Protein 7EHR (pdb70)

Radius of gyration: 20.69 Å; Cα contacts (8 Å, |Δi|>4): 1221; chains: 1; bounding box: 43×63×63 Å

Solvent-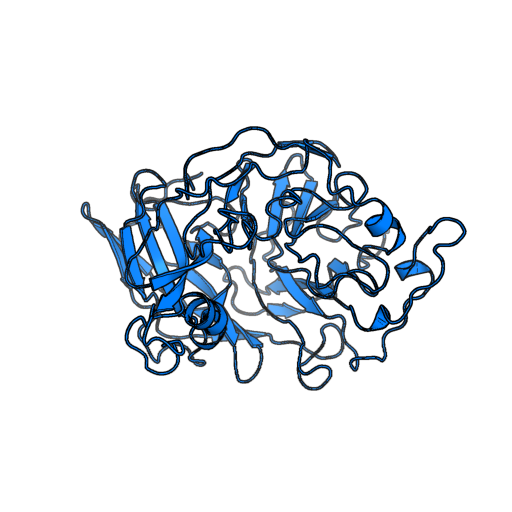accessible surface area: 18044 Å² total; per-residue (Å²): 209,121,99,180,191,117,97,174,35,19,59,0,11,8,15,29,2,60,134,23,74,26,168,38,110,51,5,30,6,40,107,5,54,30,119,4,74,62,51,15,133,127,6,0,1,8,19,5,3,3,0,7,25,29,57,14,40,5,2,3,0,53,33,9,6,3,1,0,0,6,0,0,57,41,40,72,124,21,109,132,14,62,61,176,140,54,85,69,44,54,30,77,0,5,92,64,19,72,37,91,0,30,0,28,6,2,24,5,109,88,0,63,115,21,80,75,30,19,67,8,1,51,149,73,33,11,92,12,95,81,3,60,4,9,11,0,0,9,68,34,122,134,0,38,0,4,0,4,0,0,4,13,70,120,20,10,24,0,4,12,0,113,5,56,0,52,28,89,148,132,7,8,110,20,46,47,3,121,153,34,117,89,26,19,106,12,60,13,190,53,0,1,28,90,102,31,6,85,150,38,2,1,42,13,2,11,0,6,96,3,82,171,48,42,99,15,18,0,0,0,0,0,1,31,18,19,100,116,27,70,24,113,27,15,119,96,40,32,23,144,28,60,123,66,121,102,118,20,44,91,0,40,81,34,3,0,0,0,0,0,0,24,8,192,47,162,94,0,75,91,24,92,36,41,83,21,6,0,18,0,13,0,0,0,24,45,0,21,24,1,4,20,3,56,58,108,70,55,13,0,0,0,0,1,0,50,59,184,16,15,1,67,72,19,80,0,2,7,0,0,0,0,1,11,4,115,77,13,53,11,101,7,74,25,0,52,35,4,0,4,1,0,2,2,10,49,80,23,37,107,0,1,16,10,0,20,2,1,49,55,11,13,1,1,2,5,0,29,24,0,48,68,42,178,131,59,117,80,13,1,1,1,1,0,13,0,1,40,6,115,11,122,28,45,84,2,63,32,100,94,84,60,66,56,0,58,2,21,59,73,59,58,21,143,20,149,147

CATH classification: 2.115.10.20

InterPro domains:
  IPR003469 Glycoside hydrolase, family 68 [PF02435] (29-429)
  IPR003469 Glycoside hydrolase, family 68 [cd08997] (66-420)
  IPR023296 Glycosyl hydrolase, five-bladed beta-propeller domain superfamily [G3DSA:2.115.10.20] (26-437)
  IPR023296 Glycosyl hydrolase, five-bladed beta-propeller domain superfamily [SSF75005] (28-433)

Nearest PDB structures (foldseek):
  7ehr-assembly1_A  TM=1.002E+00  e=7.886E-90  Brenneria sp. EniD312
  7ehs-assembly1_A  TM=1.002E+00  e=1.788E-87  Brenneria sp. EniD312
  7eht-assembly1_A  TM=1.002E+00  e=4.455E-87  Brenneria sp. EniD312
  7fdz-assembly1_A  TM=1.002E+00  e=5.827E-87  Brenneria sp. EniD312
  8qj5-assembly1_B  TM=9.966E-01  e=2.413E-74  Pseudomonas syringae pv. actinidiae

Organism: NCBI:txid598467

B-factor: mean 21.2, std 11.24, range [5.47, 85.83]

Secondary structure (DSSP, 8-state):
----PPP-PEE--HHHHTT--TT-GGGBPPPPPTT---S-SSEEEEEEEE-B-TTS-BEEETTEEEEEEEEEE--TT-GGGB-TTS-B-HHHHHHTTGGG-EEEEEEESSSSSPEEEEESS-TTTSSSSEEEEEEEEE-STT-EEEEEEEEESSSEEEEEEEEEEEE-SS-EEEE----EEEEEE--SSSB--TTT-TT---EEEEEEE-TTT--EEEEEEEEBSS-TT-----HHHH-SPPTT----TTGGG-EEEEEEEEESSSSS-SEEEEEEEEEEETTBS--EEEEEEEETTEEEEEEEE-STTBPTT----SEEEEEEESSTT---EEGGGTSEEEEPPTTSTTSEEEEEE-TTSEEEEEEEEEE-SSS-EEEEEEEPEEEEEEEETTEEEEEEEEEET----SEEE----

Sequence (417 aa):
IQPYKPTKATIWSRADALKVNEYDPTTTQPLVSGDFPVMMSDEVFIWDTMPLRDIDGNIASVVNGWSVIFTLTADRNPTAPEYQDEQGNYDITLDWNDRHGRAKMYFWYSRRTGKDWIIGGRVMAEGVSPTAREWAGTPVLLNERGEIDLYYTAVTPGATVVKVRRGRVVTTENGVEMVGFKKVKSLFEADGKMYQTESSQNPYWAFRDPCPFRDPKSGKLLYMMLFEGNVAGERGSHVVGPDELGDVPPGYEDAGNSHFQTGCIGIAVCRDEDGDDDWELLPPLITAVGVNDQTEERPHFVFQDGKYYLFTISHKFFTYGDGLTGPDGVVYGFVSENLFGPYVPLNGSGLVLGNPPSQPYQTYSSHYVMPNGLVTSFIDSSVPTGEDSYRIGGTEAPTVVLIKLKGAQTFVVLEEFDYGYIPPMIDVKVEH

Foldseek 3Di:
DPDDDDFDAAEQAQQLQQPFDLPDQFFADDAFDQPDDALDPFKFWFFKAWEEAQAFFREDAPQKTKIKTWMATDDQPDPVQQDPVRGGDRVVSQVCSQVQTAIWMWIDNFLDSTDTAGGLDPQPLQPASGWAAEYWHQYDQQQKTWGWWWRPPPWTFTKIFIWGWDDDPVGIHTDDRHHIGTADHADQQQFATCVQPVPWDWTYWDWHQDPPPRFIKIKFKTFGHDRQQPADCDDSNNDPHDPPSNDLDSQQNAGIFIWMWTAPDPPSHHIDTDHTRYINRSFFNAFGNWDWAQDPLKTKIKTFGAQVRTGDPGGHAGGIFIWMANDPSDDTATAPSNRRRYGYNPVFRQQWHNWDQGNQQKIWTWGAWGDDDPPDIDGHSFITWIWGWDDDPSYIGTDDTHDGSRDDGPYYHHHDD

Structure (mmCIF, N/CA/C/O backbone):
data_7EHR
#
_entry.id   7EHR
#
_cell.length_a   98.000
_cell.length_b   98.000
_cell.length_c   213.539
_cell.angle_alpha   90.00
_cell.angle_beta   90.00
_cell.angle_gamma   120.00
#
_symmetry.space_group_name_H-M   'P 61 2 2'
#
loop_
_entity.id
_entity.type
_entity.pdbx_description
1 polymer Levansucrase
2 non-polymer 'TRIETHYLENE GLYCOL'
3 non-polymer DI(HYDROXYETHYL)ETHER
4 non-polymer 'PENTAETHYLENE GLYCOL'
5 non-polymer 2-{2-[2-(2-{2-[2-(2-ETHOXY-ETHOXY)-ETHOXY]-ETHOXY}-ETHOXY)-ETHOXY]-ETHOXY}-ETHANOL
6 non-polymer GLYCEROL
7 non-polymer 'PHOSPHATE ION'
8 water water
#
loop_
_atom_site.group_PDB
_atom_site.id
_atom_site.type_symbol
_atom_site.label_atom_id
_atom_site.label_alt_id
_atom_site.label_comp_id
_atom_site.label_asym_id
_atom_site.label_entity_id
_atom_site.label_seq_id
_atom_site.pdbx_PDB_ins_code
_atom_site.Cartn_x
_atom_site.Cartn_y
_atom_site.Cartn_z
_atom_site.occupancy
_atom_site.B_iso_or_equiv
_atom_site.auth_seq_id
_atom_site.auth_comp_id
_atom_site.auth_asym_id
_atom_site.auth_atom_id
_atom_site.pdbx_PDB_model_num
ATOM 1 N N . ILE A 1 22 ? 13.161 4.426 -39.241 1.00 38.72 22 ILE A N 1
ATOM 2 C CA . ILE A 1 22 ? 12.554 5.791 -39.014 1.00 38.07 22 ILE A CA 1
ATOM 3 C C . ILE A 1 22 ? 11.070 5.983 -39.322 1.00 39.78 22 ILE A C 1
ATOM 4 O O . ILE A 1 22 ? 10.634 5.805 -40.463 1.00 49.45 22 ILE A O 1
ATOM 9 N N . GLN A 1 23 ? 10.316 6.391 -38.296 1.00 41.80 23 GLN A N 1
ATOM 10 C CA . GLN A 1 23 ? 8.966 6.923 -38.442 1.00 44.49 23 GLN A CA 1
ATOM 11 C C . GLN A 1 23 ? 9.132 8.437 -38.512 1.00 44.45 23 GLN A C 1
ATOM 12 O O . GLN A 1 23 ? 9.341 9.093 -37.482 1.00 46.48 23 GLN A O 1
ATOM 18 N N . PRO A 1 24 ? 9.079 9.042 -39.727 1.00 35.74 24 PRO A N 1
ATOM 19 C CA . PRO A 1 24 ? 9.215 10.489 -39.821 1.00 34.90 24 PRO A CA 1
ATOM 20 C C . PRO A 1 24 ? 7.971 11.111 -39.175 1.00 36.40 24 PRO A C 1
ATOM 21 O O . PRO A 1 24 ? 6.836 10.596 -39.318 1.00 40.27 24 PRO A O 1
ATOM 25 N N . TYR A 1 25 ? 8.192 12.170 -38.407 1.00 30.41 25 TYR A N 1
ATOM 26 C CA . TYR A 1 25 ? 7.152 12.972 -37.814 1.00 31.01 25 TYR A CA 1
ATOM 27 C C . TYR A 1 25 ? 7.190 14.344 -38.480 1.00 29.35 25 TYR A C 1
ATOM 28 O O . TYR A 1 25 ? 8.250 14.816 -38.904 1.00 28.24 25 TYR A O 1
ATOM 37 N N . LYS A 1 26 ? 6.019 14.991 -38.564 1.00 32.31 26 LYS A N 1
ATOM 38 C CA . LYS A 1 26 ? 6.003 16.381 -39.014 1.00 30.40 26 LYS A CA 1
ATOM 39 C C . LYS A 1 26 ? 6.788 17.184 -37.981 1.00 29.07 26 LYS A C 1
ATOM 40 O O . LYS A 1 26 ? 6.592 16.998 -36.786 1.00 32.74 26 LYS A O 1
ATOM 46 N N . PRO A 1 27 ? 7.689 18.101 -38.399 1.00 24.25 27 PRO A N 1
ATOM 47 C CA . PRO A 1 27 ? 8.438 18.933 -37.456 1.00 24.89 27 PRO A CA 1
ATOM 48 C C . PRO A 1 27 ? 7.543 19.912 -36.694 1.00 25.94 27 PRO A C 1
ATOM 49 O O . PRO A 1 27 ? 6.502 20.368 -37.242 1.00 25.31 27 PRO A O 1
ATOM 53 N N . THR A 1 28 ? 7.927 20.206 -35.441 1.00 27.71 28 THR A N 1
ATOM 54 C CA . THR A 1 28 ? 7.185 21.210 -34.687 1.00 29.87 28 THR A CA 1
ATOM 55 C C . THR A 1 28 ? 7.418 22.597 -35.333 1.00 29.05 28 THR A C 1
ATOM 56 O O . THR A 1 28 ? 8.538 22.933 -35.796 1.00 30.45 28 THR A O 1
ATOM 60 N N . LYS A 1 29 ? 6.339 23.389 -35.362 1.00 26.50 29 LYS A N 1
ATOM 61 C CA . LYS A 1 29 ? 6.332 24.692 -36.006 1.00 28.36 29 LYS A CA 1
ATOM 62 C C . LYS A 1 29 ? 5.341 25.450 -35.160 1.00 23.32 29 LYS A C 1
ATOM 63 O O . LYS A 1 29 ? 4.444 24.828 -34.565 1.00 26.44 29 LYS A O 1
ATOM 69 N N . ALA A 1 30 ? 5.507 26.767 -35.023 1.00 22.13 30 ALA A N 1
ATOM 70 C CA . ALA A 1 30 ? 4.462 27.557 -34.394 1.00 17.37 30 ALA A CA 1
ATOM 71 C C . ALA A 1 30 ? 3.206 27.469 -35.215 1.00 16.67 30 ALA A C 1
ATOM 72 O O . ALA A 1 30 ? 3.223 27.541 -36.447 1.00 19.96 30 ALA A O 1
ATOM 74 N N . THR A 1 31 ? 2.083 27.360 -34.548 1.00 14.70 31 THR A N 1
ATOM 75 C CA . THR A 1 31 ? 0.802 27.593 -35.169 1.00 13.53 31 THR A CA 1
ATOM 76 C C . THR A 1 31 ? 0.557 29.093 -35.272 1.00 12.83 31 THR A C 1
ATOM 77 O O . THR A 1 31 ? 0.725 29.834 -34.325 1.00 15.01 31 THR A O 1
ATOM 81 N N . ILE A 1 32 ? 0.155 29.533 -36.448 1.00 12.68 32 ILE A N 1
ATOM 82 C CA . ILE A 1 32 ? -0.197 30.907 -36.685 1.00 12.16 32 ILE A CA 1
ATOM 83 C C . ILE A 1 32 ? -1.711 31.130 -36.469 1.00 12.75 32 ILE A C 1
ATOM 84 O O . ILE A 1 32 ? -2.540 30.410 -37.028 1.00 14.89 32 ILE A O 1
ATOM 89 N N . TRP A 1 33 ? -2.032 32.108 -35.621 1.00 11.81 33 TRP A N 1
ATOM 90 C CA . TRP A 1 33 ? -3.384 32.653 -35.500 1.00 11.00 33 TRP A CA 1
ATOM 91 C C . TRP A 1 33 ? -3.391 33.787 -36.504 1.00 12.40 33 TRP A C 1
ATOM 92 O O . TRP A 1 33 ? -2.665 34.775 -36.331 1.00 12.13 33 TRP A O 1
ATOM 103 N N . SER A 1 34 ? -4.123 33.603 -37.610 1.00 12.62 34 SER A N 1
ATOM 104 C CA . SER A 1 34 ? -4.031 34.484 -38.747 1.00 12.05 34 SER A CA 1
ATOM 105 C C . SER A 1 34 ? -5.092 35.596 -38.726 1.00 11.81 34 SER A C 1
ATOM 106 O O . SER A 1 34 ? -6.106 35.506 -38.029 1.00 11.76 34 SER A O 1
ATOM 109 N N . ARG A 1 35 ? -4.916 36.609 -39.595 1.00 11.61 35 ARG A N 1
ATOM 110 C CA . ARG A 1 35 ? -5.922 37.659 -39.723 1.00 11.41 35 ARG A CA 1
ATOM 111 C C . ARG A 1 35 ? -7.260 37.051 -40.216 1.00 12.55 35 ARG A C 1
ATOM 112 O O . ARG A 1 35 ? -8.324 37.462 -39.777 1.00 12.39 35 ARG A O 1
ATOM 120 N N . ALA A 1 36 ? -7.197 36.071 -41.127 1.00 12.40 36 ALA A N 1
ATOM 121 C CA . ALA A 1 36 ? -8.374 35.415 -41.591 1.00 12.74 36 ALA A CA 1
ATOM 122 C C . ALA A 1 36 ? -9.132 34.705 -40.478 1.00 12.60 36 ALA A C 1
ATOM 123 O O . ALA A 1 36 ? -10.378 34.729 -40.445 1.00 13.15 36 ALA A O 1
ATOM 125 N N . ASP A 1 37 ? -8.410 34.043 -39.568 1.00 12.54 37 ASP A N 1
ATOM 126 C CA . ASP A 1 37 ? -9.039 33.442 -38.394 1.00 12.70 37 ASP A CA 1
ATOM 127 C C . ASP A 1 37 ? -9.762 34.527 -37.570 1.00 13.29 37 ASP A C 1
ATOM 128 O O . ASP A 1 37 ? -10.910 34.358 -37.129 1.00 13.23 37 ASP A O 1
ATOM 133 N N . ALA A 1 38 ? -9.071 35.638 -37.346 1.00 12.27 38 ALA A N 1
ATOM 134 C CA . ALA A 1 38 ? -9.598 36.706 -36.529 1.00 13.21 38 ALA A CA 1
ATOM 135 C C . ALA A 1 38 ? -10.843 37.355 -37.129 1.00 12.15 38 ALA A C 1
ATOM 136 O O . ALA A 1 38 ? -11.698 37.857 -36.425 1.00 13.55 38 ALA A O 1
ATOM 138 N N . LEU A 1 39 ? -10.942 37.362 -38.459 1.00 12.76 39 LEU A N 1
ATOM 139 C CA . LEU A 1 39 ? -12.118 37.882 -39.110 1.00 12.53 39 LEU A CA 1
ATOM 140 C C . LEU A 1 39 ? -13.376 37.090 -38.778 1.00 12.31 39 LEU A C 1
ATOM 141 O O . LEU A 1 39 ? -14.479 37.610 -38.967 1.00 13.77 39 LEU A O 1
ATOM 146 N N . LYS A 1 40 ? -13.211 35.845 -38.299 1.00 12.04 40 LYS A N 1
ATOM 147 C CA . LYS A 1 40 ? -14.329 35.043 -37.851 1.00 11.35 40 LYS A CA 1
ATOM 148 C C . LYS A 1 40 ? -14.832 35.359 -36.424 1.00 11.89 40 LYS A C 1
ATOM 149 O O . LYS A 1 40 ? -15.852 34.835 -36.022 1.00 12.89 40 LYS A O 1
ATOM 155 N N . VAL A 1 41 ? -14.143 36.246 -35.708 1.00 12.12 41 VAL A N 1
ATOM 156 C CA . VAL A 1 41 ? -14.545 36.497 -34.305 1.00 12.51 41 VAL A CA 1
ATOM 157 C C . VAL A 1 41 ? -15.910 37.144 -34.292 1.00 13.57 41 VAL A C 1
ATOM 158 O O . VAL A 1 41 ? -16.147 38.167 -34.966 1.00 14.68 41 VAL A O 1
ATOM 162 N N . ASN A 1 42 ? -16.821 36.507 -33.553 1.00 13.23 42 ASN A N 1
ATOM 163 C CA . ASN A 1 42 ? -18.196 36.968 -33.399 1.00 13.07 42 ASN A CA 1
ATOM 164 C C . ASN A 1 42 ? -18.411 37.441 -31.965 1.00 13.95 42 ASN A C 1
ATOM 165 O O . ASN A 1 42 ? -18.410 36.644 -31.052 1.00 14.75 42 ASN A O 1
ATOM 170 N N . GLU A 1 43 ? -18.630 38.749 -31.815 1.00 14.75 43 GLU A N 1
ATOM 171 C CA . GLU A 1 43 ? -18.862 39.312 -30.500 1.00 15.68 43 GLU A CA 1
ATOM 172 C C . GLU A 1 43 ? -20.274 39.150 -29.997 1.00 16.11 43 GLU A C 1
ATOM 173 O O . GLU A 1 43 ? -20.552 39.545 -28.878 1.00 17.10 43 GLU A O 1
ATOM 179 N N . TYR A 1 44 ? -21.156 38.551 -30.811 1.00 14.95 44 TYR A N 1
ATOM 180 C CA . TYR A 1 44 ? -22.585 38.443 -30.528 1.00 14.98 44 TYR A CA 1
ATOM 181 C C . TYR A 1 44 ? -23.074 36.999 -30.467 1.00 14.61 44 TYR A C 1
ATOM 182 O O . TYR A 1 44 ? -24.257 36.720 -30.748 1.00 19.62 44 TYR A O 1
ATOM 191 N N . ASP A 1 45 ? -22.201 36.070 -30.064 1.00 13.95 45 ASP A N 1
ATOM 192 C CA . ASP A 1 45 ? -22.532 34.633 -30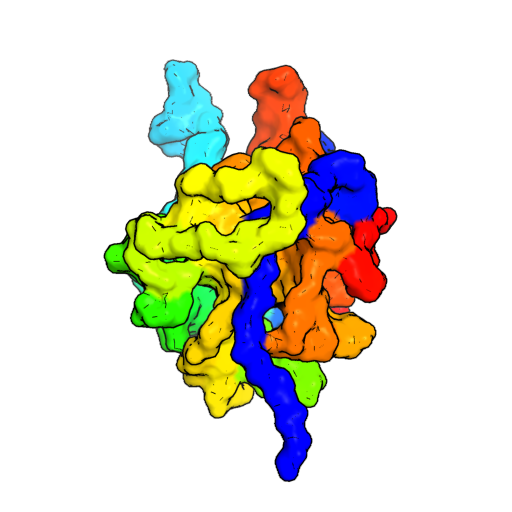.044 1.00 13.48 45 ASP A CA 1
ATOM 193 C C . ASP A 1 45 ? -22.877 34.254 -28.610 1.00 12.96 45 ASP A C 1
ATOM 194 O O . ASP A 1 45 ? -22.008 34.300 -27.730 1.00 14.17 45 ASP A O 1
ATOM 199 N N . PRO A 1 46 ? -24.125 33.828 -28.318 1.00 13.59 46 PRO A N 1
ATOM 200 C CA . PRO A 1 46 ? -24.490 33.584 -26.919 1.00 13.62 46 PRO A CA 1
ATOM 201 C C . PRO A 1 46 ? -23.773 32.394 -26.309 1.00 12.74 46 PRO A C 1
ATOM 202 O O . PRO A 1 46 ? -23.643 32.266 -25.066 1.00 14.98 46 PRO A O 1
ATOM 206 N N . THR A 1 47 ? -23.237 31.509 -27.146 1.00 12.86 47 THR A N 1
ATOM 207 C CA . THR A 1 47 ? -22.494 30.348 -26.682 1.00 12.52 47 THR A CA 1
ATOM 208 C C . THR A 1 47 ? -21.070 30.694 -26.226 1.00 12.13 47 THR A C 1
ATOM 209 O O . THR A 1 47 ? -20.415 29.836 -25.599 1.00 12.61 47 THR A O 1
ATOM 213 N N . THR A 1 48 ? -20.608 31.904 -26.570 1.00 11.57 48 THR A N 1
ATOM 214 C CA . THR A 1 48 ? -19.239 32.342 -26.270 1.00 12.36 48 THR A CA 1
ATOM 215 C C . THR A 1 48 ? -19.224 33.741 -25.669 1.00 12.76 48 THR A C 1
ATOM 216 O O . THR A 1 48 ? -18.237 34.450 -25.798 1.00 13.85 48 THR A O 1
ATOM 220 N N . THR A 1 49 ? -20.297 34.102 -24.936 1.00 13.60 49 THR A N 1
ATOM 221 C CA . THR A 1 49 ? -20.372 35.362 -24.218 1.00 12.88 49 THR A CA 1
ATOM 222 C C . THR A 1 49 ? -20.480 35.145 -22.710 1.00 13.04 49 THR A C 1
ATOM 223 O O . THR A 1 49 ? -21.283 34.328 -22.273 1.00 14.42 49 THR A O 1
ATOM 227 N N . GLN A 1 50 ? -19.664 35.864 -21.957 1.00 13.02 50 GLN A N 1
ATOM 228 C CA . GLN A 1 50 ? -19.736 35.815 -20.504 1.00 13.03 50 GLN A CA 1
ATOM 229 C C . GLN A 1 50 ? -21.080 36.385 -20.071 1.00 14.22 50 GLN A C 1
ATOM 230 O O . GLN A 1 50 ? -21.503 37.448 -20.522 1.00 15.23 50 GLN A O 1
ATOM 236 N N . PRO A 1 51 ? -21.750 35.778 -19.071 1.00 15.36 51 PRO A N 1
ATOM 237 C CA . PRO A 1 51 ? -22.940 36.390 -18.482 1.00 16.59 51 PRO A CA 1
ATOM 238 C C . PRO A 1 51 ? -22.677 37.780 -17.905 1.00 15.11 51 PRO A C 1
ATOM 239 O O . PRO A 1 51 ? -21.584 38.083 -17.450 1.00 16.08 51 PRO A O 1
ATOM 243 N N . LEU A 1 52 ? -23.693 38.628 -17.992 1.00 15.41 52 LEU A N 1
ATOM 244 C CA . LEU A 1 52 ? -23.599 39.992 -17.551 1.00 15.43 52 LEU A CA 1
ATOM 245 C C . LEU A 1 52 ? -23.356 40.053 -16.041 1.00 15.40 52 LEU A C 1
ATOM 246 O O . LEU A 1 52 ? -24.072 39.436 -15.257 1.00 18.17 52 LEU A O 1
ATOM 251 N N . VAL A 1 53 ? -22.357 40.843 -15.667 1.00 15.32 53 VAL A N 1
ATOM 252 C CA . VAL A 1 53 ? -22.089 41.118 -14.261 1.00 14.33 53 VAL A CA 1
ATOM 253 C C . VAL A 1 53 ? -23.102 42.182 -13.801 1.00 15.83 53 VAL A C 1
ATOM 254 O O . VAL A 1 53 ? -23.279 43.192 -14.456 1.00 17.65 53 VAL A O 1
ATOM 258 N N . SER A 1 54 ? -23.652 41.983 -12.592 1.00 16.87 54 SER A N 1
ATOM 259 C CA . SER A 1 54 ? -24.589 42.912 -11.977 1.00 17.93 54 SER A CA 1
ATOM 260 C C . SER A 1 54 ? -23.857 44.151 -11.434 1.00 17.61 54 SER A C 1
ATOM 261 O O . SER A 1 54 ? -22.761 44.037 -10.882 1.00 20.97 54 SER A O 1
ATOM 264 N N . GLY A 1 55 ? -24.494 45.319 -11.554 1.00 20.06 55 GLY A N 1
ATOM 265 C CA . GLY A 1 55 ? -23.940 46.555 -11.038 1.00 21.68 55 GLY A CA 1
ATOM 266 C C . GLY A 1 55 ? -23.836 46.588 -9.506 1.00 21.50 55 GLY A C 1
ATOM 267 O O . GLY A 1 55 ? -23.134 47.444 -8.953 1.00 24.35 55 GLY A O 1
ATOM 268 N N . ASP A 1 56 ? -24.521 45.664 -8.826 1.00 20.34 56 ASP A N 1
ATOM 269 C CA . ASP A 1 56 ? -24.514 45.594 -7.362 1.00 21.07 56 ASP A CA 1
ATOM 270 C C . ASP A 1 56 ? -23.566 44.541 -6.794 1.00 20.44 56 ASP A C 1
ATOM 271 O O . ASP A 1 56 ? -23.710 44.084 -5.672 1.00 22.12 56 ASP A O 1
ATOM 276 N N . PHE A 1 57 ? -22.553 44.160 -7.572 1.00 18.94 57 PHE A N 1
ATOM 277 C CA . PHE A 1 57 ? -21.606 43.161 -7.145 1.00 17.63 57 PHE A CA 1
ATOM 278 C C . PHE A 1 57 ? -20.966 43.505 -5.801 1.00 17.83 57 PHE A C 1
ATOM 279 O O . PHE A 1 57 ? -20.714 44.682 -5.497 1.00 18.54 57 PHE A O 1
ATOM 287 N N . PRO A 1 58 ? -20.653 42.480 -4.975 1.00 17.94 58 PRO A N 1
ATOM 288 C CA . PRO A 1 58 ? -19.974 42.705 -3.708 1.00 18.52 58 PRO A CA 1
ATOM 289 C C . PRO A 1 58 ? -18.471 42.860 -3.947 1.00 18.31 58 PRO A C 1
ATOM 290 O O . PRO A 1 58 ? -17.942 42.464 -4.988 1.00 16.85 58 PRO A O 1
ATOM 294 N N . VAL A 1 59 ? -17.792 43.471 -2.988 1.00 18.78 59 VAL A N 1
ATOM 295 C CA . VAL A 1 59 ? -16.360 43.748 -3.053 1.00 17.95 59 VAL A CA 1
ATOM 296 C C . VAL A 1 59 ? -15.659 43.066 -1.899 1.00 17.33 59 VAL A C 1
ATOM 297 O O . VAL A 1 59 ? -16.026 43.240 -0.728 1.00 21.00 59 VAL A O 1
ATOM 301 N N A MET A 1 60 ? -14.591 42.328 -2.218 0.32 17.15 60 MET A N 1
ATOM 302 N N B MET A 1 60 ? -14.622 42.286 -2.222 0.68 18.39 60 MET A N 1
ATOM 303 C CA A MET A 1 60 ? -14.002 41.383 -1.275 0.32 17.32 60 MET A CA 1
ATOM 304 C CA B MET A 1 60 ? -13.996 41.405 -1.231 0.68 18.93 60 MET A CA 1
ATOM 305 C C A MET A 1 60 ? -13.010 41.997 -0.245 0.32 17.10 60 MET A C 1
ATOM 306 C C B MET A 1 60 ? -13.184 42.109 -0.134 0.68 18.20 60 MET A C 1
ATOM 307 O O A MET A 1 60 ? -12.643 41.337 0.737 0.32 18.38 60 MET A O 1
ATOM 308 O O B MET A 1 60 ? -13.086 41.620 1.002 0.68 20.16 60 MET A O 1
ATOM 317 N N . SER A 1 61 ? -12.582 43.248 -0.482 1.00 17.72 61 SER A N 1
ATOM 318 C CA . SER A 1 61 ? -11.791 43.999 0.473 1.00 17.44 61 SER A CA 1
ATOM 319 C C . SER A 1 61 ? -11.947 45.501 0.386 1.00 18.26 61 SER A C 1
ATOM 320 O O . SER A 1 61 ? -11.954 46.050 -0.683 1.00 19.62 61 SER A O 1
ATOM 323 N N . ASP A 1 62 ? -12.016 46.150 1.551 1.00 19.80 62 ASP A N 1
ATOM 324 C CA . ASP A 1 62 ? -12.024 47.601 1.643 1.00 22.05 62 ASP A CA 1
ATOM 325 C C . ASP A 1 62 ? -10.627 48.203 1.801 1.00 20.84 62 ASP A C 1
ATOM 326 O O . ASP A 1 62 ? -10.485 49.423 1.962 1.00 26.41 62 ASP A O 1
ATOM 331 N N . GLU A 1 63 ? -9.598 47.355 1.758 1.00 20.01 63 GLU A N 1
ATOM 332 C CA . GLU A 1 63 ? -8.225 47.788 1.932 1.00 22.16 63 GLU A CA 1
ATOM 333 C C . GLU A 1 63 ? -7.381 47.623 0.700 1.00 18.17 63 GLU A C 1
ATOM 334 O O . GLU A 1 63 ? -6.460 48.411 0.505 1.00 19.46 63 GLU A O 1
ATOM 340 N N . VAL A 1 64 ? -7.657 46.584 -0.102 1.00 16.80 64 VAL A N 1
ATOM 341 C CA . VAL A 1 64 ? -6.889 46.281 -1.311 1.00 15.74 64 VAL A CA 1
ATOM 342 C C . VAL A 1 64 ? -7.793 46.002 -2.462 1.00 15.84 64 VAL A C 1
ATOM 343 O O . VAL A 1 64 ? -8.928 45.551 -2.298 1.00 16.19 64 VAL A O 1
ATOM 347 N N . PHE A 1 65 ? -7.253 46.278 -3.658 1.00 14.33 65 PHE A N 1
ATOM 348 C CA . PHE A 1 65 ? -7.777 45.791 -4.911 1.00 14.67 65 PHE A CA 1
ATOM 349 C C . PHE A 1 65 ? -7.121 44.452 -5.200 1.00 14.54 65 PHE A C 1
ATOM 350 O O . PHE A 1 65 ? -5.925 44.293 -4.938 1.00 14.73 65 PHE A O 1
ATOM 358 N N . ILE A 1 66 ? -7.879 43.514 -5.793 1.00 14.76 66 ILE A N 1
ATOM 359 C CA . ILE A 1 66 ? -7.279 42.304 -6.385 1.00 14.34 66 ILE A CA 1
ATOM 360 C C . ILE A 1 66 ? -7.627 42.244 -7.852 1.00 13.89 66 ILE A C 1
ATOM 361 O O . ILE A 1 66 ? -8.631 42.829 -8.272 1.00 16.13 66 ILE A O 1
ATOM 366 N N . TRP A 1 67 ? -6.831 41.485 -8.597 1.00 14.27 67 TRP A N 1
ATOM 367 C CA . TRP A 1 67 ? -7.160 41.228 -9.967 1.00 14.71 67 TRP A CA 1
ATOM 368 C C . TRP A 1 67 ? -6.793 39.793 -10.330 1.00 14.23 67 TRP A C 1
ATOM 369 O O . TRP A 1 67 ? -7.513 38.881 -9.977 1.00 14.81 67 TRP A O 1
ATOM 380 N N . ASP A 1 68 ? -5.727 39.587 -11.083 1.00 14.33 68 ASP A N 1
ATOM 381 C CA . ASP A 1 68 ? -5.312 38.256 -11.539 1.00 14.26 68 ASP A CA 1
ATOM 382 C C . ASP A 1 68 ? -5.310 37.312 -10.354 1.00 13.86 68 ASP A C 1
ATOM 383 O O . ASP A 1 68 ? -4.671 37.568 -9.339 1.00 15.07 68 ASP A O 1
ATOM 388 N N . THR A 1 69 ? -6.034 36.210 -10.491 1.00 12.80 69 THR A N 1
ATOM 389 C CA . THR A 1 69 ? -6.232 35.222 -9.432 1.00 12.95 69 THR A CA 1
ATOM 390 C C . THR A 1 69 ? -5.709 33.870 -9.896 1.00 12.80 69 THR A C 1
ATOM 391 O O . THR A 1 69 ? -6.003 33.424 -10.998 1.00 13.67 69 THR A O 1
ATOM 395 N N . MET A 1 70 ? -4.911 33.236 -9.050 1.00 12.41 70 MET A N 1
ATOM 396 C CA . MET A 1 70 ? -4.100 32.082 -9.346 1.00 12.47 70 MET A CA 1
ATOM 397 C C . MET A 1 70 ? -4.387 31.029 -8.292 1.00 13.29 70 MET A C 1
ATOM 398 O O . MET A 1 70 ? -3.816 31.043 -7.177 1.00 13.19 70 MET A O 1
ATOM 403 N N . PRO A 1 71 ? -5.295 30.078 -8.579 1.00 12.49 71 PRO A N 1
ATOM 404 C CA . PRO A 1 71 ? -5.588 29.037 -7.597 1.00 13.05 71 PRO A CA 1
ATOM 405 C C . PRO A 1 71 ? -4.383 28.139 -7.334 1.00 12.44 71 PRO A C 1
ATOM 406 O O . PRO A 1 71 ? -3.649 27.782 -8.229 1.00 13.81 71 PRO A O 1
ATOM 410 N N . LEU A 1 72 ? -4.221 27.691 -6.078 1.00 12.53 72 LEU A N 1
ATOM 411 C CA . LEU A 1 72 ? -3.248 26.690 -5.769 1.00 12.51 72 LEU A CA 1
ATOM 412 C C . LEU A 1 72 ? -3.576 25.422 -6.556 1.00 13.10 72 LEU A C 1
ATOM 413 O O . LEU A 1 72 ? -4.738 24.970 -6.584 1.00 14.22 72 LEU A O 1
ATOM 418 N N . ARG A 1 73 ? -2.536 24.798 -7.115 1.00 13.55 73 ARG A N 1
ATOM 419 C CA . ARG A 1 73 ? -2.698 23.602 -7.953 1.00 13.01 73 ARG A CA 1
ATOM 420 C C . ARG A 1 73 ? -1.464 22.747 -7.862 1.00 13.58 73 ARG A C 1
ATOM 421 O O . ARG A 1 73 ? -0.363 23.232 -7.539 1.00 14.97 73 ARG A O 1
ATOM 429 N N . ASP A 1 74 ? -1.623 21.458 -8.182 1.00 14.47 74 ASP A N 1
ATOM 430 C CA . ASP A 1 74 ? -0.451 20.604 -8.361 1.00 13.74 74 ASP A CA 1
ATOM 431 C C . ASP A 1 74 ? 0.156 20.753 -9.773 1.00 15.00 74 ASP A C 1
ATOM 432 O O . ASP A 1 74 ? -0.339 21.509 -10.608 1.00 16.12 74 ASP A O 1
ATOM 437 N N . ILE A 1 75 ? 1.278 20.065 -10.005 1.00 14.91 75 ILE A N 1
ATOM 438 C CA . ILE A 1 75 ? 1.986 20.184 -11.266 1.00 15.01 75 ILE A CA 1
ATOM 439 C C . ILE A 1 75 ? 1.212 19.637 -12.419 1.00 16.09 75 ILE A C 1
ATOM 440 O O . ILE A 1 75 ? 1.472 20.008 -13.542 1.00 17.57 75 ILE A O 1
ATOM 445 N N . ASP A 1 76 ? 0.248 18.757 -12.140 1.00 16.24 76 ASP A N 1
ATOM 446 C CA . ASP A 1 76 ? -0.594 18.176 -13.166 1.00 17.64 76 ASP A CA 1
ATOM 447 C C . ASP A 1 76 ? -1.837 18.997 -13.505 1.00 19.21 76 ASP A C 1
ATOM 448 O O . ASP A 1 76 ? -2.606 18.590 -14.372 1.00 23.02 76 ASP A O 1
ATOM 453 N N . GLY A 1 77 ? -2.017 20.151 -12.846 1.00 16.65 77 GLY A N 1
ATOM 454 C CA . GLY A 1 77 ? -3.120 21.041 -13.100 1.00 16.32 77 GLY A CA 1
ATOM 455 C C . GLY A 1 77 ? -4.325 20.943 -12.210 1.00 17.04 77 GLY A C 1
ATOM 456 O O . GLY A 1 77 ? -5.261 21.726 -12.330 1.00 18.65 77 GLY A O 1
ATOM 457 N N . ASN A 1 78 ? -4.290 20.020 -11.245 1.00 16.39 78 ASN A N 1
ATOM 458 C CA . ASN A 1 78 ? -5.420 19.826 -10.350 1.00 16.60 78 ASN A CA 1
ATOM 459 C C . ASN A 1 78 ? -5.474 20.968 -9.332 1.00 15.57 78 ASN A C 1
ATOM 460 O O . ASN A 1 78 ? -4.518 21.170 -8.583 1.00 16.70 78 ASN A O 1
ATOM 465 N N . ILE A 1 79 ? -6.606 21.656 -9.274 1.00 15.00 79 ILE A N 1
ATOM 466 C CA . ILE A 1 79 ? -6.839 22.699 -8.296 1.00 14.63 79 ILE A CA 1
ATOM 467 C C . ILE A 1 79 ? -6.918 22.020 -6.907 1.00 14.88 79 ILE A C 1
ATOM 468 O O . ILE A 1 79 ? -7.632 21.008 -6.737 1.00 15.23 79 ILE A O 1
ATOM 473 N N . ALA A 1 80 ? -6.128 22.521 -5.946 1.00 14.64 80 ALA A N 1
ATOM 474 C CA . ALA A 1 80 ? -5.914 21.810 -4.681 1.00 15.29 80 ALA A CA 1
ATOM 475 C C . ALA A 1 80 ? -6.312 22.607 -3.485 1.00 15.97 80 ALA A C 1
ATOM 476 O O . ALA A 1 80 ? -5.946 23.765 -3.346 1.00 16.75 80 ALA A O 1
ATOM 478 N N . SER A 1 81 ? -6.975 21.932 -2.546 1.00 15.24 81 SER A N 1
ATOM 479 C CA . SER A 1 81 ? -7.085 22.394 -1.191 1.00 16.26 81 SER A CA 1
ATOM 480 C C . SER A 1 81 ? -6.081 21.662 -0.339 1.00 16.22 81 SER A C 1
ATOM 481 O O . SER A 1 81 ? -5.567 20.623 -0.703 1.00 17.24 81 SER A O 1
ATOM 484 N N A VAL A 1 82 ? -5.780 22.261 0.816 0.58 16.24 82 VAL A N 1
ATOM 485 N N B VAL A 1 82 ? -5.821 22.248 0.829 0.42 17.15 82 VAL A N 1
ATOM 486 C CA A VAL A 1 82 ? -4.845 21.713 1.786 0.58 15.90 82 VAL A CA 1
ATOM 487 C CA B VAL A 1 82 ? -4.869 21.733 1.776 0.42 17.28 82 VAL A CA 1
ATOM 488 C C A VAL A 1 82 ? -5.531 21.605 3.139 0.58 15.94 82 VAL A C 1
ATOM 489 C C B VAL A 1 82 ? -5.536 21.608 3.136 0.42 16.95 82 VAL A C 1
ATOM 490 O O A VAL A 1 82 ? -6.039 22.587 3.654 0.58 16.69 82 VAL A O 1
ATOM 491 O O B VAL A 1 82 ? -5.998 22.599 3.686 0.42 17.55 82 VAL A O 1
ATOM 498 N N . ASN A 1 83 ? -5.657 20.368 3.620 1.00 18.36 83 ASN A N 1
ATOM 499 C CA . ASN A 1 83 ? -6.399 20.091 4.846 1.00 18.94 83 ASN A CA 1
ATOM 500 C C . ASN A 1 83 ? -7.791 20.725 4.832 1.00 19.63 83 ASN A C 1
ATOM 501 O O . ASN A 1 83 ? -8.256 21.234 5.840 1.00 20.77 83 ASN A O 1
ATOM 506 N N . GLY A 1 84 ? -8.424 20.700 3.637 1.00 20.08 84 GLY A N 1
ATOM 507 C CA . GLY A 1 84 ? -9.745 21.205 3.440 1.00 21.20 84 GLY A CA 1
ATOM 508 C C . GLY A 1 84 ? -9.842 22.675 3.073 1.00 20.94 84 GLY A C 1
ATOM 509 O O . GLY A 1 84 ? -10.923 23.136 2.737 1.00 24.74 84 GLY A O 1
ATOM 510 N N . TRP A 1 85 ? -8.729 23.413 3.147 1.00 17.19 85 TRP A N 1
ATOM 511 C CA . TRP A 1 85 ? -8.700 24.820 2.826 1.00 15.70 85 TRP A CA 1
ATOM 512 C C . TRP A 1 85 ? -8.368 25.045 1.366 1.00 15.26 85 TRP A C 1
ATOM 513 O O . TRP A 1 85 ? -7.283 24.731 0.932 1.00 16.20 85 TRP A O 1
ATOM 524 N N . SER A 1 86 ? -9.303 25.656 0.653 1.00 14.94 86 SER A N 1
ATOM 525 C CA . SER A 1 86 ? -8.977 26.179 -0.653 1.00 13.89 86 SER A CA 1
ATOM 526 C C . SER A 1 86 ? -8.080 27.398 -0.476 1.00 14.56 86 SER A C 1
ATOM 527 O O . SER A 1 86 ? -8.237 28.155 0.484 1.00 14.73 86 SER A O 1
ATOM 530 N N . VAL A 1 87 ? -7.209 27.616 -1.451 1.00 13.76 87 VAL A N 1
ATOM 531 C CA . VAL A 1 87 ? -6.232 28.698 -1.436 1.00 13.31 87 VAL A CA 1
ATOM 532 C C . VAL A 1 87 ? -6.116 29.310 -2.802 1.00 13.34 87 VAL A C 1
ATOM 533 O O . VAL A 1 87 ? -5.986 28.592 -3.806 1.00 14.11 87 VAL A O 1
ATOM 537 N N . ILE A 1 88 ? -6.143 30.650 -2.844 1.00 13.00 88 ILE A N 1
ATOM 538 C CA . ILE A 1 88 ? -5.879 31.376 -4.077 1.00 12.67 88 ILE A CA 1
ATOM 539 C C . ILE A 1 88 ? -4.780 32.395 -3.786 1.00 13.23 88 ILE A C 1
ATOM 540 O O . ILE A 1 88 ? -4.672 32.924 -2.672 1.00 13.57 88 ILE A O 1
ATOM 545 N N . PHE A 1 89 ? -3.959 32.672 -4.794 1.00 12.57 89 PHE A N 1
ATOM 546 C CA . PHE A 1 89 ? -3.013 33.762 -4.798 1.00 13.11 89 PHE A CA 1
ATOM 547 C C . PHE A 1 89 ? -3.598 34.852 -5.678 1.00 13.03 89 PHE A C 1
ATOM 548 O O . PHE A 1 89 ? -4.195 34.547 -6.723 1.00 14.00 89 PHE A O 1
ATOM 556 N N . THR A 1 90 ? -3.395 36.127 -5.314 1.00 13.11 90 THR A N 1
ATOM 557 C CA . THR A 1 90 ? -3.888 37.245 -6.119 1.00 12.82 90 THR A CA 1
ATOM 558 C C . THR A 1 90 ? -2.836 38.295 -6.318 1.00 13.12 90 THR A C 1
ATOM 559 O O . THR A 1 90 ? -2.083 38.617 -5.404 1.00 14.09 90 THR A O 1
ATOM 563 N N . LEU A 1 91 ? -2.805 38.900 -7.522 1.00 12.92 91 LEU A N 1
ATOM 564 C CA . LEU A 1 91 ? -2.170 40.208 -7.635 1.00 13.28 91 LEU A CA 1
ATOM 565 C C . LEU A 1 91 ? -3.036 41.197 -6.896 1.00 12.96 91 LEU A C 1
ATOM 566 O O . LEU A 1 91 ? -4.269 41.185 -6.967 1.00 13.65 91 LEU A O 1
ATOM 571 N N . THR A 1 92 ? -2.366 42.078 -6.155 1.00 13.95 92 THR A N 1
ATOM 572 C CA . THR A 1 92 ? -2.962 42.888 -5.131 1.00 13.00 92 THR A CA 1
ATOM 573 C C . THR A 1 92 ? -2.302 44.265 -5.138 1.00 12.91 92 THR A C 1
ATOM 574 O O . THR A 1 92 ? -1.103 44.393 -5.390 1.00 14.62 92 THR A O 1
ATOM 578 N N . ALA A 1 93 ? -3.098 45.285 -4.825 1.00 13.14 93 ALA A N 1
ATOM 579 C CA . ALA A 1 93 ? -2.602 46.641 -4.687 1.00 14.41 93 ALA A CA 1
ATOM 580 C C . ALA A 1 93 ? -3.386 47.358 -3.636 1.00 14.57 93 ALA A C 1
ATOM 581 O O . ALA A 1 93 ? -4.603 47.203 -3.541 1.00 15.50 93 ALA A O 1
ATOM 583 N N . ASP A 1 94 ? -2.701 48.167 -2.841 1.00 16.25 94 ASP A N 1
ATOM 584 C CA . ASP A 1 94 ? -3.397 48.964 -1.859 1.00 16.40 94 ASP A CA 1
ATOM 585 C C . ASP A 1 94 ? -4.431 49.893 -2.520 1.00 17.07 94 ASP A C 1
ATOM 586 O O . ASP A 1 94 ? -4.180 50.437 -3.587 1.00 17.08 94 ASP A O 1
ATOM 591 N N . ARG A 1 95 ? -5.568 50.084 -1.847 1.00 17.53 95 ARG A N 1
ATOM 592 C CA . ARG A 1 95 ? -6.440 51.225 -2.070 1.00 17.48 95 ARG A CA 1
ATOM 593 C C . ARG A 1 95 ? -5.840 52.400 -1.303 1.00 18.87 95 ARG A C 1
ATOM 594 O O . ARG A 1 95 ? -5.357 52.254 -0.164 1.00 20.93 95 ARG A O 1
ATOM 602 N N . ASN A 1 96 ? -5.935 53.585 -1.904 1.00 18.38 96 ASN A N 1
ATOM 603 C CA . ASN A 1 96 ? -5.305 54.796 -1.393 1.00 19.40 96 ASN A CA 1
ATOM 604 C C . ASN A 1 96 ? -6.308 55.939 -1.351 1.00 21.54 96 ASN A C 1
ATOM 605 O O . ASN A 1 96 ? -6.108 56.970 -1.983 1.00 22.62 96 ASN A O 1
ATOM 610 N N . PRO A 1 97 ? -7.414 55.814 -0.581 1.00 23.66 97 PRO A N 1
ATOM 611 C CA . PRO A 1 97 ? -8.479 56.813 -0.652 1.00 23.91 97 PRO A CA 1
ATOM 612 C C . PRO A 1 97 ? -8.079 58.208 -0.127 1.00 25.44 97 PRO A C 1
ATOM 613 O O . PRO A 1 97 ? -8.780 59.147 -0.410 1.00 28.11 97 PRO A O 1
ATOM 617 N N . THR A 1 98 ? -7.004 58.323 0.665 1.00 25.57 98 THR A N 1
ATOM 618 C CA . THR A 1 98 ? -6.606 59.624 1.185 1.00 28.61 98 THR A CA 1
ATOM 619 C C . THR A 1 98 ? -5.438 60.257 0.414 1.00 27.95 98 THR A C 1
ATOM 620 O O . THR A 1 98 ? -4.975 61.353 0.740 1.00 31.19 98 THR A O 1
ATOM 624 N N . ALA A 1 99 ? -4.963 59.594 -0.634 1.00 24.50 99 ALA A N 1
ATOM 625 C CA . ALA A 1 99 ? -3.831 60.149 -1.384 1.00 26.19 99 ALA A CA 1
ATOM 626 C C . ALA A 1 99 ? -4.234 61.450 -2.079 1.00 25.09 99 ALA A C 1
ATOM 627 O O . ALA A 1 99 ? -5.211 61.477 -2.831 1.00 25.72 99 ALA A O 1
ATOM 629 N N . PRO A 1 100 ? -3.464 62.548 -1.933 1.00 26.86 100 PRO A N 1
ATOM 630 C CA . PRO A 1 100 ? -3.808 63.805 -2.613 1.00 28.02 100 PRO A CA 1
ATOM 631 C C . PRO A 1 100 ? -3.846 63.675 -4.120 1.00 27.69 100 PRO A C 1
ATOM 632 O O . PRO A 1 100 ? -4.618 64.345 -4.773 1.00 29.91 100 PRO A O 1
ATOM 636 N N . GLU A 1 101 ? -3.013 62.772 -4.646 1.00 26.30 101 GLU A N 1
ATOM 637 C CA . GLU A 1 101 ? -2.936 62.535 -6.064 1.00 26.56 101 GLU A CA 1
ATOM 638 C C . GLU A 1 101 ? -4.245 62.050 -6.651 1.00 25.32 101 GLU A C 1
ATOM 639 O O . GLU A 1 101 ? -4.472 62.193 -7.862 1.00 27.26 101 GLU A O 1
ATOM 645 N N . TYR A 1 102 ? -5.099 61.482 -5.801 1.00 24.20 102 TYR A N 1
ATOM 646 C CA . TYR A 1 102 ? -6.348 60.879 -6.239 1.00 22.95 102 TYR A CA 1
ATOM 647 C C . TYR A 1 102 ? -7.590 61.686 -5.856 1.00 28.05 102 TYR A C 1
ATOM 648 O O . TYR A 1 102 ? -8.717 61.180 -5.953 1.00 31.25 102 TYR A O 1
ATOM 657 N N . GLN A 1 103 ? -7.398 62.943 -5.444 1.00 31.30 103 GLN A N 1
ATOM 658 C CA . GLN A 1 103 ? -8.517 63.806 -5.108 1.00 33.45 103 GLN A CA 1
ATOM 659 C C . GLN A 1 103 ? -8.834 64.622 -6.355 1.00 36.91 103 GLN A C 1
ATOM 660 O O . GLN A 1 103 ? -7.944 65.188 -6.965 1.00 38.79 103 GLN A O 1
ATOM 666 N N . ASP A 1 104 ? -10.114 64.633 -6.747 1.00 39.40 104 ASP A N 1
ATOM 667 C CA . ASP A 1 104 ? -10.580 65.381 -7.911 1.00 42.64 104 ASP A CA 1
ATOM 668 C C . ASP A 1 104 ? -10.719 66.855 -7.540 1.00 48.67 104 ASP A C 1
ATOM 669 O O . ASP A 1 104 ? -10.416 67.258 -6.401 1.00 45.88 104 ASP A O 1
ATOM 674 N N . GLU A 1 105 ? -11.168 67.658 -8.510 1.00 54.72 105 GLU A N 1
ATOM 675 C CA . GLU A 1 105 ? -11.293 69.114 -8.347 1.00 59.29 105 GLU A CA 1
ATOM 676 C C . GLU A 1 105 ? -12.180 69.529 -7.171 1.00 58.20 105 GLU A C 1
ATOM 677 O O . GLU A 1 105 ? -11.993 70.610 -6.607 1.00 64.76 105 GLU A O 1
ATOM 683 N N . GLN A 1 106 ? -13.124 68.650 -6.799 1.00 54.80 106 GLN A N 1
ATOM 684 C CA . GLN A 1 106 ? -14.050 68.891 -5.689 1.00 53.39 106 GLN A CA 1
ATOM 685 C C . GLN A 1 106 ? -13.579 68.316 -4.336 1.00 54.52 106 GLN A C 1
ATOM 686 O O . GLN A 1 106 ? -14.300 68.381 -3.342 1.00 58.90 106 GLN A O 1
ATOM 692 N N . GLY A 1 107 ? -12.365 67.739 -4.306 1.00 46.67 107 GLY A N 1
ATOM 693 C CA . GLY A 1 107 ? -11.815 67.165 -3.086 1.00 44.65 107 GLY A CA 1
ATOM 694 C C . GLY A 1 107 ? -12.322 65.741 -2.813 1.00 47.20 107 GLY A C 1
ATOM 695 O O . GLY A 1 107 ? -12.236 65.239 -1.687 1.00 50.15 107 GLY A O 1
ATOM 696 N N . ASN A 1 108 ? -12.857 65.094 -3.853 1.00 43.36 108 ASN A N 1
ATOM 697 C CA . ASN A 1 108 ? -13.373 63.737 -3.742 1.00 41.34 108 ASN A CA 1
ATOM 698 C C . ASN A 1 108 ? -12.429 62.714 -4.374 1.00 34.64 108 ASN A C 1
ATOM 699 O O . ASN A 1 108 ? -11.877 62.928 -5.438 1.00 35.00 108 ASN A O 1
ATOM 704 N N . TYR A 1 109 ? -12.266 61.592 -3.685 1.00 34.81 109 TYR A N 1
ATOM 705 C CA . TYR A 1 109 ? -11.444 60.469 -4.154 1.00 28.97 109 TYR A CA 1
ATOM 706 C C . TYR A 1 109 ? -11.962 59.937 -5.482 1.00 27.46 109 TYR A C 1
ATOM 707 O O . TYR A 1 109 ? -13.143 59.700 -5.621 1.00 30.61 109 TYR A O 1
ATOM 716 N N . ASP A 1 110 ? -11.034 59.724 -6.424 1.00 25.95 110 ASP A N 1
ATOM 717 C CA . ASP A 1 110 ? -11.300 59.160 -7.746 1.00 27.47 110 ASP A CA 1
ATOM 718 C C . ASP A 1 110 ? -10.672 57.773 -7.823 1.00 24.33 110 ASP A C 1
ATOM 719 O O . ASP A 1 110 ? -9.474 57.610 -8.107 1.00 24.04 110 ASP A O 1
ATOM 724 N N . ILE A 1 111 ? -11.506 56.768 -7.560 1.00 22.42 111 ILE A N 1
ATOM 725 C CA . ILE A 1 111 ? -11.092 55.382 -7.559 1.00 21.11 111 ILE A CA 1
ATOM 726 C C . ILE A 1 111 ? -10.442 54.942 -8.881 1.00 19.21 111 ILE A C 1
ATOM 727 O O . ILE A 1 111 ? -9.588 54.053 -8.879 1.00 19.38 111 ILE A O 1
ATOM 732 N N . THR A 1 112 ? -10.839 55.544 -10.008 1.00 20.23 112 THR A N 1
ATOM 733 C CA . THR A 1 112 ? -10.353 55.068 -11.286 1.00 21.91 112 THR A CA 1
ATOM 734 C C . THR A 1 112 ? -8.832 55.273 -11.414 1.00 20.09 112 THR A C 1
ATOM 735 O O . THR A 1 112 ? -8.112 54.436 -11.979 1.00 22.65 112 THR A O 1
ATOM 739 N N . LEU A 1 113 ? -8.341 56.383 -10.857 1.00 21.12 113 LEU A N 1
ATOM 740 C CA . LEU A 1 113 ? -6.922 56.680 -10.916 1.00 21.48 113 LEU A CA 1
ATOM 741 C C . LEU A 1 113 ? -6.111 55.681 -10.090 1.00 19.67 113 LEU A C 1
ATOM 742 O O . LEU A 1 113 ? -5.058 55.208 -10.504 1.00 20.20 113 LEU A O 1
ATOM 747 N N . ASP A 1 114 ? -6.623 55.374 -8.893 1.00 18.62 114 ASP A N 1
ATOM 748 C CA . ASP A 1 114 ? -6.013 54.420 -7.956 1.00 16.90 114 ASP A CA 1
ATOM 749 C C . ASP A 1 114 ? -5.981 53.028 -8.602 1.00 15.75 114 ASP A C 1
ATOM 750 O O . ASP A 1 114 ? -4.973 52.361 -8.626 1.00 15.71 114 ASP A O 1
ATOM 755 N N . TRP A 1 115 ? -7.120 52.612 -9.143 1.00 17.34 115 TRP A N 1
ATOM 756 C CA . TRP A 1 115 ? -7.234 51.344 -9.847 1.00 16.40 115 TRP A CA 1
ATOM 757 C C . TRP A 1 115 ? -6.273 51.228 -11.037 1.00 16.39 115 TRP A C 1
ATOM 758 O O . TRP A 1 115 ? -5.609 50.209 -11.183 1.00 16.02 115 TRP A O 1
ATOM 769 N N . ASN A 1 116 ? -6.170 52.287 -11.843 1.00 17.88 116 ASN A N 1
ATOM 770 C CA . ASN A 1 116 ? -5.291 52.278 -13.014 1.00 18.23 116 ASN A CA 1
ATOM 771 C C . ASN A 1 116 ? -3.804 52.153 -12.642 1.00 16.65 116 ASN A C 1
ATOM 772 O O . ASN A 1 116 ? -3.018 51.644 -13.399 1.00 18.63 116 ASN A O 1
ATOM 777 N N . ASP A 1 117 ? -3.462 52.573 -11.411 1.00 15.84 117 ASP A N 1
ATOM 778 C CA . ASP A 1 117 ? -2.091 52.576 -10.919 1.00 17.15 117 ASP A CA 1
ATOM 779 C C . ASP A 1 117 ? -1.728 51.255 -10.198 1.00 15.85 117 ASP A C 1
ATOM 780 O O . ASP A 1 117 ? -0.639 51.103 -9.650 1.00 15.85 117 ASP A O 1
ATOM 785 N N . ARG A 1 118 ? -2.641 50.272 -10.218 1.00 15.58 118 ARG A N 1
ATOM 786 C CA . ARG A 1 118 ? -2.389 49.034 -9.491 1.00 15.01 118 ARG A CA 1
ATOM 787 C C . ARG A 1 118 ? -1.117 48.291 -9.965 1.00 14.36 118 ARG A C 1
ATOM 788 O O . ARG A 1 118 ? -0.413 47.679 -9.203 1.00 14.85 118 ARG A O 1
ATOM 796 N N . HIS A 1 119 ? -0.918 48.278 -11.304 1.00 14.23 119 HIS A N 1
ATOM 797 C CA . HIS A 1 119 ? 0.113 47.460 -11.892 1.00 14.40 119 HIS A CA 1
ATOM 798 C C . HIS A 1 119 ? 1.486 47.852 -11.386 1.00 13.76 119 HIS A C 1
ATOM 799 O O . HIS A 1 119 ? 2.361 47.000 -11.195 1.00 14.44 119 HIS A O 1
ATOM 806 N N . GLY A 1 120 ? 1.694 49.159 -11.199 1.00 14.09 120 GLY A N 1
ATOM 807 C CA . GLY A 1 120 ? 2.990 49.655 -10.784 1.00 14.02 120 GLY A CA 1
ATOM 808 C C . GLY A 1 120 ? 3.355 49.377 -9.347 1.00 13.75 120 GLY A C 1
ATOM 809 O O . GLY A 1 120 ? 4.530 49.520 -9.004 1.00 14.50 120 GLY A O 1
ATOM 810 N N . ARG A 1 121 ? 2.369 48.915 -8.570 1.00 14.22 121 ARG A N 1
ATOM 811 C CA . ARG A 1 121 ? 2.547 48.608 -7.144 1.00 13.96 121 ARG A CA 1
ATOM 812 C C . ARG A 1 121 ? 2.092 47.190 -6.759 1.00 14.40 121 ARG A C 1
ATOM 813 O O . ARG A 1 121 ? 1.849 46.869 -5.591 1.00 15.28 121 ARG A O 1
ATOM 821 N N . ALA A 1 122 ? 1.996 46.332 -7.756 1.00 13.47 122 ALA A N 1
ATOM 822 C CA . ALA A 1 122 ? 1.428 44.989 -7.564 1.00 13.49 122 ALA A CA 1
ATOM 823 C C . ALA A 1 122 ? 2.278 44.124 -6.620 1.00 13.18 122 ALA A C 1
ATOM 824 O O . ALA A 1 122 ? 3.530 44.120 -6.702 1.00 14.76 122 ALA A O 1
ATOM 826 N N . LYS A 1 123 ? 1.591 43.351 -5.778 1.00 14.16 123 LYS A N 1
ATOM 827 C CA . LYS A 1 123 ? 2.220 42.397 -4.889 1.00 14.59 123 LYS A CA 1
ATOM 828 C C . LYS A 1 123 ? 1.317 41.174 -4.780 1.00 14.09 123 LYS A C 1
ATOM 829 O O . LYS A 1 123 ? 0.100 41.249 -4.992 1.00 14.64 123 LYS A O 1
ATOM 835 N N . MET A 1 124 ? 1.911 40.040 -4.431 1.00 14.35 124 MET A N 1
ATOM 836 C CA . MET A 1 124 ? 1.182 38.784 -4.258 1.00 14.09 124 MET A CA 1
ATOM 837 C C . MET A 1 124 ? 0.620 38.627 -2.862 1.00 14.35 124 MET A C 1
ATOM 838 O O . MET A 1 124 ? 1.334 38.693 -1.900 1.00 15.27 124 MET A O 1
ATOM 843 N N . TYR A 1 125 ? -0.700 38.404 -2.792 1.00 13.28 125 TYR A N 1
ATOM 844 C CA . TYR A 1 125 ? -1.385 38.037 -1.558 1.00 13.70 125 TYR A CA 1
ATOM 845 C C . TYR A 1 125 ? -1.921 36.630 -1.735 1.00 12.97 125 TYR A C 1
ATOM 846 O O . TYR A 1 125 ? -2.024 36.092 -2.851 1.00 14.22 125 TYR A O 1
ATOM 855 N N . PHE A 1 126 ? -2.302 36.028 -0.619 1.00 13.51 126 PHE A N 1
ATOM 856 C CA . PHE A 1 126 ? -3.099 34.800 -0.626 1.00 13.71 126 PHE A CA 1
ATOM 857 C C . PHE A 1 126 ? -4.376 34.991 0.182 1.00 13.54 126 PHE A C 1
ATOM 858 O O . PHE A 1 126 ? -4.475 35.878 1.030 1.00 14.28 126 PHE A O 1
ATOM 866 N N . TRP A 1 127 ? -5.355 34.142 -0.148 1.00 13.49 127 TRP A N 1
ATOM 867 C CA . TRP A 1 127 ? -6.650 34.084 0.452 1.00 13.93 127 TRP A CA 1
ATOM 868 C C . TRP A 1 127 ? -7.033 32.615 0.645 1.00 13.70 127 TRP A C 1
ATOM 869 O O . TRP A 1 127 ? -6.526 31.742 -0.049 1.00 14.20 127 TRP A O 1
ATOM 880 N N . TYR A 1 128 ? -7.956 32.354 1.592 1.00 13.36 128 TYR A N 1
ATOM 881 C CA . TYR A 1 128 ? -8.329 30.978 1.874 1.00 13.89 128 TYR A CA 1
ATOM 882 C C . TYR A 1 128 ? -9.786 30.848 2.269 1.00 13.44 128 TYR A C 1
ATOM 883 O O . TYR A 1 128 ? -10.424 31.817 2.698 1.00 15.01 128 TYR A O 1
ATOM 892 N N . SER A 1 129 ? -10.315 29.639 2.110 1.00 13.61 129 SER A N 1
ATOM 893 C CA . SER A 1 129 ? -11.723 29.336 2.453 1.00 14.33 129 SER A CA 1
ATOM 894 C C . SER A 1 129 ? -11.970 27.851 2.452 1.00 15.43 129 SER A C 1
ATOM 895 O O . SER A 1 129 ? -11.456 27.123 1.594 1.00 16.10 129 SER A O 1
ATOM 898 N N A ARG A 1 130 ? -12.806 27.333 3.355 0.50 16.30 130 ARG A N 1
ATOM 899 N N B ARG A 1 130 ? -12.899 27.458 3.329 0.50 15.56 130 ARG A N 1
ATOM 900 C CA A ARG A 1 130 ? -13.173 25.921 3.259 0.50 16.95 130 ARG A CA 1
ATOM 901 C CA B ARG A 1 130 ? -13.424 26.118 3.452 0.50 16.12 130 ARG A CA 1
ATOM 902 C C A ARG A 1 130 ? -14.353 25.666 2.302 0.50 15.60 130 ARG A C 1
ATOM 903 C C B ARG A 1 130 ? -14.379 25.714 2.365 0.50 15.04 130 ARG A C 1
ATOM 904 O O A ARG A 1 130 ? -14.764 24.501 2.153 0.50 16.28 130 ARG A O 1
ATOM 905 O O B ARG A 1 130 ? -14.693 24.523 2.214 0.50 15.97 130 ARG A O 1
ATOM 920 N N . THR A 1 131 ? -14.885 26.712 1.640 1.00 15.44 131 THR A N 1
ATOM 921 C CA . THR A 1 131 ? -16.012 26.510 0.747 1.00 14.09 131 THR A CA 1
ATOM 922 C C . THR A 1 131 ? -15.663 26.821 -0.700 1.00 14.48 131 THR A C 1
ATOM 923 O O . THR A 1 131 ? -16.517 26.716 -1.567 1.00 17.86 131 THR A O 1
ATOM 927 N N . GLY A 1 132 ? -14.439 27.299 -0.951 1.00 14.72 132 GLY A N 1
ATOM 928 C CA . GLY A 1 132 ? -14.125 27.718 -2.308 1.00 15.10 132 GLY A CA 1
ATOM 929 C C . GLY A 1 132 ? -14.708 29.068 -2.716 1.00 13.84 132 GLY A C 1
ATOM 930 O O . GLY A 1 132 ? -14.698 29.439 -3.904 1.00 15.51 132 GLY A O 1
ATOM 931 N N . LYS A 1 133 ? -15.221 29.823 -1.746 1.00 14.28 133 LYS A N 1
ATOM 932 C CA . LYS A 1 133 ? -15.750 31.170 -1.962 1.00 15.09 133 LYS A CA 1
ATOM 933 C C . LYS A 1 133 ? -15.748 31.919 -0.634 1.00 14.27 133 LYS A C 1
ATOM 934 O O . LYS A 1 133 ? -15.321 31.374 0.372 1.00 15.73 133 LYS A O 1
ATOM 940 N N . ASP A 1 134 ? -16.223 33.162 -0.618 1.00 14.89 134 ASP A N 1
ATOM 941 C CA . ASP A 1 134 ? -16.257 33.932 0.627 1.00 14.55 134 ASP A CA 1
ATOM 942 C C . ASP A 1 134 ? -14.851 33.960 1.257 1.00 15.75 134 ASP A C 1
ATOM 943 O O . ASP A 1 134 ? -14.651 33.679 2.433 1.00 17.32 134 ASP A O 1
ATOM 948 N N . TRP A 1 135 ? -13.888 34.294 0.416 1.00 15.16 135 TRP A N 1
ATOM 949 C CA . TRP A 1 135 ? -12.451 34.227 0.727 1.00 15.43 135 TRP A CA 1
ATOM 950 C C . TRP A 1 135 ? -12.067 35.102 1.906 1.00 15.12 135 TRP A C 1
ATOM 951 O O . TRP A 1 135 ? -12.533 36.244 2.025 1.00 16.80 135 TRP A O 1
ATOM 962 N N . ILE A 1 136 ? -11.169 34.563 2.743 1.00 16.27 136 ILE A N 1
ATOM 963 C CA . ILE A 1 136 ? -10.595 35.245 3.913 1.00 16.76 136 ILE A CA 1
ATOM 964 C C . ILE A 1 136 ? -9.193 35.684 3.483 1.00 15.46 136 ILE A C 1
ATOM 965 O O . ILE A 1 136 ? -8.401 34.882 3.021 1.00 15.24 136 ILE A O 1
ATOM 970 N N . ILE A 1 137 ? -8.875 36.958 3.698 1.00 15.65 137 ILE A N 1
ATOM 971 C CA . ILE A 1 137 ? -7.601 37.503 3.289 1.00 15.56 137 ILE A CA 1
ATOM 972 C C . ILE A 1 137 ? -6.481 36.982 4.182 1.00 15.05 137 ILE A C 1
ATOM 973 O O . ILE A 1 137 ? -6.602 36.941 5.433 1.00 17.26 137 ILE A O 1
ATOM 978 N N . GLY A 1 138 ? -5.352 36.619 3.557 1.00 16.41 138 GLY A N 1
ATOM 979 C CA . GLY A 1 138 ? -4.171 36.163 4.242 1.00 16.27 138 GLY A CA 1
ATOM 980 C C . GLY A 1 138 ? -2.977 37.100 4.287 1.00 18.65 138 GLY A C 1
ATOM 981 O O . GLY A 1 138 ? -2.071 36.909 5.090 1.00 22.63 138 GLY A O 1
ATOM 982 N N . GLY A 1 139 ? -2.956 38.057 3.373 1.00 17.56 139 GLY A N 1
ATOM 983 C CA . GLY A 1 139 ? -1.931 39.053 3.270 1.00 17.20 139 GLY A CA 1
ATOM 984 C C . GLY A 1 139 ? -0.819 38.613 2.356 1.00 15.92 139 GLY A C 1
ATOM 985 O O . GLY A 1 139 ? -0.970 37.706 1.544 1.00 15.21 139 GLY A O 1
ATOM 986 N N . ARG A 1 140 ? 0.308 39.307 2.450 1.00 15.18 140 ARG A N 1
ATOM 987 C CA . ARG A 1 140 ? 1.428 39.070 1.559 1.00 15.78 140 ARG A CA 1
ATOM 988 C C . ARG A 1 140 ? 1.963 37.666 1.636 1.00 14.91 140 ARG A C 1
ATOM 989 O O . ARG A 1 140 ? 2.081 37.086 2.684 1.00 18.99 140 ARG A O 1
ATOM 997 N N . VAL A 1 141 ? 2.340 37.112 0.496 1.00 15.19 141 VAL A N 1
ATOM 998 C CA . VAL A 1 141 ? 3.026 35.828 0.452 1.00 15.66 141 VAL A CA 1
ATOM 999 C C . VAL A 1 141 ? 4.476 35.953 0.851 1.00 16.61 141 VAL A C 1
ATOM 1000 O O . VAL A 1 141 ? 4.962 35.187 1.705 1.00 18.89 141 VAL A O 1
ATOM 1004 N N . MET A 1 142 ? 5.153 36.945 0.265 1.00 16.76 142 MET A N 1
ATOM 1005 C CA . MET A 1 142 ? 6.573 37.248 0.538 1.00 17.34 142 MET A CA 1
ATOM 1006 C C . MET A 1 142 ? 6.638 38.521 1.365 1.00 16.96 142 MET A C 1
ATOM 1007 O O . MET A 1 142 ? 5.922 39.482 1.117 1.00 17.69 142 MET A O 1
ATOM 1012 N N . ALA A 1 143 ? 7.489 38.529 2.380 1.00 17.55 143 ALA A N 1
ATOM 1013 C CA . ALA A 1 143 ? 7.699 39.763 3.094 1.00 19.61 143 ALA A CA 1
ATOM 1014 C C . ALA A 1 143 ? 8.226 40.855 2.149 1.00 20.94 143 ALA A C 1
ATOM 1015 O O . ALA A 1 143 ? 8.930 40.587 1.170 1.00 19.53 143 ALA A O 1
ATOM 1017 N N . GLU A 1 144 ? 7.826 42.095 2.422 1.00 24.15 144 GLU A N 1
ATOM 1018 C CA . GLU A 1 144 ? 8.285 43.229 1.641 1.00 25.52 144 GLU A CA 1
ATOM 1019 C C . GLU A 1 144 ? 9.824 43.162 1.600 1.00 23.92 144 GLU A C 1
ATOM 1020 O O . GLU A 1 144 ? 10.474 42.880 2.606 1.00 25.63 144 GLU A O 1
ATOM 1026 N N . GLY A 1 145 ? 10.397 43.396 0.411 1.00 24.78 145 GLY A N 1
ATOM 1027 C CA . GLY A 1 145 ? 11.838 43.307 0.175 1.00 27.11 145 GLY A CA 1
ATOM 1028 C C . GLY A 1 145 ? 12.476 41.964 -0.225 1.00 21.54 145 GLY A C 1
ATOM 1029 O O . GLY A 1 145 ? 13.626 41.915 -0.638 1.00 27.08 145 GLY A O 1
ATOM 1030 N N . VAL A 1 146 ? 11.727 40.865 -0.085 1.00 20.12 146 VAL A N 1
ATOM 1031 C CA . VAL A 1 146 ? 12.167 39.546 -0.533 1.00 17.89 146 VAL A CA 1
ATOM 1032 C C . VAL A 1 146 ? 12.260 39.538 -2.055 1.00 17.15 146 VAL A C 1
ATOM 1033 O O . VAL A 1 146 ? 13.257 39.058 -2.645 1.00 18.76 146 VAL A O 1
ATOM 1037 N N . SER A 1 147 ? 11.205 40.012 -2.699 1.00 16.46 147 SER A N 1
ATOM 1038 C CA . SER A 1 147 ? 11.230 40.036 -4.165 1.00 15.51 147 SER A CA 1
ATOM 1039 C C . SER A 1 147 ? 12.327 40.965 -4.648 1.00 16.40 147 SER A C 1
ATOM 1040 O O . SER A 1 147 ? 12.474 42.056 -4.126 1.00 18.91 147 SER A O 1
ATOM 1043 N N . PRO A 1 148 ? 13.082 40.564 -5.693 1.00 16.33 148 PRO A N 1
ATOM 1044 C CA . PRO A 1 148 ? 14.152 41.403 -6.227 1.00 17.68 148 PRO A CA 1
ATOM 1045 C C . PRO A 1 148 ? 13.623 42.665 -6.920 1.00 16.19 148 PRO A C 1
ATOM 1046 O O . PRO A 1 148 ? 14.349 43.646 -7.094 1.00 19.53 148 PRO A O 1
ATOM 1050 N N . THR A 1 149 ? 12.349 42.616 -7.301 1.00 14.76 149 THR A N 1
ATOM 1051 C CA . THR A 1 149 ? 11.603 43.735 -7.867 1.00 16.49 149 THR A CA 1
ATOM 1052 C C . THR A 1 149 ? 10.411 44.019 -6.859 1.00 16.83 149 THR A C 1
ATOM 1053 O O . THR A 1 149 ? 9.626 43.125 -6.444 1.00 19.37 149 THR A O 1
ATOM 1057 N N . ALA A 1 150 ? 10.166 45.254 -6.555 1.00 16.55 150 ALA A N 1
ATOM 1058 C CA . ALA A 1 150 ? 8.961 45.666 -5.843 1.00 17.67 150 ALA A CA 1
ATOM 1059 C C . ALA A 1 150 ? 7.712 45.230 -6.555 1.00 20.17 150 ALA A C 1
ATOM 1060 O O . ALA A 1 150 ? 6.752 44.798 -5.855 1.00 20.19 150 ALA A O 1
ATOM 1062 N N . ARG A 1 151 ? 7.702 45.273 -7.915 1.00 19.29 151 ARG A N 1
ATOM 1063 C CA . ARG A 1 151 ? 6.519 44.685 -8.645 1.00 14.95 151 ARG A CA 1
ATOM 1064 C C . ARG A 1 151 ? 6.572 43.178 -8.792 1.00 14.48 151 ARG A C 1
ATOM 1065 O O . ARG A 1 151 ? 7.516 42.618 -9.374 1.00 14.84 151 ARG A O 1
ATOM 1073 N N . GLU A 1 152 ? 5.531 42.516 -8.270 1.00 13.56 152 GLU A N 1
ATOM 1074 C CA . GLU A 1 152 ? 5.335 41.066 -8.337 1.00 14.71 152 GLU A CA 1
ATOM 1075 C C . GLU A 1 152 ? 4.134 40.837 -9.256 1.00 13.91 152 GLU A C 1
ATOM 1076 O O . GLU A 1 152 ? 3.018 41.204 -8.888 1.00 15.36 152 GLU A O 1
ATOM 1082 N N . TRP A 1 153 ? 4.404 40.396 -10.504 1.00 14.57 153 TRP A N 1
ATOM 1083 C CA . TRP A 1 153 ? 3.387 40.102 -11.483 1.00 13.64 153 TRP A CA 1
ATOM 1084 C C . TRP A 1 153 ? 3.076 38.598 -11.516 1.00 14.85 153 TRP A C 1
ATOM 1085 O O . TRP A 1 153 ? 3.623 37.835 -10.723 1.00 15.24 153 TRP A O 1
ATOM 1096 N N . ALA A 1 154 ? 2.113 38.184 -12.347 1.00 14.09 154 ALA A N 1
ATOM 1097 C CA . ALA A 1 154 ? 1.432 36.917 -12.156 1.00 14.43 154 ALA A CA 1
ATOM 1098 C C . ALA A 1 154 ? 2.234 35.690 -12.518 1.00 14.55 154 ALA A C 1
ATOM 1099 O O . ALA A 1 154 ? 3.274 35.748 -13.172 1.00 14.35 154 ALA A O 1
ATOM 1101 N N . GLY A 1 155 ? 1.718 34.543 -12.100 1.00 14.39 155 GLY A N 1
ATOM 1102 C CA . GLY A 1 155 ? 2.289 33.243 -12.343 1.00 13.92 155 GLY A CA 1
ATOM 1103 C C . GLY A 1 155 ? 1.396 32.148 -11.819 1.00 13.21 155 GLY A C 1
ATOM 1104 O O . GLY A 1 155 ? 0.180 32.204 -11.967 1.00 15.06 155 GLY A O 1
ATOM 1105 N N . THR A 1 156 ? 2.028 31.151 -11.173 1.00 13.81 156 THR A N 1
ATOM 1106 C CA . THR A 1 156 ? 1.326 29.958 -10.736 1.00 13.06 156 THR A CA 1
ATOM 1107 C C . THR A 1 156 ? 1.911 29.459 -9.418 1.00 12.98 156 THR A C 1
ATOM 1108 O O . THR A 1 156 ? 3.115 29.243 -9.333 1.00 14.09 156 THR A O 1
ATOM 1112 N N . PRO A 1 157 ? 1.074 29.239 -8.380 1.00 14.21 157 PRO A N 1
ATOM 1113 C CA . PRO A 1 157 ? 1.508 28.574 -7.148 1.00 14.01 157 PRO A CA 1
ATOM 1114 C C . PRO A 1 157 ? 1.322 27.050 -7.268 1.00 13.40 157 PRO A C 1
ATOM 1115 O O . PRO A 1 157 ? 0.203 26.580 -7.374 1.00 14.46 157 PRO A O 1
ATOM 1119 N N . VAL A 1 158 ? 2.435 26.312 -7.285 1.00 13.21 158 VAL A N 1
ATOM 1120 C CA . VAL A 1 158 ? 2.441 24.870 -7.437 1.00 13.93 158 VAL A CA 1
ATOM 1121 C C . VAL A 1 158 ? 2.685 24.202 -6.081 1.00 14.29 158 VAL A C 1
ATOM 1122 O O . VAL A 1 158 ? 3.736 24.319 -5.518 1.00 15.24 158 VAL A O 1
ATOM 1126 N N . LEU A 1 159 ? 1.685 23.458 -5.621 1.00 14.02 159 LEU A N 1
ATOM 1127 C CA . LEU A 1 159 ? 1.788 22.661 -4.416 1.00 15.27 159 LEU A CA 1
ATOM 1128 C C . LEU A 1 159 ? 2.577 21.401 -4.790 1.00 16.50 159 LEU A C 1
ATOM 1129 O O . LEU A 1 159 ? 2.203 20.701 -5.713 1.00 16.76 159 LEU A O 1
ATOM 1134 N N . LEU A 1 160 ? 3.684 21.158 -4.077 1.00 15.78 160 LEU A N 1
ATOM 1135 C CA . LEU A 1 160 ? 4.659 20.128 -4.403 1.00 17.41 160 LEU A CA 1
ATOM 1136 C C . LEU A 1 160 ? 4.476 18.808 -3.725 1.00 19.62 160 LEU A C 1
ATOM 1137 O O . LEU A 1 160 ? 4.794 17.763 -4.311 1.00 20.02 160 LEU A O 1
ATOM 1142 N N . ASN A 1 161 ? 4.071 18.833 -2.441 1.00 19.28 161 ASN A N 1
ATOM 1143 C CA . ASN A 1 161 ? 4.125 17.630 -1.665 1.00 19.62 161 ASN A CA 1
ATOM 1144 C C . ASN A 1 161 ? 3.322 17.750 -0.397 1.00 20.03 161 ASN A C 1
ATOM 1145 O O . ASN A 1 161 ? 2.738 18.810 -0.112 1.00 18.99 161 ASN A O 1
ATOM 1150 N N . GLU A 1 162 ? 3.284 16.636 0.349 1.00 21.46 162 GLU A N 1
ATOM 1151 C CA . GLU A 1 162 ? 2.509 16.510 1.566 1.00 21.57 162 GLU A CA 1
ATOM 1152 C C . GLU A 1 162 ? 3.141 17.203 2.780 1.00 20.71 162 GLU A C 1
ATOM 1153 O O . GLU A 1 162 ? 2.529 17.274 3.840 1.00 23.99 162 GLU A O 1
ATOM 1159 N N . ARG A 1 163 ? 4.338 17.784 2.614 1.00 21.34 163 ARG A N 1
ATOM 1160 C CA . ARG A 1 163 ? 4.869 18.706 3.615 1.00 23.98 163 ARG A CA 1
ATOM 1161 C C . ARG A 1 163 ? 4.340 20.122 3.437 1.00 22.23 163 ARG A C 1
ATOM 1162 O O . ARG A 1 163 ? 4.651 20.994 4.234 1.00 23.00 163 ARG A O 1
ATOM 1170 N N . GLY A 1 164 ? 3.557 20.362 2.371 1.00 19.12 164 GLY A N 1
ATOM 1171 C CA . GLY A 1 164 ? 2.993 21.667 2.089 1.00 18.04 164 GLY A CA 1
ATOM 1172 C C . GLY A 1 164 ? 3.937 22.617 1.333 1.00 16.86 164 GLY A C 1
ATOM 1173 O O . GLY A 1 164 ? 3.695 23.829 1.294 1.00 16.55 164 GLY A O 1
ATOM 1174 N N . GLU A 1 165 ? 5.044 22.090 0.815 1.00 17.00 165 GLU A N 1
ATOM 1175 C CA . GLU A 1 165 ? 5.969 22.944 0.079 1.00 16.69 165 GLU A CA 1
ATOM 1176 C C . GLU A 1 165 ? 5.309 23.388 -1.236 1.00 16.99 165 GLU A C 1
ATOM 1177 O O . GLU A 1 165 ? 4.571 22.632 -1.860 1.00 17.01 165 GLU A O 1
ATOM 1183 N N . ILE A 1 166 ? 5.490 24.674 -1.536 1.00 15.80 166 ILE A N 1
ATOM 1184 C CA . ILE A 1 166 ? 4.962 25.307 -2.728 1.00 14.85 166 ILE A CA 1
ATOM 1185 C C . ILE A 1 166 ? 6.111 25.991 -3.468 1.00 15.02 166 ILE A C 1
ATOM 1186 O O . ILE A 1 166 ? 6.905 26.697 -2.880 1.00 16.32 166 ILE A O 1
ATOM 1191 N N . ASP A 1 167 ? 6.137 25.826 -4.798 1.00 14.77 167 ASP A N 1
ATOM 1192 C CA . ASP A 1 167 ? 6.947 26.667 -5.642 1.00 15.04 167 ASP A CA 1
ATOM 1193 C C . ASP A 1 167 ? 6.009 27.705 -6.260 1.00 13.89 167 ASP A C 1
ATOM 1194 O O . ASP A 1 167 ? 5.109 27.355 -7.041 1.00 14.84 167 ASP A O 1
ATOM 1199 N N . LEU A 1 168 ? 6.222 28.986 -5.940 1.00 12.89 168 LEU A N 1
ATOM 1200 C CA . LEU A 1 168 ? 5.518 30.097 -6.571 1.00 13.37 168 LEU A CA 1
ATOM 1201 C C . LEU A 1 168 ? 6.353 30.549 -7.744 1.00 12.95 168 LEU A C 1
ATOM 1202 O O . LEU A 1 168 ? 7.421 31.152 -7.556 1.00 14.46 168 LEU A O 1
ATOM 1207 N N . TYR A 1 169 ? 5.840 30.291 -8.945 1.00 12.67 169 TYR A N 1
ATOM 1208 C CA . TYR A 1 169 ? 6.386 30.811 -10.157 1.00 13.29 169 TYR A CA 1
ATOM 1209 C C . TYR A 1 169 ? 5.728 32.149 -10.428 1.00 11.89 169 TYR A C 1
ATOM 1210 O O . TYR A 1 169 ? 4.500 32.245 -10.394 1.00 13.87 169 TYR A O 1
ATOM 1219 N N . TYR A 1 170 ? 6.503 33.216 -10.640 1.00 12.47 170 TYR A N 1
ATOM 1220 C CA . TYR A 1 170 ? 5.869 34.517 -10.900 1.00 12.58 170 TYR A CA 1
ATOM 1221 C C . TYR A 1 170 ? 6.755 35.334 -11.818 1.00 12.52 170 TYR A C 1
ATOM 1222 O O . TYR A 1 170 ? 7.824 34.869 -12.242 1.00 12.91 170 TYR A O 1
ATOM 1231 N N . THR A 1 171 ? 6.334 36.575 -12.093 1.00 12.44 171 THR A N 1
ATOM 1232 C CA . THR A 1 171 ? 7.084 37.445 -12.976 1.00 12.81 171 THR A CA 1
ATOM 1233 C C . THR A 1 171 ? 7.638 38.612 -12.141 1.00 12.17 171 THR A C 1
ATOM 1234 O O . THR A 1 171 ? 6.857 39.384 -11.605 1.00 12.87 171 THR A O 1
ATOM 1238 N N . ALA A 1 172 ? 8.981 38.717 -12.093 1.00 12.24 172 ALA A N 1
ATOM 1239 C CA . ALA A 1 172 ? 9.662 39.825 -11.418 1.00 12.68 172 ALA A CA 1
ATOM 1240 C C . ALA A 1 172 ? 9.811 40.938 -12.436 1.00 12.19 172 ALA A C 1
ATOM 1241 O O . ALA A 1 172 ? 10.453 40.731 -13.483 1.00 13.10 172 ALA A O 1
ATOM 1243 N N . VAL A 1 173 ? 9.133 42.068 -12.221 1.00 12.67 173 VAL A N 1
ATOM 1244 C CA . VAL A 1 173 ? 9.029 43.120 -13.227 1.00 13.24 173 VAL A CA 1
ATOM 1245 C C . VAL A 1 173 ? 9.652 44.433 -12.727 1.00 13.02 173 VAL A C 1
ATOM 1246 O O . VAL A 1 173 ? 9.313 44.901 -11.643 1.00 14.14 173 VAL A O 1
ATOM 1250 N N . THR A 1 174 ? 10.579 44.950 -13.539 1.00 13.75 174 THR A N 1
ATOM 1251 C CA . THR A 1 174 ? 11.219 46.244 -13.483 1.00 14.05 174 THR A CA 1
ATOM 1252 C C . THR A 1 174 ? 12.388 46.200 -12.514 1.00 15.04 174 THR A C 1
ATOM 1253 O O . THR A 1 174 ? 12.166 46.182 -11.292 1.00 16.50 174 THR A O 1
ATOM 1257 N N . PRO A 1 175 ? 13.657 46.249 -12.961 1.00 14.69 175 PRO A N 1
ATOM 1258 C CA . PRO A 1 175 ? 14.052 46.278 -14.383 1.00 13.83 175 PRO A CA 1
ATOM 1259 C C . PRO A 1 175 ? 13.743 44.976 -15.075 1.00 14.12 175 PRO A C 1
ATOM 1260 O O . PRO A 1 175 ? 13.925 43.883 -14.537 1.00 15.82 175 PRO A O 1
ATOM 1264 N N . GLY A 1 176 ? 13.360 45.092 -16.353 1.00 14.61 176 GLY A N 1
ATOM 1265 C CA . GLY A 1 176 ? 13.130 43.925 -17.154 1.00 14.50 176 GLY A CA 1
ATOM 1266 C C . GLY A 1 176 ? 11.872 43.199 -16.765 1.00 12.83 176 GLY A C 1
ATOM 1267 O O . GLY A 1 176 ? 10.956 43.726 -16.133 1.00 13.58 176 GLY A O 1
ATOM 1268 N N . ALA A 1 177 ? 11.800 41.946 -17.202 1.00 12.22 177 ALA A N 1
ATOM 1269 C CA . ALA A 1 177 ? 10.680 41.053 -16.938 1.00 11.60 177 ALA A CA 1
ATOM 1270 C C . ALA A 1 177 ? 11.253 39.660 -16.961 1.00 12.88 177 ALA A C 1
ATOM 1271 O O . ALA A 1 177 ? 11.655 39.144 -18.004 1.00 14.65 177 ALA A O 1
ATOM 1273 N N . THR A 1 178 ? 11.313 39.032 -15.787 1.00 12.19 178 THR A N 1
ATOM 1274 C CA . THR A 1 178 ? 11.995 37.765 -15.604 1.00 12.78 178 THR A CA 1
ATOM 1275 C C . THR A 1 178 ? 11.040 36.776 -14.989 1.00 12.86 178 THR A C 1
ATOM 1276 O O . THR A 1 178 ? 10.389 37.059 -13.958 1.00 13.53 178 THR A O 1
ATOM 1280 N N . VAL A 1 179 ? 11.000 35.556 -15.544 1.00 12.43 179 VAL A N 1
ATOM 1281 C CA . VAL A 1 179 ? 10.292 34.441 -14.898 1.00 13.07 179 VAL A CA 1
ATOM 1282 C C . VAL A 1 179 ? 11.185 33.950 -13.783 1.00 11.83 179 VAL A C 1
ATOM 1283 O O . VAL A 1 179 ? 12.364 33.618 -14.000 1.00 12.99 179 VAL A O 1
ATOM 1287 N N . VAL A 1 180 ? 10.630 33.908 -12.575 1.00 12.17 180 VAL A N 1
ATOM 1288 C CA . VAL A 1 180 ? 11.320 33.536 -11.354 1.00 13.08 180 VAL A CA 1
ATOM 1289 C C . VAL A 1 180 ? 10.475 32.526 -10.573 1.00 13.43 180 VAL A C 1
ATOM 1290 O O . VAL A 1 180 ? 9.300 32.336 -10.859 1.00 13.48 180 VAL A O 1
ATOM 1294 N N . LYS A 1 181 ? 11.070 31.911 -9.547 1.00 14.71 181 LYS A N 1
ATOM 1295 C CA . LYS A 1 181 ? 10.302 31.123 -8.613 1.00 14.03 181 LYS A CA 1
ATOM 1296 C C . LYS A 1 181 ? 10.856 31.279 -7.214 1.00 13.24 181 LYS A C 1
ATOM 1297 O O . LYS A 1 181 ? 12.012 31.655 -7.020 1.00 15.54 181 LYS A O 1
ATOM 1303 N N . VAL A 1 182 ? 9.989 31.026 -6.248 1.00 13.82 182 VAL A N 1
ATOM 1304 C CA . VAL A 1 182 ? 10.340 31.109 -4.837 1.00 14.66 182 VAL A CA 1
ATOM 1305 C C . VAL A 1 182 ? 9.628 29.982 -4.112 1.00 14.98 182 VAL A C 1
ATOM 1306 O O . VAL A 1 182 ? 8.426 29.788 -4.273 1.00 14.80 182 VAL A O 1
ATOM 1310 N N A ARG A 1 183 ? 10.404 29.238 -3.316 0.50 15.30 183 ARG A N 1
ATOM 1311 N N B ARG A 1 183 ? 10.381 29.208 -3.321 0.50 15.58 183 ARG A N 1
ATOM 1312 C CA A ARG A 1 183 ? 9.909 28.143 -2.486 0.50 14.55 183 ARG A CA 1
ATOM 1313 C CA B ARG A 1 183 ? 9.817 28.076 -2.570 0.50 15.42 183 ARG A CA 1
ATOM 1314 C C A ARG A 1 183 ? 9.428 28.671 -1.130 0.50 14.81 183 ARG A C 1
ATOM 1315 C C B ARG A 1 183 ? 9.520 28.463 -1.111 0.50 15.15 183 ARG A C 1
ATOM 1316 O O A ARG A 1 183 ? 10.013 29.584 -0.548 0.50 14.13 183 ARG A O 1
ATOM 1317 O O B ARG A 1 183 ? 10.339 29.065 -0.433 0.50 16.02 183 ARG A O 1
ATOM 1332 N N . GLY A 1 184 ? 8.317 28.119 -0.672 1.00 14.02 184 GLY A N 1
ATOM 1333 C CA . GLY A 1 184 ? 7.866 28.295 0.678 1.00 14.68 184 GLY A CA 1
ATOM 1334 C C . GLY A 1 184 ? 6.950 27.157 1.031 1.00 14.62 184 GLY A C 1
ATOM 1335 O O . GLY A 1 184 ? 7.003 26.099 0.433 1.00 16.00 184 GLY A O 1
ATOM 1336 N N . ARG A 1 185 ? 6.147 27.352 2.089 1.00 15.52 185 ARG A N 1
ATOM 1337 C CA . ARG A 1 185 ? 5.263 26.298 2.604 1.00 17.04 185 ARG A CA 1
ATOM 1338 C C . ARG A 1 185 ? 3.960 26.912 3.038 1.00 15.84 185 ARG A C 1
ATOM 1339 O O . ARG A 1 185 ? 3.921 28.038 3.576 1.00 16.79 185 ARG A O 1
ATOM 1347 N N . VAL A 1 186 ? 2.890 26.146 2.838 1.00 16.15 186 VAL A N 1
ATOM 1348 C CA . VAL A 1 186 ? 1.574 26.456 3.401 1.00 16.43 186 VAL A CA 1
ATOM 1349 C C . VAL A 1 186 ? 1.470 25.713 4.727 1.00 16.75 186 VAL A C 1
ATOM 1350 O O . VAL A 1 186 ? 1.829 24.528 4.826 1.00 19.18 186 VAL A O 1
ATOM 1354 N N . VAL A 1 187 ? 0.938 26.414 5.727 1.00 17.96 187 VAL A N 1
ATOM 1355 C CA . VAL A 1 187 ? 0.694 25.824 7.040 1.00 19.41 187 VAL A CA 1
ATOM 1356 C C . VAL A 1 187 ? -0.771 26.123 7.377 1.00 17.28 187 VAL A C 1
ATOM 1357 O O . VAL A 1 187 ? -1.212 27.253 7.243 1.00 20.05 187 VAL A O 1
ATOM 1361 N N . THR A 1 188 ? -1.503 25.104 7.856 1.00 19.41 188 THR A N 1
ATOM 1362 C CA . THR A 1 188 ? -2.895 25.272 8.199 1.00 19.17 188 THR A CA 1
ATOM 1363 C C . THR A 1 188 ? -3.141 24.988 9.673 1.00 19.27 188 THR A C 1
ATOM 1364 O O . THR A 1 188 ? -2.414 24.175 10.312 1.00 23.38 188 THR A O 1
ATOM 1368 N N . THR A 1 189 ? -4.183 25.641 10.189 1.00 18.70 189 THR A N 1
ATOM 1369 C CA . THR A 1 189 ? -4.811 25.289 11.440 1.00 19.07 189 THR A CA 1
ATOM 1370 C C . THR A 1 189 ? -6.305 25.192 11.171 1.00 17.58 189 THR A C 1
ATOM 1371 O O . THR A 1 189 ? -6.758 25.503 10.095 1.00 18.22 189 THR A O 1
ATOM 1375 N N . GLU A 1 190 ? -7.109 24.862 12.177 1.00 19.20 190 GLU A N 1
ATOM 1376 C CA . GLU A 1 190 ? -8.545 24.836 12.004 1.00 17.68 190 GLU A CA 1
ATOM 1377 C C . GLU A 1 190 ? -9.140 26.236 11.864 1.00 18.01 190 GLU A C 1
ATOM 1378 O O . GLU A 1 190 ? -10.270 26.368 11.484 1.00 19.08 190 GLU A O 1
ATOM 1384 N N . ASN A 1 191 ? -8.347 27.278 12.139 1.00 19.48 191 ASN A N 1
ATOM 1385 C CA . ASN A 1 191 ? -8.797 28.647 11.980 1.00 21.84 191 ASN A CA 1
ATOM 1386 C C . ASN A 1 191 ? -8.386 29.324 10.670 1.00 22.01 191 ASN A C 1
ATOM 1387 O O . ASN A 1 191 ? -9.014 30.319 10.247 1.00 23.62 191 ASN A O 1
ATOM 1392 N N . GLY A 1 192 ? -7.340 28.808 10.015 1.00 19.75 192 GLY A N 1
ATOM 1393 C CA . GLY A 1 192 ? -6.898 29.479 8.808 1.00 22.03 192 GLY A CA 1
ATOM 1394 C C . GLY A 1 192 ? -5.570 28.958 8.291 1.00 20.05 192 GLY A C 1
ATOM 1395 O O . GLY A 1 192 ? -5.144 27.870 8.623 1.00 18.80 192 GLY A O 1
ATOM 1396 N N . VAL A 1 193 ? -4.959 29.748 7.414 1.00 19.85 193 VAL A N 1
ATOM 1397 C CA . VAL A 1 193 ? -3.852 29.343 6.589 1.00 17.49 193 VAL A CA 1
ATOM 1398 C C . VAL A 1 193 ? -2.806 30.470 6.640 1.00 16.00 193 VAL A C 1
ATOM 1399 O O . VAL A 1 193 ? -3.138 31.674 6.655 1.00 18.00 193 VAL A O 1
ATOM 1403 N N . GLU A 1 194 ? -1.539 30.064 6.679 1.00 17.47 194 GLU A N 1
ATOM 1404 C CA . GLU A 1 194 ? -0.404 30.964 6.605 1.00 18.26 194 GLU A CA 1
ATOM 1405 C C . GLU A 1 194 ? 0.536 30.486 5.476 1.00 16.45 194 GLU A C 1
ATOM 1406 O O . GLU A 1 194 ? 0.604 29.293 5.167 1.00 17.12 194 GLU A O 1
ATOM 1412 N N . MET A 1 195 ? 1.309 31.434 4.940 1.00 17.00 195 MET A N 1
ATOM 1413 C CA . MET A 1 195 ? 2.355 31.170 3.931 1.00 16.70 195 MET A CA 1
ATOM 1414 C C . MET A 1 195 ? 3.649 31.561 4.571 1.00 18.67 195 MET A C 1
ATOM 1415 O O . MET A 1 195 ? 3.851 32.727 4.921 1.00 20.93 195 MET A O 1
ATOM 1420 N N . VAL A 1 196 ? 4.535 30.585 4.735 1.00 18.04 196 VAL A N 1
ATOM 1421 C CA . VAL A 1 196 ? 5.785 30.790 5.475 1.00 18.23 196 VAL A CA 1
ATOM 1422 C C . VAL A 1 196 ? 7.003 30.431 4.632 1.00 17.29 196 VAL A C 1
ATOM 1423 O O . VAL A 1 196 ? 6.958 29.573 3.774 1.00 17.88 196 VAL A O 1
ATOM 1427 N N . GLY A 1 197 ? 8.096 31.148 4.870 1.00 17.44 197 GLY A N 1
ATOM 1428 C CA . GLY A 1 197 ? 9.392 30.796 4.342 1.00 17.75 197 GLY A CA 1
ATOM 1429 C C . GLY A 1 197 ? 9.645 31.085 2.865 1.00 17.00 197 GLY A C 1
ATOM 1430 O O . GLY A 1 197 ? 10.601 30.566 2.326 1.00 18.39 197 GLY A O 1
ATOM 1431 N N . PHE A 1 198 ? 8.859 31.984 2.266 1.00 16.26 198 PHE A N 1
ATOM 1432 C CA . PHE A 1 198 ? 9.078 32.374 0.857 1.00 15.32 198 PHE A CA 1
ATOM 1433 C C . PHE A 1 198 ? 10.133 33.483 0.898 1.00 15.02 198 PHE A C 1
ATOM 1434 O O . PHE A 1 198 ? 9.808 34.679 0.988 1.00 17.64 198 PHE A O 1
ATOM 1442 N N . LYS A 1 199 ? 11.402 33.049 0.866 1.00 16.04 199 LYS A N 1
ATOM 1443 C CA . LYS A 1 199 ? 12.525 33.925 1.164 1.00 17.80 199 LYS A CA 1
ATOM 1444 C C . LYS A 1 199 ? 13.554 34.109 0.089 1.00 18.40 199 LYS A C 1
ATOM 1445 O O . LYS A 1 199 ? 14.284 35.100 0.123 1.00 21.44 199 LYS A O 1
ATOM 1451 N N . LYS A 1 200 ? 13.700 33.144 -0.829 1.00 17.62 200 LYS A N 1
ATOM 1452 C CA . LYS A 1 200 ? 14.797 33.136 -1.762 1.00 18.63 200 LYS A CA 1
ATOM 1453 C C . LYS A 1 200 ? 14.292 33.006 -3.191 1.00 18.47 200 LYS A C 1
ATOM 1454 O O . LYS A 1 200 ? 13.932 31.922 -3.629 1.00 19.15 200 LYS A O 1
ATOM 1460 N N . VAL A 1 201 ? 14.230 34.135 -3.904 1.00 15.51 201 VAL A N 1
ATOM 1461 C CA . VAL A 1 201 ? 13.747 34.150 -5.258 1.00 14.47 201 VAL A CA 1
ATOM 1462 C C . VAL A 1 201 ? 14.865 33.761 -6.204 1.00 15.45 201 VAL A C 1
ATOM 1463 O O . VAL A 1 201 ? 15.962 34.288 -6.130 1.00 18.52 201 VAL A O 1
ATOM 1467 N N . LYS A 1 202 ? 14.556 32.822 -7.092 1.00 15.47 202 LYS A N 1
ATOM 1468 C CA . LYS A 1 202 ? 15.487 32.284 -8.064 1.00 15.89 202 LYS A CA 1
ATOM 1469 C C . LYS A 1 202 ? 15.098 32.661 -9.492 1.00 15.40 202 LYS A C 1
ATOM 1470 O O . LYS A 1 202 ? 13.942 32.540 -9.867 1.00 15.75 202 LYS A O 1
ATOM 1476 N N . SER A 1 203 ? 16.071 33.193 -10.243 1.00 15.46 203 SER A N 1
ATOM 1477 C CA . SER A 1 203 ? 15.862 33.585 -11.624 1.00 15.64 203 SER A CA 1
ATOM 1478 C C . SER A 1 203 ? 15.843 32.366 -12.533 1.00 15.21 203 SER A C 1
ATOM 1479 O O . SER A 1 203 ? 16.767 31.543 -12.477 1.00 17.50 203 SER A O 1
ATOM 1482 N N . LEU A 1 204 ? 14.783 32.242 -13.351 1.00 14.28 204 LEU A N 1
ATOM 1483 C CA . LEU A 1 204 ? 14.682 31.111 -14.267 1.00 14.49 204 LEU A CA 1
ATOM 1484 C C . LEU A 1 204 ? 15.049 31.458 -15.719 1.00 14.47 204 LEU A C 1
ATOM 1485 O O . LEU A 1 204 ? 15.946 30.853 -16.306 1.00 16.53 204 LEU A O 1
ATOM 1490 N N . PHE A 1 205 ? 14.426 32.502 -16.266 1.00 13.59 205 PHE A N 1
ATOM 1491 C CA . PHE A 1 205 ? 14.725 32.944 -17.622 1.00 12.96 205 PHE A CA 1
ATOM 1492 C C . PHE A 1 205 ? 14.052 34.272 -17.915 1.00 13.34 205 PHE A C 1
ATOM 1493 O O . PHE A 1 205 ? 13.067 34.646 -17.304 1.00 13.06 205 PHE A O 1
ATOM 1501 N N . GLU A 1 206 ? 14.554 34.941 -18.958 1.00 14.32 206 GLU A N 1
ATOM 1502 C CA . GLU A 1 206 ? 13.999 36.175 -19.468 1.00 13.25 206 GLU A CA 1
ATOM 1503 C C . GLU A 1 206 ? 14.028 36.057 -21.005 1.00 12.15 206 GLU A C 1
ATOM 1504 O O . GLU A 1 206 ? 14.567 35.117 -21.565 1.00 13.63 206 GLU A O 1
ATOM 1510 N N . ALA A 1 207 ? 13.476 37.067 -21.683 1.00 12.48 207 ALA A N 1
ATOM 1511 C CA . ALA A 1 207 ? 13.444 37.034 -23.144 1.00 11.82 207 ALA A CA 1
ATOM 1512 C C . ALA A 1 207 ? 14.854 36.998 -23.696 1.00 12.72 207 ALA A C 1
ATOM 1513 O O . ALA A 1 207 ? 15.762 37.702 -23.238 1.00 13.17 207 ALA A O 1
ATOM 1515 N N . ASP A 1 208 ? 15.033 36.254 -24.789 1.00 12.93 208 ASP A N 1
ATOM 1516 C CA . ASP A 1 208 ? 16.359 36.000 -25.349 1.00 13.26 208 ASP A CA 1
ATOM 1517 C C . ASP A 1 208 ? 16.752 36.890 -26.536 1.00 13.53 208 ASP A C 1
ATOM 1518 O O . ASP A 1 208 ? 17.951 37.101 -26.768 1.00 15.59 208 ASP A O 1
ATOM 1523 N N . GLY A 1 209 ? 15.769 37.366 -27.293 1.00 13.83 209 GLY A N 1
ATOM 1524 C CA . GLY A 1 209 ? 15.993 38.250 -28.420 1.00 14.20 209 GLY A CA 1
ATOM 1525 C C . GLY A 1 209 ? 16.080 37.625 -29.788 1.00 13.35 209 GLY A C 1
ATOM 1526 O O . GLY A 1 209 ? 16.052 38.360 -30.794 1.00 15.00 209 GLY A O 1
ATOM 1527 N N . LYS A 1 210 ? 16.161 36.286 -29.845 1.00 13.94 210 LYS A N 1
ATOM 1528 C CA . LYS A 1 210 ? 16.113 35.559 -31.114 1.00 13.74 210 LYS A CA 1
ATOM 1529 C C . LYS A 1 210 ? 14.789 34.831 -31.336 1.00 13.43 210 LYS A C 1
ATOM 1530 O O . LYS A 1 210 ? 14.272 34.802 -32.461 1.00 14.56 210 LYS A O 1
ATOM 1536 N N . MET A 1 211 ? 14.221 34.304 -30.252 1.00 13.12 211 MET A N 1
ATOM 1537 C CA . MET A 1 211 ? 12.893 33.706 -30.235 1.00 13.29 211 MET A CA 1
ATOM 1538 C C . MET A 1 211 ? 11.855 34.661 -29.689 1.00 12.55 211 MET A C 1
ATOM 1539 O O . MET A 1 211 ? 10.815 34.871 -30.323 1.00 13.30 211 MET A O 1
ATOM 1544 N N . TYR A 1 212 ? 12.119 35.172 -28.484 1.00 12.45 212 TYR A N 1
ATOM 1545 C CA . TYR A 1 212 ? 11.219 36.085 -27.843 1.00 11.26 212 TYR A CA 1
ATOM 1546 C C . TYR A 1 212 ? 11.794 37.518 -27.759 1.00 11.69 212 TYR A C 1
ATOM 1547 O O . TYR A 1 212 ? 12.999 37.719 -27.495 1.00 12.93 212 TYR A O 1
ATOM 1556 N N . GLN A 1 213 ? 10.929 38.498 -28.011 1.00 11.08 213 GLN A N 1
ATOM 1557 C CA . GLN A 1 213 ? 11.322 39.880 -28.061 1.00 11.83 213 GLN A CA 1
ATOM 1558 C C . GLN A 1 213 ? 11.760 40.391 -26.698 1.00 11.96 213 GLN A C 1
ATOM 1559 O O . GLN A 1 213 ? 11.197 40.034 -25.692 1.00 12.16 213 GLN A O 1
ATOM 1565 N N . THR A 1 214 ? 12.762 41.283 -26.706 1.00 12.04 214 THR A N 1
ATOM 1566 C CA . THR A 1 214 ? 13.295 41.883 -25.489 1.00 11.18 214 THR A CA 1
ATOM 1567 C C . THR A 1 214 ? 12.880 43.337 -25.337 1.00 12.13 214 THR A C 1
ATOM 1568 O O . THR A 1 214 ? 12.413 43.967 -26.290 1.00 13.27 214 THR A O 1
ATOM 1572 N N . GLU A 1 215 ? 13.136 43.893 -24.147 1.00 12.37 215 GLU A N 1
ATOM 1573 C CA . GLU A 1 215 ? 12.934 45.295 -23.899 1.00 12.49 215 GLU A CA 1
ATOM 1574 C C . GLU A 1 215 ? 13.762 46.176 -24.847 1.00 13.59 215 GLU A C 1
ATOM 1575 O O . GLU A 1 215 ? 13.312 47.251 -25.236 1.00 14.21 215 GLU A O 1
ATOM 1581 N N A SER A 1 216 ? 14.973 45.723 -25.189 0.39 14.38 216 SER A N 1
ATOM 1582 N N B SER A 1 216 ? 14.993 45.744 -25.153 0.61 14.41 216 SER A N 1
ATOM 1583 C CA A SER A 1 216 ? 15.840 46.440 -26.123 0.39 14.35 216 SER A CA 1
ATOM 1584 C CA B SER A 1 216 ? 15.848 46.439 -26.126 0.61 14.18 216 SER A CA 1
ATOM 1585 C C A SER A 1 216 ? 15.277 46.529 -27.541 0.39 14.35 216 SER A C 1
ATOM 1586 C C B SER A 1 216 ? 15.126 46.602 -27.478 0.61 14.06 216 SER A C 1
ATOM 1587 O O A SER A 1 216 ? 15.585 47.454 -28.286 0.39 15.76 216 SER A O 1
ATOM 1588 O O B SER A 1 216 ? 15.092 47.673 -28.073 0.61 14.45 216 SER A O 1
ATOM 1593 N N . GLN A 1 217 ? 14.477 45.531 -27.909 1.00 13.81 217 GLN A N 1
ATOM 1594 C CA . GLN A 1 217 ? 13.792 45.524 -29.199 1.00 13.63 217 GLN A CA 1
ATOM 1595 C C . GLN A 1 217 ? 12.452 46.274 -29.178 1.00 13.36 217 GLN A C 1
ATOM 1596 O O . GLN A 1 217 ? 12.000 46.771 -30.194 1.00 14.67 217 GLN A O 1
ATOM 1602 N N . ASN A 1 218 ? 11.840 46.376 -28.000 1.00 12.97 218 ASN A N 1
ATOM 1603 C CA . ASN A 1 218 ? 10.477 46.918 -27.846 1.00 11.88 218 ASN A CA 1
ATOM 1604 C C . ASN A 1 218 ? 10.286 47.369 -26.415 1.00 12.85 218 ASN A C 1
ATOM 1605 O O . ASN A 1 218 ? 10.178 46.523 -25.529 1.00 13.76 218 ASN A O 1
ATOM 1610 N N . PRO A 1 219 ? 10.144 48.683 -26.137 1.00 12.50 219 PRO A N 1
ATOM 1611 C CA . PRO A 1 219 ? 9.943 49.086 -24.740 1.00 13.14 219 PRO A CA 1
ATOM 1612 C C . PRO A 1 219 ? 8.633 48.551 -24.165 1.00 13.11 219 PRO A C 1
ATOM 1613 O O . PRO A 1 219 ? 8.443 48.582 -22.917 1.00 14.59 219 PRO A O 1
ATOM 1617 N N . TYR A 1 220 ? 7.709 48.122 -25.037 1.00 13.83 220 TYR A N 1
ATOM 1618 C CA . TYR A 1 220 ? 6.377 47.642 -24.634 1.00 13.35 220 TYR A CA 1
ATOM 1619 C C . TYR A 1 220 ? 6.295 46.093 -24.669 1.00 12.39 220 TYR A C 1
ATOM 1620 O O . TYR A 1 220 ? 5.200 45.530 -24.625 1.00 14.15 220 TYR A O 1
ATOM 1629 N N . TRP A 1 221 ? 7.445 45.425 -24.788 1.00 12.32 221 TRP A N 1
ATOM 1630 C CA . TRP A 1 221 ? 7.457 43.977 -24.849 1.00 11.68 221 TRP A CA 1
ATOM 1631 C C . TRP A 1 221 ? 6.754 43.317 -23.680 1.00 11.21 221 TRP A C 1
ATOM 1632 O O . TRP A 1 221 ? 6.692 43.864 -22.584 1.00 12.92 221 TRP A O 1
ATOM 1643 N N . ALA A 1 222 ? 6.211 42.116 -23.939 1.00 12.81 222 ALA A N 1
ATOM 1644 C CA . ALA A 1 222 ? 5.648 41.261 -22.906 1.00 11.61 222 ALA A CA 1
ATOM 1645 C C . ALA A 1 222 ? 6.533 40.058 -22.684 1.00 11.39 222 ALA A C 1
ATOM 1646 O O . ALA A 1 222 ? 7.027 39.445 -23.587 1.00 12.44 222 ALA A O 1
ATOM 1648 N N . PHE A 1 223 ? 6.678 39.681 -21.408 1.00 11.64 223 PHE A N 1
ATOM 1649 C CA . PHE A 1 223 ? 7.362 38.457 -21.015 1.00 11.45 223 PHE A CA 1
ATOM 1650 C C . PHE A 1 223 ? 6.866 38.194 -19.587 1.00 11.58 223 PHE A C 1
ATOM 1651 O O . PHE A 1 223 ? 7.348 38.794 -18.631 1.00 13.34 223 PHE A O 1
ATOM 1659 N N . ARG A 1 224 ? 5.839 37.332 -19.447 1.00 11.62 224 ARG A N 1
ATOM 1660 C CA . ARG A 1 224 ? 5.190 37.199 -18.148 1.00 11.31 224 ARG A CA 1
ATOM 1661 C C . ARG A 1 224 ? 4.253 35.990 -18.101 1.00 11.38 224 ARG A C 1
ATOM 1662 O O . ARG A 1 224 ? 4.044 35.314 -19.115 1.00 13.19 224 ARG A O 1
ATOM 1670 N N . ASP A 1 225 ? 3.664 35.748 -16.933 1.00 12.15 225 ASP A N 1
ATOM 1671 C CA . ASP A 1 225 ? 2.578 34.791 -16.743 1.00 11.74 225 ASP A CA 1
ATOM 1672 C C . ASP A 1 225 ? 3.015 33.334 -16.889 1.00 12.39 225 ASP A C 1
ATOM 1673 O O . ASP A 1 225 ? 2.432 32.563 -17.662 1.00 13.29 225 ASP A O 1
ATOM 1678 N N . PRO A 1 226 ? 4.055 32.896 -16.140 1.00 12.49 226 PRO A N 1
ATOM 1679 C CA . PRO A 1 226 ? 4.455 31.503 -16.217 1.00 12.46 226 PRO A CA 1
ATOM 1680 C C . PRO A 1 226 ? 3.390 30.520 -15.765 1.00 12.27 226 PRO A C 1
ATOM 1681 O O . PRO A 1 226 ? 2.829 30.695 -14.673 1.00 13.71 226 PRO A O 1
ATOM 1685 N N . CYS A 1 227 ? 3.216 29.438 -16.541 1.00 13.25 227 CYS A N 1
ATOM 1686 C CA . CYS A 1 227 ? 2.270 28.364 -16.262 1.00 12.61 227 CYS A CA 1
ATOM 1687 C C . CYS A 1 227 ? 3.014 27.041 -16.415 1.00 13.99 227 CYS A C 1
ATOM 1688 O O . CYS A 1 227 ? 3.091 26.490 -17.511 1.00 13.22 227 CYS A O 1
ATOM 1691 N N . PRO A 1 228 ? 3.670 26.551 -15.353 1.00 13.12 228 PRO A N 1
ATOM 1692 C CA . PRO A 1 228 ? 4.362 25.270 -15.421 1.00 13.63 228 PRO A CA 1
ATOM 1693 C C . PRO A 1 228 ? 3.379 24.125 -15.386 1.00 14.96 228 PRO A C 1
ATOM 1694 O O . PRO A 1 228 ? 2.318 24.222 -14.753 1.00 16.33 228 PRO A O 1
ATOM 1698 N N . PHE A 1 229 ? 3.751 23.022 -16.032 1.00 13.83 229 PHE A N 1
ATOM 1699 C CA . PHE A 1 229 ? 2.907 21.855 -16.056 1.00 14.38 229 PHE A CA 1
ATOM 1700 C C . PHE A 1 229 ? 3.717 20.632 -16.386 1.00 14.40 229 PHE A C 1
ATOM 1701 O O . PHE A 1 229 ? 4.740 20.705 -17.075 1.00 15.32 229 PHE A O 1
ATOM 1709 N N . ARG A 1 230 ? 3.225 19.489 -15.930 1.00 15.89 230 ARG A N 1
ATOM 1710 C CA . ARG A 1 230 ? 3.735 18.193 -16.338 1.00 16.82 230 ARG A CA 1
ATOM 1711 C C . ARG A 1 230 ? 2.885 17.718 -17.500 1.00 16.72 230 ARG A C 1
ATOM 1712 O O . ARG A 1 230 ? 1.645 17.646 -17.389 1.00 17.75 230 ARG A O 1
ATOM 1720 N N . ASP A 1 231 ? 3.543 17.417 -18.626 1.00 16.23 231 ASP A N 1
ATOM 1721 C CA . ASP A 1 231 ? 2.859 16.937 -19.806 1.00 17.45 231 ASP A CA 1
ATOM 1722 C C . ASP A 1 231 ? 2.264 15.567 -19.509 1.00 16.33 231 ASP A C 1
ATOM 1723 O O . ASP A 1 231 ? 2.977 14.657 -19.095 1.00 18.66 231 ASP A O 1
ATOM 1728 N N . PRO A 1 232 ? 0.944 15.373 -19.704 1.00 18.20 232 PRO A N 1
ATOM 1729 C CA . PRO A 1 232 ? 0.336 14.091 -19.336 1.00 20.51 232 PRO A CA 1
ATOM 1730 C C . PRO A 1 232 ? 0.789 12.905 -20.143 1.00 21.83 232 PRO A C 1
ATOM 1731 O O . PRO A 1 232 ? 0.580 11.790 -19.693 1.00 27.17 232 PRO A O 1
ATOM 1735 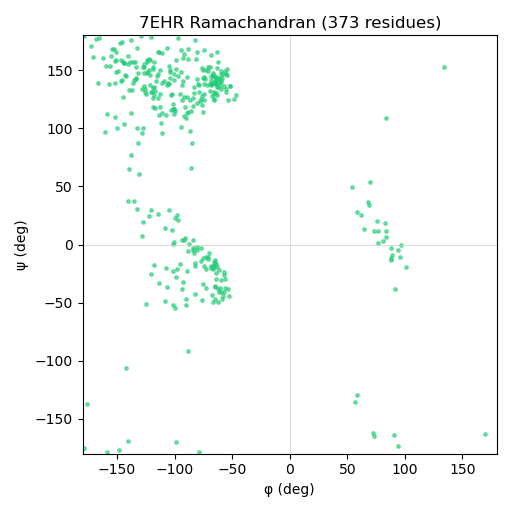N N . LYS A 1 233 ? 1.357 13.141 -21.332 1.00 22.32 233 LYS A N 1
ATOM 1736 C CA . LYS A 1 233 ? 1.780 12.064 -22.212 1.00 24.33 233 LYS A CA 1
ATOM 1737 C C . LYS A 1 233 ? 3.230 11.661 -21.930 1.00 23.38 233 LYS A C 1
ATOM 1738 O O . LYS A 1 233 ? 3.502 10.485 -21.759 1.00 28.28 233 LYS A O 1
ATOM 1744 N N . SER A 1 234 ? 4.152 12.638 -21.915 1.00 22.70 234 SER A N 1
ATOM 1745 C CA . SER A 1 234 ? 5.564 12.337 -21.715 1.00 21.11 234 SER A CA 1
ATOM 1746 C C . SER A 1 234 ? 6.006 12.331 -20.267 1.00 20.62 234 SER A C 1
ATOM 1747 O O . SER A 1 234 ? 7.057 11.790 -19.952 1.00 21.37 234 SER A O 1
ATOM 1750 N N . GLY A 1 235 ? 5.255 13.016 -19.413 1.00 20.28 235 GLY A N 1
ATOM 1751 C CA . GLY A 1 235 ? 5.670 13.227 -18.036 1.00 18.22 235 GLY A CA 1
ATOM 1752 C C . GLY A 1 235 ? 6.753 14.286 -17.821 1.00 17.69 235 GLY A C 1
ATOM 1753 O O . GLY A 1 235 ? 7.174 14.523 -16.701 1.00 19.62 235 GLY A O 1
ATOM 1754 N N . LYS A 1 236 ? 7.192 14.935 -18.892 1.00 18.01 236 LYS A N 1
ATOM 1755 C CA . LYS A 1 236 ? 8.210 15.991 -18.801 1.00 16.86 236 LYS A CA 1
ATOM 1756 C C . LYS A 1 236 ? 7.569 17.304 -18.319 1.00 16.08 236 LYS A C 1
ATOM 1757 O O . LYS A 1 236 ? 6.385 17.534 -18.491 1.00 16.48 236 LYS A O 1
ATOM 1763 N N A LEU A 1 237 ? 8.364 18.126 -17.624 0.63 17.12 237 LEU A N 1
ATOM 1764 N N B LEU A 1 237 ? 8.419 18.178 -17.783 0.37 16.46 237 LEU A N 1
ATOM 1765 C CA A LEU A 1 237 ? 7.907 19.446 -17.200 0.63 15.80 237 LEU A CA 1
ATOM 1766 C CA B LEU A 1 237 ? 8.004 19.424 -17.180 0.37 15.30 237 LEU A CA 1
ATOM 1767 C C A LEU A 1 237 ? 8.175 20.467 -18.288 0.63 15.06 237 LEU A C 1
ATOM 1768 C C B LEU A 1 237 ? 8.248 20.598 -18.149 0.37 15.09 237 LEU A C 1
ATOM 1769 O O A LEU A 1 237 ? 9.263 20.525 -18.860 0.63 15.20 237 LEU A O 1
ATOM 1770 O O B LEU A 1 237 ? 9.398 20.869 -18.529 0.37 14.14 237 LEU A O 1
ATOM 1779 N N . TYR A 1 238 ? 7.166 21.306 -18.505 1.00 14.00 238 TYR A N 1
ATOM 1780 C CA . TYR A 1 238 ? 7.226 22.407 -19.408 1.00 14.48 238 TYR A CA 1
ATOM 1781 C C . TYR A 1 238 ? 6.598 23.623 -18.757 1.00 13.98 238 TYR A C 1
ATOM 1782 O O . TYR A 1 238 ? 6.047 23.542 -17.637 1.00 14.20 238 TYR A O 1
ATOM 1791 N N A MET A 1 239 ? 6.675 24.787 -19.400 0.78 12.66 239 MET A N 1
ATOM 1792 N N B MET A 1 239 ? 6.587 24.724 -19.518 0.22 14.28 239 MET A N 1
ATOM 1793 C CA A MET A 1 239 ? 6.046 25.986 -18.876 0.78 11.72 239 MET A CA 1
ATOM 1794 C CA B MET A 1 239 ? 6.311 26.074 -19.079 0.22 14.61 239 MET A CA 1
ATOM 1795 C C A MET A 1 239 ? 5.685 26.932 -20.005 0.78 12.70 239 MET A C 1
ATOM 1796 C C B MET A 1 239 ? 5.621 26.799 -20.213 0.22 13.44 239 MET A C 1
ATOM 1797 O O A MET A 1 239 ? 6.545 27.270 -20.802 0.78 12.82 239 MET A O 1
ATOM 1798 O O B MET A 1 239 ? 6.202 26.861 -21.274 0.22 13.08 239 MET A O 1
ATOM 1807 N N . LEU A 1 240 ? 4.420 27.356 -20.008 1.00 12.00 240 LEU A N 1
ATOM 1808 C CA . LEU A 1 240 ? 3.934 28.385 -20.924 1.00 12.05 240 LEU A CA 1
ATOM 1809 C C . LEU A 1 240 ? 4.226 29.761 -20.364 1.00 11.92 240 LEU A C 1
ATOM 1810 O O . LEU A 1 240 ? 4.304 29.946 -19.135 1.00 12.70 240 LEU A O 1
ATOM 1815 N N . PHE A 1 241 ? 4.267 30.757 -21.221 1.00 11.52 241 PHE A N 1
ATOM 1816 C CA . PHE A 1 241 ? 4.342 32.157 -20.815 1.00 11.65 241 PHE A CA 1
ATOM 1817 C C . PHE A 1 241 ? 3.930 33.011 -21.985 1.00 11.80 241 PHE A C 1
ATOM 1818 O O . PHE A 1 241 ? 3.933 32.580 -23.156 1.00 12.05 241 PHE A O 1
ATOM 1826 N N . GLU A 1 242 ? 3.546 34.254 -21.692 1.00 10.96 242 GLU A N 1
ATOM 1827 C CA . GLU A 1 242 ? 3.274 35.251 -22.727 1.00 11.08 242 GLU A CA 1
ATOM 1828 C C . GLU A 1 242 ? 4.583 35.896 -23.163 1.00 11.53 242 GLU A C 1
ATOM 1829 O O . GLU A 1 242 ? 5.389 36.305 -22.347 1.00 12.74 242 GLU A O 1
ATOM 1835 N N . GLY A 1 243 ? 4.743 36.036 -24.497 1.00 11.66 243 GLY A N 1
ATOM 1836 C CA . GLY A 1 243 ? 5.817 36.808 -25.056 1.00 11.89 243 GLY A CA 1
ATOM 1837 C C . GLY A 1 243 ? 5.375 37.605 -26.264 1.00 11.53 243 GLY A C 1
ATOM 1838 O O . GLY A 1 243 ? 4.192 37.746 -26.559 1.00 12.08 243 GLY A O 1
ATOM 1839 N N . ASN A 1 244 ? 6.377 38.157 -26.955 1.00 11.45 244 ASN A N 1
ATOM 1840 C CA . ASN A 1 244 ? 6.212 38.742 -28.294 1.00 11.61 244 ASN A CA 1
ATOM 1841 C C . ASN A 1 244 ? 7.243 38.072 -29.162 1.00 11.12 244 ASN A C 1
ATOM 1842 O O . ASN A 1 244 ? 8.322 37.673 -28.710 1.00 12.28 244 ASN A O 1
ATOM 1847 N N . VAL A 1 245 ? 6.952 37.981 -30.475 1.00 11.98 245 VAL A N 1
ATOM 1848 C CA . VAL A 1 245 ? 7.883 37.401 -31.423 1.00 12.81 245 VAL A CA 1
ATOM 1849 C C . VAL A 1 245 ? 9.127 38.284 -31.513 1.00 11.92 245 VAL A C 1
ATOM 1850 O O . VAL A 1 245 ? 9.021 39.486 -31.707 1.00 12.56 245 VAL A O 1
ATOM 1854 N N . ALA A 1 246 ? 10.303 37.654 -31.410 1.00 12.01 246 ALA A N 1
ATOM 1855 C CA . ALA A 1 246 ? 11.544 38.418 -31.438 1.00 12.19 246 ALA A CA 1
ATOM 1856 C C . ALA A 1 246 ? 11.683 39.260 -32.673 1.00 12.12 246 ALA A C 1
ATOM 1857 O O . ALA A 1 246 ? 11.277 38.866 -33.799 1.00 14.74 246 ALA A O 1
ATOM 1859 N N . GLY A 1 247 ? 12.367 40.389 -32.502 1.00 13.61 247 GLY A N 1
ATOM 1860 C CA . GLY A 1 247 ? 12.714 41.323 -33.567 1.00 14.58 247 GLY A CA 1
ATOM 1861 C C . GLY A 1 247 ? 12.418 42.738 -33.134 1.00 13.89 247 GLY A C 1
ATOM 1862 O O . GLY A 1 247 ? 11.599 42.991 -32.261 1.00 13.79 247 GLY A O 1
ATOM 1863 N N . GLU A 1 248 ? 13.162 43.685 -33.703 1.00 14.13 248 GLU A N 1
ATOM 1864 C CA . GLU A 1 248 ? 12.930 45.100 -33.450 1.00 14.67 248 GLU A CA 1
ATOM 1865 C C . GLU A 1 248 ? 11.467 45.427 -33.691 1.00 14.78 248 GLU A C 1
ATOM 1866 O O . GLU A 1 248 ? 10.886 45.034 -34.696 1.00 15.31 248 GLU A O 1
ATOM 1872 N N . ARG A 1 249 ? 10.898 46.210 -32.784 1.00 14.77 249 ARG A N 1
ATOM 1873 C CA . ARG A 1 249 ? 9.543 46.709 -32.944 1.00 13.89 249 ARG A CA 1
ATOM 1874 C C . ARG A 1 249 ? 9.465 47.438 -34.285 1.00 14.89 249 ARG A C 1
ATOM 1875 O O . ARG A 1 249 ? 10.274 48.289 -34.585 1.00 17.75 249 ARG A O 1
ATOM 1883 N N . GLY A 1 250 ? 8.446 47.103 -35.065 1.00 14.53 250 GLY A N 1
ATOM 1884 C CA . GLY A 1 250 ? 8.227 47.671 -36.387 1.00 15.13 250 GLY A CA 1
ATOM 1885 C C . GLY A 1 250 ? 8.909 46.963 -37.496 1.00 16.22 250 GLY A C 1
ATOM 1886 O O . GLY A 1 250 ? 8.638 47.304 -38.632 1.00 18.51 250 GLY A O 1
ATOM 1887 N N . SER A 1 251 ? 9.698 45.925 -37.222 1.00 15.45 251 SER A N 1
ATOM 1888 C CA . SER A 1 251 ? 10.419 45.220 -38.291 1.00 1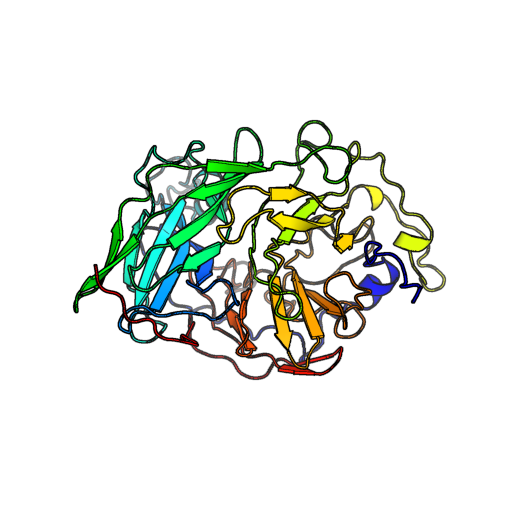5.53 251 SER A CA 1
ATOM 1889 C C . SER A 1 251 ? 9.709 43.974 -38.825 1.00 15.82 251 SER A C 1
ATOM 1890 O O . SER A 1 251 ? 10.063 43.461 -39.902 1.00 17.27 251 SER A O 1
ATOM 1893 N N . HIS A 1 252 ? 8.738 43.466 -38.079 1.00 14.75 252 HIS A N 1
ATOM 1894 C CA . HIS A 1 252 ? 7.991 42.274 -38.449 1.00 14.26 252 HIS A CA 1
ATOM 1895 C C . HIS A 1 252 ? 7.232 42.538 -39.758 1.00 14.91 252 HIS A C 1
ATOM 1896 O O . HIS A 1 252 ? 6.899 43.690 -40.056 1.00 16.25 252 HIS A O 1
ATOM 1903 N N . VAL A 1 253 ? 6.892 41.471 -40.472 1.00 16.66 253 VAL A N 1
ATOM 1904 C CA . VAL A 1 253 ? 6.146 41.558 -41.735 1.00 16.85 253 VAL A CA 1
ATOM 1905 C C . VAL A 1 253 ? 4.924 40.678 -41.633 1.00 16.39 253 VAL A C 1
ATOM 1906 O O . VAL A 1 253 ? 5.021 39.487 -41.236 1.00 17.34 253 VAL A O 1
ATOM 1910 N N . VAL A 1 254 ? 3.769 41.244 -42.008 1.00 15.30 254 VAL A N 1
ATOM 1911 C CA . VAL A 1 254 ? 2.558 40.483 -42.155 1.00 15.17 254 VAL A CA 1
ATOM 1912 C C . VAL A 1 254 ? 2.567 39.945 -43.565 1.00 14.82 254 VAL A C 1
ATOM 1913 O O . VAL A 1 254 ? 2.207 40.633 -44.526 1.00 18.79 254 VAL A O 1
ATOM 1917 N N . GLY A 1 255 ? 3.007 38.693 -43.688 1.00 15.23 255 GLY A N 1
ATOM 1918 C CA . GLY A 1 255 ? 3.094 38.049 -44.958 1.00 15.14 255 GLY A CA 1
ATOM 1919 C C . GLY A 1 255 ? 1.899 37.141 -45.225 1.00 15.36 255 GLY A C 1
ATOM 1920 O O . GLY A 1 255 ? 0.932 37.141 -44.493 1.00 15.65 255 GLY A O 1
ATOM 1921 N N . PRO A 1 256 ? 1.943 36.320 -46.294 1.00 16.64 256 PRO A N 1
ATOM 1922 C CA . PRO A 1 256 ? 0.817 35.477 -46.645 1.00 15.66 256 PRO A CA 1
ATOM 1923 C C . PRO A 1 256 ? 0.333 34.595 -45.500 1.00 16.36 256 PRO A C 1
ATOM 1924 O O . PRO A 1 256 ? -0.862 34.339 -45.385 1.00 16.79 256 PRO A O 1
ATOM 1928 N N . ASP A 1 257 ? 1.256 34.065 -44.693 1.00 16.85 257 ASP A N 1
ATOM 1929 C CA . ASP A 1 257 ? 0.848 33.123 -43.645 1.00 17.34 257 ASP A CA 1
ATOM 1930 C C . ASP A 1 257 ? 0.175 33.817 -42.451 1.00 15.22 257 ASP A C 1
ATOM 1931 O O . ASP A 1 257 ? -0.776 33.315 -41.887 1.00 15.35 257 ASP A O 1
ATOM 1936 N N . GLU A 1 258 ? 0.630 35.021 -42.139 1.00 14.30 258 GLU A N 1
ATOM 1937 C CA . GLU A 1 258 ? 0.020 35.825 -41.111 1.00 13.25 258 GLU A CA 1
ATOM 1938 C C . GLU A 1 258 ? -1.332 36.393 -41.524 1.00 12.96 258 GLU A C 1
ATOM 1939 O O . GLU A 1 258 ? -2.256 36.500 -40.730 1.00 13.53 258 GLU A O 1
ATOM 1945 N N . LEU A 1 259 ? -1.449 36.777 -42.801 1.00 12.59 259 LEU A N 1
ATOM 1946 C CA . LEU A 1 259 ? -2.695 37.261 -43.361 1.00 13.25 259 LEU A CA 1
ATOM 1947 C C . LEU A 1 259 ? -3.727 36.105 -43.351 1.00 12.82 259 LEU A C 1
ATOM 1948 O O . LEU A 1 259 ? -4.881 36.263 -42.981 1.00 13.89 259 LEU A O 1
ATOM 1953 N N . GLY A 1 260 ? -3.281 34.926 -43.812 1.00 13.31 260 GLY A N 1
ATOM 1954 C CA . GLY A 1 260 ? -4.168 33.802 -43.973 1.00 14.54 260 GLY A CA 1
ATOM 1955 C C . GLY A 1 260 ? -5.093 33.973 -45.157 1.00 14.09 260 GLY A C 1
ATOM 1956 O O . GLY A 1 260 ? -4.930 34.834 -46.034 1.00 15.34 260 GLY A O 1
ATOM 1957 N N . ASP A 1 261 ? -6.123 33.141 -45.165 1.00 13.58 261 ASP A N 1
ATOM 1958 C CA . ASP A 1 261 ? -7.050 33.053 -46.294 1.00 13.27 261 ASP A CA 1
ATOM 1959 C C . ASP A 1 261 ? -8.164 34.096 -46.187 1.00 12.63 261 ASP A C 1
ATOM 1960 O O . ASP A 1 261 ? -9.346 33.773 -46.030 1.00 13.94 261 ASP A O 1
ATOM 1965 N N . VAL A 1 262 ? -7.774 35.373 -46.291 1.00 13.58 262 VAL A N 1
ATOM 1966 C CA . VAL A 1 262 ? -8.715 36.465 -46.196 1.00 13.64 262 VAL A CA 1
ATOM 1967 C C . VAL A 1 262 ? -9.597 36.572 -47.431 1.00 14.45 262 VAL A C 1
ATOM 1968 O O . VAL A 1 262 ? -9.179 36.231 -48.529 1.00 15.73 262 VAL A O 1
ATOM 1972 N N . PRO A 1 263 ? -10.833 37.062 -47.262 1.00 14.08 263 PRO A N 1
ATOM 1973 C CA . PRO A 1 263 ? -11.749 37.211 -48.378 1.00 15.59 263 PRO A CA 1
ATOM 1974 C C . PRO A 1 263 ? -11.484 38.471 -49.182 1.00 15.61 263 PRO A C 1
ATOM 1975 O O . PRO A 1 263 ? -10.715 39.353 -48.784 1.00 15.83 263 PRO A O 1
ATOM 1979 N N . PRO A 1 264 ? -12.067 38.568 -50.393 1.00 16.57 264 PRO A N 1
ATOM 1980 C CA . PRO A 1 264 ? -11.824 39.721 -51.240 1.00 18.27 264 PRO A CA 1
ATOM 1981 C C . PRO A 1 264 ? -12.147 41.013 -50.519 1.00 18.30 264 PRO A C 1
ATOM 1982 O O . PRO A 1 264 ? -13.176 41.140 -49.882 1.00 20.58 264 PRO A O 1
ATOM 1986 N N . GLY A 1 265 ? -11.222 41.964 -50.633 1.00 20.13 265 GLY A N 1
ATOM 1987 C CA . GLY A 1 265 ? -11.362 43.278 -50.046 1.00 21.01 265 GLY A CA 1
ATOM 1988 C C . GLY A 1 265 ? -10.720 43.388 -48.678 1.00 19.94 265 GLY A C 1
ATOM 1989 O O . GLY A 1 265 ? -10.667 44.512 -48.141 1.00 21.74 265 GLY A O 1
ATOM 1990 N N . TYR A 1 266 ? -10.207 42.266 -48.139 1.00 17.06 266 TYR A N 1
ATOM 1991 C CA . TYR A 1 266 ? -9.670 42.231 -46.776 1.00 16.18 266 TYR A CA 1
ATOM 1992 C C . TYR A 1 266 ? -8.172 41.969 -46.779 1.00 16.79 266 TYR A C 1
ATOM 1993 O O . TYR A 1 266 ? -7.610 41.477 -45.791 1.00 18.47 266 TYR A O 1
ATOM 2002 N N . GLU A 1 267 ? -7.501 42.345 -47.868 1.00 18.84 267 GLU A N 1
ATOM 2003 C CA . GLU A 1 267 ? -6.088 42.059 -48.045 1.00 19.68 267 GLU A CA 1
ATOM 2004 C C . GLU A 1 267 ? -5.159 43.044 -47.344 1.00 20.63 267 GLU A C 1
ATOM 2005 O O . GLU A 1 267 ? -3.989 42.738 -47.160 1.00 24.45 267 GLU A O 1
ATOM 2011 N N . ASP A 1 268 ? -5.659 44.237 -46.978 1.00 19.72 268 ASP A N 1
ATOM 2012 C CA . ASP A 1 268 ? -4.798 45.283 -46.379 1.00 20.87 268 ASP A CA 1
ATOM 2013 C C . ASP A 1 268 ? -4.494 44.958 -44.931 1.00 21.66 268 ASP A C 1
ATOM 2014 O O . ASP A 1 268 ? -5.397 44.869 -44.109 1.00 25.90 268 ASP A O 1
ATOM 2019 N N . ALA A 1 269 ? -3.214 44.810 -44.613 1.00 20.47 269 ALA A N 1
ATOM 2020 C CA . ALA A 1 269 ? -2.806 44.538 -43.258 1.00 20.04 269 ALA A CA 1
ATOM 2021 C C . ALA A 1 269 ? -2.579 45.814 -42.441 1.00 17.83 269 ALA A C 1
ATOM 2022 O O . ALA A 1 269 ? -2.288 45.771 -41.247 1.00 17.72 269 ALA A O 1
ATOM 2024 N N . GLY A 1 270 ? -2.672 46.984 -43.071 1.00 19.97 270 GLY A N 1
ATOM 2025 C CA . GLY A 1 270 ? -2.449 48.232 -42.356 1.00 19.44 270 GLY A CA 1
ATOM 2026 C C . GLY A 1 270 ? -1.084 48.248 -41.714 1.00 17.38 270 GLY A C 1
ATOM 2027 O O . GLY A 1 270 ? -0.099 47.768 -42.289 1.00 19.24 270 GLY A O 1
ATOM 2028 N N . ASN A 1 271 ? -1.059 48.701 -40.461 1.00 17.55 271 ASN A N 1
ATOM 2029 C CA . ASN A 1 271 ? 0.165 48.739 -39.646 1.00 17.15 271 ASN A CA 1
ATOM 2030 C C . ASN A 1 271 ? 0.159 47.633 -38.611 1.00 14.22 271 ASN A C 1
ATOM 2031 O O . ASN A 1 271 ? 0.736 47.772 -37.528 1.00 15.23 271 ASN A O 1
ATOM 2036 N N . SER A 1 272 ? -0.502 46.506 -38.936 1.00 14.15 272 SER A N 1
ATOM 2037 C CA . SER A 1 272 ? -0.656 45.423 -37.993 1.00 13.49 272 SER A CA 1
ATOM 2038 C C . SER A 1 272 ? 0.612 44.670 -37.686 1.00 13.21 272 SER A C 1
ATOM 2039 O O . SER A 1 272 ? 0.650 43.844 -36.783 1.00 13.80 272 SER A O 1
ATOM 2042 N N . HIS A 1 273 ? 1.689 44.974 -38.409 1.00 13.27 273 HIS A N 1
ATOM 2043 C CA . HIS A 1 273 ? 2.997 44.400 -38.089 1.00 14.72 273 HIS A CA 1
ATOM 2044 C C . HIS A 1 273 ? 3.529 44.856 -36.738 1.00 14.43 273 HIS A C 1
ATOM 2045 O O . HIS A 1 273 ? 4.483 44.280 -36.257 1.00 14.84 273 HIS A O 1
ATOM 2052 N N . PHE A 1 274 ? 2.921 45.890 -36.156 1.00 13.11 274 PHE A N 1
ATOM 2053 C CA . PHE A 1 274 ? 3.215 46.264 -34.773 1.00 13.05 274 PHE A CA 1
ATOM 2054 C C . PHE A 1 274 ? 2.618 45.379 -33.720 1.00 13.41 274 PHE A C 1
ATOM 2055 O O . PHE A 1 274 ? 2.946 45.538 -32.549 1.00 15.60 274 PHE A O 1
ATOM 2063 N N . GLN A 1 275 ? 1.696 44.490 -34.081 1.00 12.95 275 GLN A N 1
ATOM 2064 C CA . GLN A 1 275 ? 1.079 43.542 -33.144 1.00 12.68 275 GLN A CA 1
ATOM 2065 C C . GLN A 1 275 ? 1.730 42.192 -33.319 1.00 12.98 275 GLN A C 1
ATOM 2066 O O . GLN A 1 275 ? 1.671 41.609 -34.389 1.00 13.56 275 GLN A O 1
ATOM 2072 N N . THR A 1 276 ? 2.392 41.723 -32.274 1.00 12.08 276 THR A N 1
ATOM 2073 C CA . THR A 1 276 ? 3.312 40.593 -32.386 1.00 11.42 276 THR A CA 1
ATOM 2074 C C . THR A 1 276 ? 3.260 39.602 -31.205 1.00 11.50 276 THR A C 1
ATOM 2075 O O . THR A 1 276 ? 4.262 38.977 -30.873 1.00 12.41 276 THR A O 1
ATOM 2079 N N . GLY A 1 277 ? 2.063 39.366 -30.684 1.00 11.75 277 GLY A N 1
ATOM 2080 C CA . GLY A 1 277 ? 1.970 38.511 -29.515 1.00 11.02 277 GLY A CA 1
ATOM 2081 C C . GLY A 1 277 ? 2.297 37.051 -29.837 1.00 11.77 277 GLY A C 1
ATOM 2082 O O . GLY A 1 277 ? 2.105 36.564 -30.967 1.00 12.28 277 GLY A O 1
ATOM 2083 N N . CYS A 1 278 ? 2.780 36.323 -28.848 1.00 11.75 278 CYS A N 1
ATOM 2084 C CA . CYS A 1 278 ? 2.943 34.894 -28.947 1.00 11.53 278 CYS A CA 1
ATOM 2085 C C . CYS A 1 278 ? 2.815 34.210 -27.615 1.00 11.41 278 CYS A C 1
ATOM 2086 O O . CYS A 1 278 ? 2.940 34.843 -26.563 1.00 12.06 278 CYS A O 1
ATOM 2089 N N . ILE A 1 279 ? 2.504 32.910 -27.678 1.00 11.52 279 ILE A N 1
ATOM 2090 C CA . ILE A 1 279 ? 2.542 32.009 -26.532 1.00 11.20 279 ILE A CA 1
ATOM 2091 C C . ILE A 1 279 ? 3.823 31.237 -26.611 1.00 12.22 279 ILE A C 1
ATOM 2092 O O . ILE A 1 279 ? 4.067 30.503 -27.568 1.00 12.68 279 ILE A O 1
ATOM 2097 N N . GLY A 1 280 ? 4.690 31.465 -25.617 1.00 12.00 280 GLY A N 1
ATOM 2098 C CA . GLY A 1 280 ? 5.956 30.801 -25.502 1.00 11.79 280 GLY A CA 1
ATOM 2099 C C . GLY A 1 280 ? 5.892 29.548 -24.667 1.00 11.91 280 GLY A C 1
ATOM 2100 O O . GLY A 1 280 ? 4.938 29.320 -23.914 1.00 12.31 280 GLY A O 1
ATOM 2101 N N . ILE A 1 281 ? 6.922 28.720 -24.797 1.00 12.40 281 ILE A N 1
ATOM 2102 C CA . ILE A 1 281 ? 7.088 27.517 -24.017 1.00 12.19 281 ILE A CA 1
ATOM 2103 C C . ILE A 1 281 ? 8.565 27.268 -23.735 1.00 11.97 281 ILE A C 1
ATOM 2104 O O . ILE A 1 281 ? 9.449 27.610 -24.489 1.00 13.44 281 ILE A O 1
ATOM 2109 N N . ALA A 1 282 ? 8.800 26.796 -22.489 1.00 11.88 282 ALA A N 1
ATOM 2110 C CA . ALA A 1 282 ? 10.109 26.343 -22.027 1.00 13.13 282 ALA A CA 1
ATOM 2111 C C . ALA A 1 282 ? 10.023 24.909 -21.502 1.00 12.60 282 ALA A C 1
ATOM 2112 O O . ALA A 1 282 ? 8.928 24.435 -21.136 1.00 13.42 282 ALA A O 1
ATOM 2114 N N . VAL A 1 283 ? 11.174 24.217 -21.457 1.00 13.45 283 VAL A N 1
ATOM 2115 C CA . VAL A 1 283 ? 11.253 22.840 -20.966 1.00 14.62 283 VAL A CA 1
ATOM 2116 C C . VAL A 1 283 ? 12.232 22.783 -19.796 1.00 14.80 283 VAL A C 1
ATOM 2117 O O . VAL A 1 283 ? 13.257 23.489 -19.789 1.00 15.03 283 VAL A O 1
ATOM 2121 N N . CYS A 1 284 ? 11.944 21.909 -18.821 1.00 15.31 284 CYS A N 1
ATOM 2122 C CA . CYS A 1 284 ? 12.823 21.766 -17.698 1.00 16.65 284 CYS A CA 1
ATOM 2123 C C . CYS A 1 284 ? 13.739 20.589 -17.910 1.00 18.33 284 CYS A C 1
ATOM 2124 O O . CYS A 1 284 ? 13.342 19.551 -18.438 1.00 21.52 284 CYS A O 1
ATOM 2127 N N . ARG A 1 285 ? 14.970 20.741 -17.430 1.00 19.59 285 ARG A N 1
ATOM 2128 C CA . ARG A 1 285 ? 15.945 19.662 -17.446 1.00 22.51 285 ARG A CA 1
ATOM 2129 C C . ARG A 1 285 ? 15.841 18.680 -16.260 1.00 22.54 285 ARG A C 1
ATOM 2130 O O . ARG A 1 285 ? 16.609 17.716 -16.194 1.00 30.08 285 ARG A O 1
ATOM 2138 N N . ASP A 1 286 ? 14.927 18.941 -15.324 1.00 23.27 286 ASP A N 1
ATOM 2139 C CA . ASP A 1 286 ? 14.793 18.133 -14.112 1.00 25.97 286 ASP A CA 1
ATOM 2140 C C . ASP A 1 286 ? 13.316 18.052 -13.705 1.00 26.57 286 ASP A C 1
ATOM 2141 O O . ASP A 1 286 ? 12.476 18.707 -14.314 1.00 28.55 286 ASP A O 1
ATOM 2146 N N . GLU A 1 287 ? 13.018 17.240 -12.677 1.00 29.19 287 GLU A N 1
ATOM 2147 C CA . GLU A 1 287 ? 11.654 17.086 -12.135 1.00 29.05 287 GLU A CA 1
ATOM 2148 C C . GLU A 1 287 ? 11.261 18.161 -11.131 1.00 29.53 287 GLU A C 1
ATOM 2149 O O . GLU A 1 287 ? 10.094 18.232 -10.723 1.00 34.05 287 GLU A O 1
ATOM 2155 N N . ASP A 1 288 ? 12.224 19.011 -10.738 1.00 25.12 288 ASP A N 1
ATOM 2156 C CA . ASP A 1 288 ? 11.992 19.997 -9.674 1.00 27.07 288 ASP A CA 1
ATOM 2157 C C . ASP A 1 288 ? 11.745 21.393 -10.166 1.00 22.16 288 ASP A C 1
ATOM 2158 O O . ASP A 1 288 ? 11.562 22.295 -9.371 1.00 23.72 288 ASP A O 1
ATOM 2163 N N . GLY A 1 289 ? 11.749 21.574 -11.497 1.00 21.94 289 GLY A N 1
ATOM 2164 C CA . GLY A 1 289 ? 11.496 22.873 -12.056 1.00 21.00 289 GLY A CA 1
ATOM 2165 C C . GLY A 1 289 ? 12.602 23.833 -11.769 1.00 19.08 289 GLY A C 1
ATOM 2166 O O . GLY A 1 289 ? 12.343 25.019 -11.665 1.00 19.83 289 GLY A O 1
ATOM 2167 N N . ASP A 1 290 ? 13.853 23.339 -11.721 1.00 21.54 290 ASP A N 1
ATOM 2168 C CA . ASP A 1 290 ? 14.990 24.205 -11.412 1.00 22.54 290 ASP A CA 1
ATOM 2169 C C . ASP A 1 290 ? 15.682 24.869 -12.585 1.00 20.92 290 ASP A C 1
ATOM 2170 O O . ASP A 1 290 ? 15.913 26.082 -12.545 1.00 24.15 290 ASP A O 1
ATOM 2175 N N . ASP A 1 291 ? 15.969 24.090 -13.634 1.00 19.85 291 ASP A N 1
ATOM 2176 C CA A ASP A 1 291 ? 16.745 24.614 -14.737 0.65 18.83 291 ASP A CA 1
ATOM 2177 C CA B ASP A 1 291 ? 16.823 24.478 -14.762 0.35 19.30 291 ASP A CA 1
ATOM 2178 C C . ASP A 1 291 ? 15.975 24.449 -16.039 1.00 17.86 291 ASP A C 1
ATOM 2179 O O . ASP A 1 291 ? 15.553 23.371 -16.426 1.00 20.00 291 ASP A O 1
ATOM 2188 N N . TRP A 1 292 ? 15.756 25.600 -16.684 1.00 15.93 292 TRP A N 1
ATOM 2189 C CA . TRP A 1 292 ? 14.868 25.674 -17.818 1.00 14.83 292 TRP A CA 1
ATOM 2190 C C . TRP A 1 292 ? 15.566 26.127 -19.101 1.00 14.71 292 TRP A C 1
ATOM 2191 O O . TRP A 1 292 ? 16.535 26.913 -19.072 1.00 17.05 292 TRP A O 1
ATOM 2202 N N . GLU A 1 293 ? 15.021 25.654 -20.209 1.00 14.54 293 GLU A N 1
ATOM 2203 C CA . GLU A 1 293 ? 15.488 25.967 -21.558 1.00 14.99 293 GLU A CA 1
ATOM 2204 C C . GLU A 1 293 ? 14.336 26.517 -22.381 1.00 13.86 293 GLU A C 1
ATOM 2205 O O . GLU A 1 293 ? 13.276 25.908 -22.426 1.00 14.09 293 GLU A O 1
ATOM 2211 N N . LEU A 1 294 ? 14.559 27.666 -23.032 1.00 14.13 294 LEU A N 1
ATOM 2212 C CA . LEU A 1 294 ? 13.536 28.254 -23.896 1.00 13.99 294 LEU A CA 1
ATOM 2213 C C . LEU A 1 294 ? 13.427 27.471 -25.198 1.00 13.83 294 LEU A C 1
ATOM 2214 O O . LEU A 1 294 ? 14.425 27.020 -25.796 1.00 15.47 294 LEU A O 1
ATOM 2219 N N . LEU A 1 295 ? 12.185 27.263 -25.615 1.00 13.32 295 LEU A N 1
ATOM 2220 C CA . LEU A 1 295 ? 11.876 26.684 -26.891 1.00 13.76 295 LEU A CA 1
ATOM 2221 C C . LEU A 1 295 ? 11.194 27.736 -27.753 1.00 13.00 295 LEU A C 1
ATOM 2222 O O . LEU A 1 295 ? 10.727 28.759 -27.259 1.00 14.04 295 LEU A O 1
ATOM 2227 N N . PRO A 1 296 ? 11.081 27.521 -29.075 1.00 13.49 296 PRO A N 1
ATOM 2228 C CA . PRO A 1 296 ? 10.367 28.476 -29.888 1.00 13.52 296 PRO A CA 1
ATOM 2229 C C . PRO A 1 296 ? 8.873 28.474 -29.580 1.00 14.00 296 PRO A C 1
ATOM 2230 O O . PRO A 1 296 ? 8.341 27.574 -28.944 1.00 14.70 296 PRO A O 1
ATOM 2234 N N . PRO A 1 297 ? 8.158 29.527 -29.996 1.00 14.89 297 PRO A N 1
ATOM 2235 C CA . PRO A 1 297 ? 6.762 29.661 -29.611 1.00 14.96 297 PRO A CA 1
ATOM 2236 C C . PRO A 1 297 ? 5.839 28.588 -30.119 1.00 15.69 297 PRO A C 1
ATOM 2237 O O . PRO A 1 297 ? 6.042 28.048 -31.221 1.00 17.92 297 PRO A O 1
ATOM 2241 N N . LEU A 1 298 ? 4.768 28.358 -29.352 1.00 15.09 298 LEU A N 1
ATOM 2242 C CA . LEU A 1 298 ? 3.704 27.434 -29.733 1.00 15.77 298 LEU A CA 1
ATOM 2243 C C . LEU A 1 298 ? 2.711 28.097 -30.683 1.00 13.81 298 LEU A C 1
ATOM 2244 O O . LEU A 1 298 ? 2.240 27.440 -31.606 1.00 15.53 298 LEU A O 1
ATOM 2249 N N . ILE A 1 299 ? 2.336 29.344 -30.406 1.00 12.81 299 ILE A N 1
ATOM 2250 C CA . ILE A 1 299 ? 1.328 30.093 -31.159 1.00 13.10 299 ILE A CA 1
ATOM 2251 C C . ILE A 1 299 ? 1.848 31.500 -31.365 1.00 11.81 299 ILE A C 1
ATOM 2252 O O . ILE A 1 299 ? 2.349 32.096 -30.433 1.00 12.76 299 ILE A O 1
ATOM 2257 N N . THR A 1 300 ? 1.759 31.999 -32.594 1.00 11.68 300 THR A N 1
ATOM 2258 C CA . THR A 1 300 ? 2.109 33.370 -32.879 1.00 12.06 300 THR A CA 1
ATOM 2259 C C . THR A 1 300 ? 0.904 34.097 -33.516 1.00 11.17 300 THR A C 1
ATOM 2260 O O . THR A 1 300 ? 0.102 33.484 -34.224 1.00 12.58 300 THR A O 1
ATOM 2264 N N . ALA A 1 301 ? 0.844 35.407 -33.270 1.00 11.08 301 ALA A N 1
ATOM 2265 C CA . ALA A 1 301 ? -0.295 36.240 -33.652 1.00 11.36 301 ALA A CA 1
ATOM 2266 C C . ALA A 1 301 ? 0.161 37.559 -34.285 1.00 11.11 301 ALA A C 1
ATOM 2267 O O . ALA A 1 301 ? -0.478 38.605 -34.088 1.00 11.84 301 ALA A O 1
ATOM 2269 N N . VAL A 1 302 ? 1.238 37.494 -35.079 1.00 11.82 302 VAL A N 1
ATOM 2270 C CA . VAL A 1 302 ? 1.719 38.685 -35.778 1.00 12.57 302 VAL A CA 1
ATOM 2271 C C . VAL A 1 302 ? 0.654 39.185 -36.771 1.00 12.21 302 VAL A C 1
ATOM 2272 O O . VAL A 1 302 ? 0.125 38.416 -37.556 1.00 12.81 302 VAL A O 1
ATOM 2276 N N . GLY A 1 303 ? 0.331 40.472 -36.695 1.00 12.22 303 GLY A N 1
ATOM 2277 C CA . GLY A 1 303 ? -0.726 41.064 -37.452 1.00 12.72 303 GLY A CA 1
ATOM 2278 C C . GLY A 1 303 ? -2.125 40.879 -36.917 1.00 12.67 303 GLY A C 1
ATOM 2279 O O . GLY A 1 303 ? -3.080 41.426 -37.445 1.00 13.88 303 GLY A O 1
ATOM 2280 N N . VAL A 1 304 ? -2.231 40.224 -35.746 1.00 12.71 304 VAL A N 1
ATOM 2281 C CA . VAL A 1 304 ? -3.508 39.817 -35.204 1.00 12.63 304 VAL A CA 1
ATOM 2282 C C . VAL A 1 304 ? -3.756 40.330 -33.786 1.00 12.54 304 VAL A C 1
ATOM 2283 O O . VAL A 1 304 ? -4.814 40.928 -33.540 1.00 16.03 304 VAL A O 1
ATOM 2287 N N . ASN A 1 305 ? -2.825 40.122 -32.864 1.00 12.40 305 ASN A N 1
ATOM 2288 C CA . ASN A 1 305 ? -3.002 40.667 -31.504 1.00 12.13 305 ASN A CA 1
ATOM 2289 C C . ASN A 1 305 ? -1.654 40.799 -30.870 1.00 11.87 305 ASN A C 1
ATOM 2290 O O . ASN A 1 305 ? -0.826 39.906 -30.974 1.00 12.27 305 ASN A O 1
ATOM 2295 N N . ASP A 1 306 ? -1.442 41.916 -30.159 1.00 12.49 306 ASP A N 1
ATOM 2296 C CA . ASP A 1 306 ? -0.165 42.130 -29.504 1.00 11.51 306 ASP A CA 1
ATOM 2297 C C . ASP A 1 306 ? -0.043 41.415 -28.159 1.00 11.99 306 ASP A C 1
ATOM 2298 O O . ASP A 1 306 ? 1.074 41.225 -27.678 1.00 12.73 306 ASP A O 1
ATOM 2303 N N . GLN A 1 307 ? -1.171 40.980 -27.592 1.00 12.57 307 GLN A N 1
ATOM 2304 C CA . GLN A 1 307 ? -1.199 40.492 -26.199 1.00 13.07 307 GLN A CA 1
ATOM 2305 C C . GLN A 1 307 ? -1.948 39.165 -26.119 1.00 14.01 307 GLN A C 1
ATOM 2306 O O . GLN A 1 307 ? -3.177 39.143 -26.087 1.0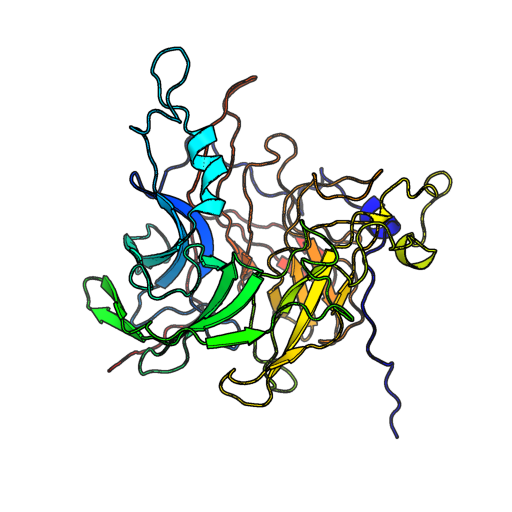0 18.89 307 GLN A O 1
ATOM 2312 N N . THR A 1 308 ? -1.202 38.059 -26.062 1.00 13.31 308 THR A N 1
ATOM 2313 C CA . THR A 1 308 ? -1.754 36.731 -25.830 1.00 13.00 308 THR A CA 1
ATOM 2314 C C . THR A 1 308 ? -1.332 36.384 -24.407 1.00 12.59 308 THR A C 1
ATOM 2315 O O . THR A 1 308 ? -0.267 35.798 -24.176 1.00 14.29 308 THR A O 1
ATOM 2319 N N A GLU A 1 309 ? -2.129 36.852 -23.448 0.50 12.15 309 GLU A N 1
ATOM 2320 N N B GLU A 1 309 ? -2.134 36.834 -23.448 0.50 12.58 309 GLU A N 1
ATOM 2321 C CA A GLU A 1 309 ? -1.777 36.814 -22.040 0.50 12.34 309 GLU A CA 1
ATOM 2322 C CA B GLU A 1 309 ? -1.764 36.793 -22.053 0.50 12.91 309 GLU A CA 1
ATOM 2323 C C A GLU A 1 309 ? -2.172 35.508 -21.380 0.50 12.31 309 GLU A C 1
ATOM 2324 C C B GLU A 1 309 ? -2.126 35.473 -21.408 0.50 12.64 309 GLU A C 1
ATOM 2325 O O A GLU A 1 309 ? -3.064 34.772 -21.848 0.50 11.72 309 GLU A O 1
ATOM 2326 O O B GLU A 1 309 ? -2.913 34.665 -21.943 0.50 13.09 309 GLU A O 1
ATOM 2337 N N . ARG A 1 310 ? -1.582 35.284 -20.199 1.00 13.16 310 ARG A N 1
ATOM 2338 C CA . ARG A 1 310 ? -1.960 34.195 -19.320 1.00 12.63 310 ARG A CA 1
ATOM 2339 C C . ARG A 1 310 ? -2.253 32.878 -20.039 1.00 12.09 310 ARG A C 1
ATOM 2340 O O . ARG A 1 310 ? -3.330 32.294 -19.906 1.00 12.38 310 ARG A O 1
ATOM 2348 N N . PRO A 1 311 ? -1.311 32.347 -20.838 1.00 11.02 311 PRO A N 1
ATOM 2349 C CA . PRO A 1 311 ? -1.554 31.061 -21.499 1.00 11.21 311 PRO A CA 1
ATOM 2350 C C . PRO A 1 311 ? -1.615 29.933 -20.513 1.00 11.84 311 PRO A C 1
ATOM 2351 O O . PRO A 1 311 ? -0.851 29.874 -19.542 1.00 12.57 311 PRO A O 1
ATOM 2355 N N . HIS A 1 312 ? -2.566 29.029 -20.729 1.00 11.59 312 HIS A N 1
ATOM 2356 C CA . HIS A 1 312 ? -2.750 27.901 -19.830 1.00 11.79 312 HIS A CA 1
ATOM 2357 C C . HIS A 1 312 ? -3.445 26.749 -20.539 1.00 12.01 312 HIS A C 1
ATOM 2358 O O . HIS A 1 312 ? -4.105 26.956 -21.554 1.00 13.02 312 HIS A O 1
ATOM 2365 N N . PHE A 1 313 ? -3.206 25.522 -20.059 1.00 12.43 313 PHE A N 1
ATOM 2366 C CA . PHE A 1 313 ? -3.791 24.314 -20.614 1.00 12.32 313 PHE A CA 1
ATOM 2367 C C . PHE A 1 313 ? -4.913 23.723 -19.806 1.00 11.88 313 PHE A C 1
ATOM 2368 O O . PHE A 1 313 ? -4.899 23.739 -18.553 1.00 13.30 313 PHE A O 1
ATOM 2376 N N . VAL A 1 314 ? -5.853 23.097 -20.500 1.00 12.66 314 VAL A N 1
ATOM 2377 C CA . VAL A 1 314 ? -6.720 22.033 -20.018 1.00 12.93 314 VAL A CA 1
ATOM 2378 C C . VAL A 1 314 ? -6.445 20.834 -20.884 1.00 12.86 314 VAL A C 1
ATOM 2379 O O . VAL A 1 314 ? -6.438 20.912 -22.139 1.00 13.78 314 VAL A O 1
ATOM 2383 N N . PHE A 1 315 ? -6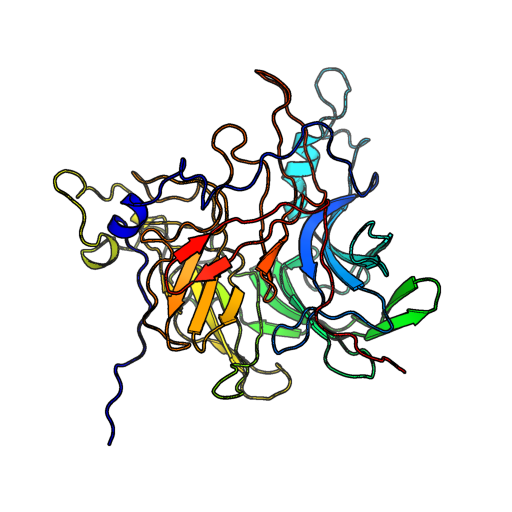.222 19.685 -20.262 1.00 14.02 315 PHE A N 1
ATOM 2384 C CA . PHE A 1 315 ? -6.018 18.437 -20.958 1.00 14.73 315 PHE A CA 1
ATOM 2385 C C . PHE A 1 315 ? -7.335 17.669 -20.865 1.00 15.54 315 PHE A C 1
ATOM 2386 O O . PHE A 1 315 ? -7.831 17.400 -19.779 1.00 17.63 315 PHE A O 1
ATOM 2394 N N . GLN A 1 316 ? -7.923 17.338 -22.017 1.00 15.41 316 GLN A N 1
ATOM 2395 C CA . GLN A 1 316 ? -9.219 16.668 -22.032 1.00 16.02 316 GLN A CA 1
ATOM 2396 C C . GLN A 1 316 ? -9.335 15.826 -23.268 1.00 16.94 316 GLN A C 1
ATOM 2397 O O . GLN A 1 316 ? -8.965 16.281 -24.361 1.00 16.14 316 GLN A O 1
ATOM 2403 N N . ASP A 1 317 ? -9.890 14.614 -23.144 1.00 18.23 317 ASP A N 1
ATOM 2404 C CA . ASP A 1 317 ? -10.136 13.775 -24.331 1.00 19.85 317 ASP A CA 1
ATOM 2405 C C . ASP A 1 317 ? -8.875 13.452 -25.144 1.00 18.93 317 ASP A C 1
ATOM 2406 O O . ASP A 1 317 ? -8.941 13.255 -26.336 1.00 21.50 317 ASP A O 1
ATOM 2411 N N . GLY A 1 318 ? -7.720 13.432 -24.470 1.00 19.23 318 GLY A N 1
ATOM 2412 C CA . GLY A 1 318 ? -6.421 13.190 -25.094 1.00 20.57 318 GLY A CA 1
ATOM 2413 C C . GLY A 1 318 ? -5.912 14.360 -25.924 1.00 18.60 318 GLY A C 1
ATOM 2414 O O . GLY A 1 318 ? -4.938 14.245 -26.657 1.00 21.47 318 GLY A O 1
ATOM 2415 N N . LYS A 1 319 ? -6.571 15.519 -25.788 1.00 15.77 319 LYS A N 1
ATOM 2416 C CA . LYS A 1 319 ? -6.249 16.751 -26.507 1.00 15.97 319 LYS A CA 1
ATOM 2417 C C . LYS A 1 319 ? -5.694 17.801 -25.569 1.00 15.07 319 LYS A C 1
ATOM 2418 O O . LYS A 1 319 ? -5.793 17.690 -24.322 1.00 16.42 319 LYS A O 1
ATOM 2424 N N . TYR A 1 320 ? -5.096 18.818 -26.170 1.00 14.41 320 TYR A N 1
ATOM 2425 C CA . TYR A 1 320 ? -4.479 19.931 -25.518 1.00 13.42 320 TYR A CA 1
ATOM 2426 C C . TYR A 1 320 ? -5.295 21.158 -25.855 1.00 12.54 320 TYR A C 1
ATOM 2427 O O . TYR A 1 320 ? -5.317 21.584 -27.015 1.00 13.66 320 TYR A O 1
ATOM 2436 N N . TYR A 1 321 ? -5.984 21.729 -24.879 1.00 12.97 321 TYR A N 1
ATOM 2437 C CA . TYR A 1 321 ? -6.748 22.956 -25.025 1.00 11.86 321 TYR A CA 1
ATOM 2438 C C . TYR A 1 321 ? -5.920 24.060 -24.456 1.00 12.73 321 TYR A C 1
ATOM 2439 O O . TYR A 1 321 ? -5.674 24.121 -23.224 1.00 12.83 321 TYR A O 1
ATOM 2448 N N . LEU A 1 322 ? -5.464 24.959 -25.314 1.00 12.60 322 LEU A N 1
ATOM 2449 C CA . LEU A 1 322 ? -4.555 26.060 -24.979 1.00 11.90 322 LEU A CA 1
ATOM 2450 C C . LEU A 1 322 ? -5.334 27.371 -24.999 1.00 11.76 322 LEU A C 1
ATOM 2451 O O . LEU A 1 322 ? -5.812 27.796 -26.048 1.00 12.76 322 LEU A O 1
ATOM 2456 N N . PHE A 1 323 ? -5.512 27.973 -23.829 1.00 11.34 323 PHE A N 1
ATOM 2457 C CA . PHE A 1 323 ? -6.279 29.201 -23.644 1.00 10.81 323 PHE A CA 1
ATOM 2458 C C . PHE A 1 323 ? -5.318 30.392 -23.445 1.00 12.15 323 PHE A C 1
ATOM 2459 O O . PHE A 1 323 ? -4.214 30.234 -22.919 1.00 13.25 323 PHE A O 1
ATOM 2467 N N . THR A 1 324 ? -5.766 31.563 -23.869 1.00 11.30 324 THR A N 1
ATOM 2468 C CA . THR A 1 324 ? -5.023 32.813 -23.707 1.00 11.37 324 THR A CA 1
ATOM 2469 C C . THR A 1 324 ? -6.034 33.928 -23.602 1.00 11.06 324 THR A C 1
ATOM 2470 O O . THR A 1 324 ? -7.125 33.865 -24.173 1.00 13.59 324 THR A O 1
ATOM 2474 N N . ILE A 1 325 ? -5.681 34.961 -22.848 1.00 11.70 325 ILE A N 1
ATOM 2475 C CA . ILE A 1 325 ? -6.568 36.080 -22.595 1.00 12.44 325 ILE A CA 1
ATOM 2476 C C . ILE A 1 325 ? -6.079 37.264 -23.421 1.00 11.81 325 ILE A C 1
ATOM 2477 O O . ILE A 1 325 ? -4.896 37.527 -23.486 1.00 12.59 325 ILE A O 1
ATOM 2482 N N . SER A 1 326 ? -7.002 38.022 -24.029 1.00 12.11 326 SER A N 1
ATOM 2483 C CA . SER A 1 326 ? -6.601 39.156 -24.791 1.00 12.29 326 SER A CA 1
ATOM 2484 C C . SER A 1 326 ? -7.629 40.274 -24.731 1.00 12.19 326 SER A C 1
ATOM 2485 O O . SER A 1 326 ? -8.730 40.116 -24.217 1.00 13.02 326 SER A O 1
ATOM 2488 N N . HIS A 1 327 ? -7.242 41.416 -25.316 1.00 14.02 327 HIS A N 1
ATOM 2489 C CA . HIS A 1 327 ? -8.023 42.647 -25.293 1.00 12.86 327 HIS A CA 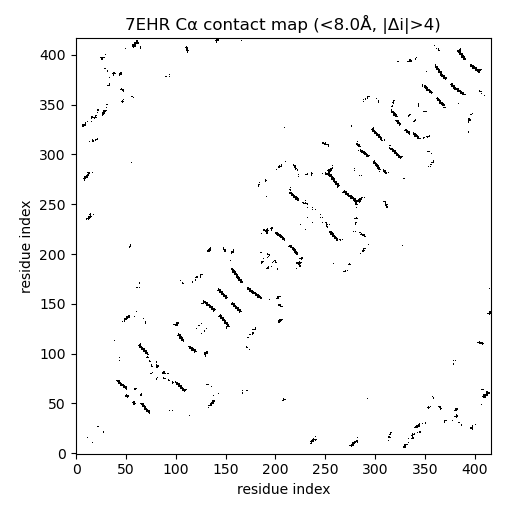1
ATOM 2490 C C . HIS A 1 327 ? -8.515 43.037 -26.679 1.00 13.34 327 HIS A C 1
ATOM 2491 O O . HIS A 1 327 ? -7.791 42.875 -27.663 1.00 13.81 327 HIS A O 1
ATOM 2498 N N . LYS A 1 328 ? -9.696 43.637 -26.727 1.00 13.84 328 LYS A N 1
ATOM 2499 C CA . LYS A 1 328 ? -10.131 44.344 -27.921 1.00 13.47 328 LYS A CA 1
ATOM 2500 C C . LYS A 1 328 ? -9.071 45.328 -28.417 1.00 13.24 328 LYS A C 1
ATOM 2501 O O . LYS A 1 328 ? -8.827 45.432 -29.639 1.00 15.19 328 LYS A O 1
ATOM 2507 N N A PHE A 1 329 ? -8.485 46.096 -27.497 0.50 13.22 329 PHE A N 1
ATOM 2508 N N B PHE A 1 329 ? -8.486 46.108 -27.499 0.50 13.54 329 PHE A N 1
ATOM 2509 C CA A PHE A 1 329 ? -7.630 47.211 -27.847 0.50 14.68 329 PHE A CA 1
ATOM 2510 C CA B PHE A 1 329 ? -7.653 47.236 -27.894 0.50 14.90 329 PHE A CA 1
ATOM 2511 C C A PHE A 1 329 ? -6.342 46.771 -28.562 0.50 14.34 329 PHE A C 1
ATOM 2512 C C B PHE A 1 329 ? -6.222 46.847 -28.308 0.50 14.46 329 PHE A C 1
ATOM 2513 O O A PHE A 1 329 ? -5.801 47.518 -29.412 0.50 14.80 329 PHE A O 1
ATOM 2514 O O B PHE A 1 329 ? -5.449 47.728 -28.675 0.50 16.06 329 PHE A O 1
ATOM 2529 N N . THR A 1 330 ? -5.885 45.546 -28.255 1.00 13.59 330 THR A N 1
ATOM 2530 C CA . THR A 1 330 ? -4.599 45.066 -28.734 1.00 14.04 330 THR A CA 1
ATOM 2531 C C . THR A 1 330 ? -4.675 44.306 -30.072 1.00 14.09 330 THR A C 1
ATOM 2532 O O . THR A 1 330 ? -3.707 43.720 -30.521 1.00 13.59 330 THR A O 1
ATOM 2536 N N . TYR A 1 331 ? -5.873 44.255 -30.656 1.00 13.92 331 TYR A N 1
ATOM 2537 C CA . TYR A 1 331 ? -6.024 43.714 -31.999 1.00 13.86 331 TYR A CA 1
ATOM 2538 C C . TYR A 1 331 ? -5.230 44.464 -33.018 1.00 15.53 331 TYR A C 1
ATOM 2539 O O . TYR A 1 331 ? -5.077 45.671 -32.974 1.00 16.88 331 TYR A O 1
ATOM 2548 N N . GLY A 1 332 ? -4.824 43.687 -34.023 1.00 17.00 332 GLY A N 1
ATOM 2549 C CA . GLY A 1 332 ? -4.250 44.208 -35.225 1.00 19.39 332 GLY A CA 1
ATOM 2550 C C . GLY A 1 332 ? -5.140 45.217 -35.886 1.00 18.53 332 GLY A C 1
ATOM 2551 O O . GLY A 1 332 ? -6.390 45.126 -35.889 1.00 16.32 332 GLY A O 1
ATOM 2552 N N . ASP A 1 333 ? -4.495 46.187 -36.518 1.00 22.69 333 ASP A N 1
ATOM 2553 C CA . ASP A 1 333 ? -5.137 47.155 -37.314 1.00 23.27 333 ASP A CA 1
ATOM 2554 C C . ASP A 1 333 ? -6.162 46.491 -38.267 1.00 21.53 333 ASP A C 1
ATOM 2555 O O . ASP A 1 333 ? -5.869 45.525 -38.973 1.00 19.46 333 ASP A O 1
ATOM 2560 N N . GLY A 1 334 ? -7.393 46.982 -38.270 1.00 25.31 334 GLY A N 1
ATOM 2561 C CA . GLY A 1 334 ? -8.439 46.451 -39.154 1.00 25.62 334 GLY A CA 1
ATOM 2562 C C . GLY A 1 334 ? -9.218 45.207 -38.697 1.00 27.81 334 GLY A C 1
ATOM 2563 O O . GLY A 1 334 ? -10.010 44.611 -39.443 1.00 33.51 334 GLY A O 1
ATOM 2564 N N . LEU A 1 335 ? -8.963 44.798 -37.460 1.00 20.45 335 LEU A N 1
ATOM 2565 C CA . LEU A 1 335 ? -9.576 43.633 -36.831 1.00 16.91 335 LEU A CA 1
ATOM 2566 C C . LEU A 1 335 ? -10.147 44.086 -35.519 1.00 17.24 335 LEU A C 1
ATOM 2567 O O . LEU A 1 335 ? -9.680 45.029 -34.914 1.00 20.18 335 LEU A O 1
ATOM 2572 N N . THR A 1 336 ? -11.183 43.385 -35.091 1.00 17.49 336 THR A N 1
ATOM 2573 C CA . THR A 1 336 ? -11.621 43.565 -33.711 1.00 18.58 336 THR A CA 1
ATOM 2574 C C . THR A 1 336 ? -12.305 42.348 -33.154 1.00 15.96 336 THR A C 1
ATOM 2575 O O . THR A 1 336 ? -12.629 41.364 -33.822 1.00 19.35 336 THR A O 1
ATOM 2579 N N . GLY A 1 337 ? -12.473 42.412 -31.841 1.00 15.14 337 GLY A N 1
ATOM 2580 C CA . GLY A 1 337 ? -13.081 41.366 -31.118 1.00 14.85 337 GLY A CA 1
ATOM 2581 C C . GLY A 1 337 ? -13.136 41.804 -29.665 1.00 14.20 337 GLY A C 1
ATOM 2582 O O . GLY A 1 337 ? -12.676 42.886 -29.321 1.00 14.93 337 GLY A O 1
ATOM 2583 N N . PRO A 1 338 ? -13.697 40.961 -28.792 1.00 12.41 338 PRO A N 1
ATOM 2584 C CA . PRO A 1 338 ? -13.880 41.342 -27.389 1.00 13.17 338 PRO A CA 1
ATOM 2585 C C . PRO A 1 338 ? -12.710 41.029 -26.525 1.00 13.10 338 PRO A C 1
ATOM 2586 O O . PRO A 1 338 ? -11.891 40.165 -26.779 1.00 13.74 338 PRO A O 1
ATOM 2590 N N . ASP A 1 339 ? -12.667 41.715 -25.386 1.00 13.35 339 ASP A N 1
ATOM 2591 C CA . ASP A 1 339 ? -11.845 41.255 -24.281 1.00 13.59 339 ASP A CA 1
ATOM 2592 C C . ASP A 1 339 ? -12.352 39.892 -23.828 1.00 13.25 339 ASP A C 1
ATOM 2593 O O . ASP A 1 339 ? -13.568 39.667 -23.799 1.00 13.76 339 ASP A O 1
ATOM 2598 N N . GLY A 1 340 ? -11.430 39.005 -23.443 1.00 12.66 340 GLY A N 1
ATOM 2599 C CA . GLY A 1 340 ? -11.828 37.735 -22.917 1.00 12.78 340 GLY A CA 1
ATOM 2600 C C . GLY A 1 340 ? -10.906 36.606 -23.268 1.00 11.26 340 GLY A C 1
ATOM 2601 O O . GLY A 1 340 ? -9.708 36.807 -23.521 1.00 14.24 340 GLY A O 1
ATOM 2602 N N A VAL A 1 341 ? -11.426 35.387 -23.214 0.50 12.48 341 VAL A N 1
ATOM 2603 N N B VAL A 1 341 ? -11.489 35.395 -23.241 0.50 10.18 341 VAL A N 1
ATOM 2604 C CA A VAL A 1 341 ? -10.577 34.252 -23.400 0.50 14.75 341 VAL A CA 1
ATOM 2605 C CA B VAL A 1 341 ? -10.811 34.107 -23.398 0.50 10.22 341 VAL A CA 1
ATOM 2606 C C A VAL A 1 341 ? -10.756 33.687 -24.810 0.50 12.28 341 VAL A C 1
ATOM 2607 C C B VAL A 1 341 ? -10.793 33.725 -24.891 0.50 10.25 341 VAL A C 1
ATOM 2608 O O A VAL A 1 341 ? -11.873 33.514 -25.326 0.50 13.49 341 VAL A O 1
ATOM 2609 O O B VAL A 1 341 ? -11.857 33.673 -25.550 0.50 10.31 341 VAL A O 1
ATOM 2616 N N . TYR A 1 342 ? -9.594 33.377 -25.373 1.00 11.34 342 TYR A N 1
ATOM 2617 C CA . TYR A 1 342 ? -9.403 32.805 -26.677 1.00 11.25 342 TYR A CA 1
ATOM 2618 C C . TYR A 1 342 ? -8.727 31.433 -26.471 1.00 11.41 342 TYR A C 1
ATOM 2619 O O . TYR A 1 342 ? -8.190 31.126 -25.392 1.00 12.55 342 TYR A O 1
ATOM 2628 N N . GLY A 1 343 ? -8.745 30.575 -27.478 1.00 11.39 343 GLY A N 1
ATOM 2629 C CA . GLY A 1 343 ? -8.112 29.300 -27.343 1.00 12.16 343 GLY A CA 1
ATOM 2630 C C . GLY A 1 343 ? -8.047 28.491 -28.584 1.00 11.10 343 GLY A C 1
ATOM 2631 O O . GLY A 1 343 ? -8.677 28.815 -29.615 1.00 12.14 343 GLY A O 1
ATOM 2632 N N . PHE A 1 344 ? -7.292 27.403 -28.470 1.00 11.84 344 PHE A N 1
ATOM 2633 C CA . PHE A 1 344 ? -6.872 26.577 -29.562 1.00 11.84 344 PHE A CA 1
ATOM 2634 C C . PHE A 1 344 ? -6.834 25.133 -29.084 1.00 12.01 344 PHE A C 1
ATOM 2635 O O . PHE A 1 344 ? -6.681 24.869 -27.887 1.00 13.55 344 PHE A O 1
ATOM 2643 N N . VAL A 1 345 ? -6.928 24.181 -29.993 1.00 11.56 345 VAL A N 1
ATOM 2644 C CA . VAL A 1 345 ? -6.853 22.780 -29.630 1.00 12.58 345 VAL A CA 1
ATOM 2645 C C . VAL A 1 345 ? -5.927 22.011 -30.548 1.00 11.63 345 VAL A C 1
ATOM 2646 O O . VAL A 1 345 ? -5.920 22.247 -31.794 1.00 12.42 345 VAL A O 1
ATOM 2650 N N . SER A 1 346 ? -5.202 21.049 -29.984 1.00 13.44 346 SER A N 1
ATOM 2651 C CA . SER A 1 346 ? -4.329 20.155 -30.723 1.00 13.80 346 SER A CA 1
ATOM 2652 C C . SER A 1 346 ? -4.416 18.748 -30.153 1.00 14.18 346 SER A C 1
ATOM 2653 O O . SER A 1 346 ? -4.672 18.567 -28.958 1.00 14.93 346 SER A O 1
ATOM 2656 N N . GLU A 1 347 ? -4.112 17.765 -30.987 1.00 15.64 347 GLU A N 1
ATOM 2657 C CA . GLU A 1 347 ? -3.897 16.410 -30.526 1.00 16.73 347 GLU A CA 1
ATOM 2658 C C . GLU A 1 347 ? -2.564 16.238 -29.775 1.00 16.97 347 GLU A C 1
ATOM 2659 O O . GLU A 1 347 ? -2.367 15.253 -29.092 1.00 18.73 347 GLU A O 1
ATOM 2665 N N . ASN A 1 348 ? -1.639 17.158 -30.007 1.00 15.63 348 ASN A N 1
ATOM 2666 C CA . ASN A 1 348 ? -0.266 17.060 -29.549 1.00 16.59 348 ASN A CA 1
ATOM 2667 C C . ASN A 1 348 ? 0.187 18.345 -28.867 1.00 15.37 348 ASN A C 1
ATOM 2668 O O . ASN A 1 348 ? -0.207 19.435 -29.274 1.00 15.13 348 ASN A O 1
ATOM 2673 N N . LEU A 1 349 ? 1.076 18.211 -27.873 1.00 15.30 349 LEU A N 1
ATOM 2674 C CA . LEU A 1 349 ? 1.571 19.361 -27.167 1.00 15.56 349 LEU A CA 1
ATOM 2675 C C . LEU A 1 349 ? 2.126 20.402 -28.111 1.00 14.52 349 LEU A C 1
ATOM 2676 O O . LEU A 1 349 ? 1.886 21.609 -27.959 1.00 14.86 349 LEU A O 1
ATOM 2681 N N . PHE A 1 350 ? 2.905 19.958 -29.104 1.00 14.47 350 PHE A N 1
ATOM 2682 C CA . PHE A 1 350 ? 3.595 20.889 -29.998 1.00 15.28 350 PHE A CA 1
ATOM 2683 C C . PHE A 1 350 ? 2.859 21.128 -31.305 1.00 15.82 350 PHE A C 1
ATOM 2684 O O . PHE A 1 350 ? 3.426 21.607 -32.236 1.00 19.94 350 PHE A O 1
ATOM 2692 N N . GLY A 1 351 ? 1.554 20.850 -31.321 1.00 14.73 351 GLY A N 1
ATOM 2693 C CA . GLY A 1 351 ? 0.709 21.232 -32.426 1.00 15.96 351 GLY A CA 1
ATOM 2694 C C . GLY A 1 351 ? 0.540 20.131 -33.463 1.00 16.03 351 GLY A C 1
ATOM 2695 O O . GLY A 1 351 ? 1.023 18.999 -33.287 1.00 18.04 351 GLY A O 1
ATOM 2696 N N . PRO A 1 352 ? -0.121 20.428 -34.602 1.00 17.21 352 PRO A N 1
ATOM 2697 C CA . PRO A 1 352 ? -0.675 21.753 -34.908 1.00 15.67 352 PRO A CA 1
ATOM 2698 C C . PRO A 1 352 ? -1.965 22.072 -34.107 1.00 15.10 352 PRO A C 1
ATOM 2699 O O . PRO A 1 352 ? -2.794 21.172 -33.870 1.00 16.49 352 PRO A O 1
ATOM 2703 N N . TYR A 1 353 ? -2.113 23.336 -33.720 1.00 13.42 353 TYR A N 1
ATOM 2704 C CA . TYR A 1 353 ? -3.317 23.834 -33.084 1.00 13.73 353 TYR A CA 1
ATOM 2705 C C . TYR A 1 353 ? -4.267 24.438 -34.089 1.00 12.81 353 TYR A C 1
ATOM 2706 O O . TYR A 1 353 ? -3.839 24.956 -35.132 1.00 15.50 353 TYR A O 1
ATOM 2715 N N . VAL A 1 354 ? -5.569 24.337 -33.806 1.00 12.26 354 VAL A N 1
ATOM 2716 C CA . VAL A 1 354 ? -6.601 25.004 -34.595 1.00 12.84 354 VAL A CA 1
ATOM 2717 C C . VAL A 1 354 ? -7.432 25.874 -33.667 1.00 12.29 354 VAL A C 1
ATOM 2718 O O . VAL A 1 354 ? -7.549 25.590 -32.462 1.00 12.49 354 VAL A O 1
ATOM 2722 N N . PRO A 1 355 ? -7.970 27.011 -34.161 1.00 11.88 355 PRO A N 1
ATOM 2723 C CA . PRO A 1 355 ? -8.733 27.920 -33.303 1.00 12.27 355 PRO A CA 1
ATOM 2724 C C . PRO A 1 355 ? -10.060 27.340 -32.865 1.00 11.92 355 PRO A C 1
ATOM 2725 O O . PRO A 1 355 ? -10.830 26.803 -33.648 1.00 13.58 355 PRO A O 1
ATOM 2729 N N . LEU A 1 356 ? -10.351 27.427 -31.552 1.00 11.35 356 LEU A N 1
ATOM 2730 C CA . LEU A 1 356 ? -11.632 26.985 -31.075 1.00 11.69 356 LEU A CA 1
ATOM 2731 C C . LEU A 1 356 ? -12.744 27.836 -31.658 1.00 11.47 356 LEU A C 1
ATOM 2732 O O . LEU A 1 356 ? -12.629 29.067 -31.820 1.00 11.89 356 LEU A O 1
ATOM 2737 N N . ASN A 1 357 ? -13.845 27.158 -31.985 1.00 12.16 357 ASN A N 1
ATOM 2738 C CA . ASN A 1 357 ? -15.017 27.788 -32.539 1.00 12.40 357 ASN A CA 1
ATOM 2739 C C . ASN A 1 357 ? -14.771 28.418 -33.920 1.00 13.54 357 ASN A C 1
ATOM 2740 O O . ASN A 1 357 ? -15.545 29.266 -34.347 1.00 17.43 357 ASN A O 1
ATOM 2745 N N . GLY A 1 358 ? -13.642 28.082 -34.551 1.00 12.22 358 GLY A N 1
ATOM 2746 C CA . GLY A 1 358 ? -13.307 28.600 -35.841 1.00 12.56 358 GLY A CA 1
ATOM 2747 C C . GLY A 1 358 ? -12.485 29.880 -35.811 1.00 13.10 358 GLY A C 1
ATOM 2748 O O . GLY A 1 358 ? -11.564 30.050 -36.598 1.00 13.31 358 GLY A O 1
ATOM 2749 N N . SER A 1 359 ? -12.789 30.770 -34.866 1.00 12.47 359 SER A N 1
ATOM 2750 C CA . SER A 1 359 ? -12.131 32.074 -34.762 1.00 11.90 359 SER A CA 1
ATOM 2751 C C . SER A 1 359 ? -11.056 32.151 -33.690 1.00 12.01 359 SER A C 1
ATOM 2752 O O . SER A 1 359 ? -10.175 33.022 -33.771 1.00 12.77 359 SER A O 1
ATOM 2755 N N . GLY A 1 360 ? -11.141 31.272 -32.689 1.00 11.48 360 GLY A N 1
ATOM 2756 C CA . GLY A 1 360 ? -10.409 31.368 -31.445 1.00 11.90 360 GLY A CA 1
ATOM 2757 C C . GLY A 1 360 ? -11.165 31.876 -30.292 1.00 11.90 360 GLY A C 1
ATOM 2758 O O . GLY A 1 360 ? -10.714 31.661 -29.143 1.00 12.54 360 GLY A O 1
ATOM 2759 N N . LEU A 1 361 ? -12.294 32.569 -30.492 1.00 11.18 361 LEU A N 1
ATOM 2760 C CA . LEU A 1 361 ? -12.980 33.133 -29.327 1.00 11.63 361 LEU A CA 1
ATOM 2761 C C . LEU A 1 361 ? -13.704 32.032 -28.540 1.00 11.87 361 LEU A C 1
ATOM 2762 O O . LEU A 1 361 ? -14.541 31.334 -29.073 1.00 13.66 361 LEU A O 1
ATOM 2767 N N . VAL A 1 362 ? -13.457 32.010 -27.208 1.00 11.46 362 VAL A N 1
ATOM 2768 C CA . VAL A 1 362 ? -14.074 31.113 -26.269 1.00 12.79 362 VAL A CA 1
ATOM 2769 C C . VAL A 1 362 ? -15.079 31.810 -25.352 1.00 12.14 362 VAL A C 1
ATOM 2770 O O . VAL A 1 362 ? -16.187 31.307 -25.166 1.00 12.72 362 VAL A O 1
ATOM 2774 N N . LEU A 1 363 ? -14.690 32.947 -24.753 1.00 12.65 363 LEU A N 1
ATOM 2775 C CA . LEU A 1 363 ? -15.572 33.626 -23.837 1.00 12.60 363 LEU A CA 1
ATOM 2776 C C . LEU A 1 363 ? -15.276 35.100 -23.888 1.00 13.24 363 LEU A C 1
ATOM 2777 O O . LEU A 1 363 ? -14.291 35.588 -23.312 1.00 14.83 363 LEU A O 1
ATOM 2782 N N . GLY A 1 364 ? -16.103 35.840 -24.619 1.00 12.91 364 GLY A N 1
ATOM 2783 C CA . GLY A 1 364 ? -15.936 37.260 -24.732 1.00 13.12 364 GLY A CA 1
ATOM 2784 C C . GLY A 1 364 ? -16.863 38.035 -23.803 1.00 13.18 364 GLY A C 1
ATOM 2785 O O . GLY A 1 364 ? -17.977 37.613 -23.526 1.00 14.12 364 GLY A O 1
ATOM 2786 N N . ASN A 1 365 ? -16.428 39.203 -23.388 1.00 13.39 365 ASN A N 1
ATOM 2787 C CA . ASN A 1 365 ? -17.294 40.078 -22.604 1.00 14.14 365 ASN A CA 1
ATOM 2788 C C . ASN A 1 365 ? -18.431 40.526 -23.496 1.00 15.01 365 ASN A C 1
ATOM 2789 O O . ASN A 1 365 ? -18.257 40.726 -24.702 1.00 15.04 365 ASN A O 1
ATOM 2794 N N . PRO A 1 366 ? -19.630 40.700 -22.923 1.00 15.92 366 PRO A N 1
ATOM 2795 C CA . PRO A 1 366 ? -20.746 41.206 -23.706 1.00 17.64 366 PRO A CA 1
ATOM 2796 C C . PRO A 1 366 ? -20.459 42.626 -24.185 1.00 15.77 366 PRO A C 1
ATOM 2797 O O . PRO A 1 366 ? -19.920 43.447 -23.450 1.00 16.90 366 PRO A O 1
ATOM 2801 N N . PRO A 1 367 ? -20.779 42.980 -25.452 1.00 17.59 367 PRO A N 1
ATOM 2802 C CA . PRO A 1 367 ? -20.520 44.336 -25.919 1.00 18.18 367 PRO A CA 1
ATOM 2803 C C . PRO A 1 367 ? -21.156 45.464 -25.134 1.00 17.82 367 PRO A C 1
ATOM 2804 O O . PRO A 1 367 ? -20.611 46.573 -25.153 1.00 18.51 367 PRO A O 1
ATOM 2808 N N . SER A 1 368 ? -22.239 45.191 -24.409 1.00 18.41 368 SER A N 1
ATOM 2809 C CA . SER A 1 368 ? -22.825 46.228 -23.539 1.00 17.87 368 SER A CA 1
ATOM 2810 C C . SER A 1 368 ? -22.016 46.478 -22.271 1.00 17.14 368 SER A C 1
ATOM 2811 O O . SER A 1 368 ? -22.170 47.522 -21.666 1.00 18.55 368 SER A O 1
ATOM 2814 N N . GLN A 1 369 ? -21.140 45.526 -21.912 1.00 16.08 369 GLN A N 1
ATOM 2815 C CA . GLN A 1 369 ? -20.284 45.665 -20.733 1.00 15.44 369 GLN A CA 1
ATOM 2816 C C . GLN A 1 369 ? -18.894 45.141 -21.071 1.00 14.35 369 GLN A C 1
ATOM 2817 O O . GLN A 1 369 ? -18.459 44.067 -20.606 1.00 14.92 369 GLN A O 1
ATOM 2823 N N . PRO A 1 370 ? -18.209 45.814 -22.008 1.00 15.54 370 PRO A N 1
ATOM 2824 C CA . PRO A 1 370 ? -17.073 45.192 -22.683 1.00 14.94 370 PRO A CA 1
ATOM 2825 C C . PRO A 1 370 ? -15.842 45.005 -21.840 1.00 13.97 370 PRO A C 1
ATOM 2826 O O . PRO A 1 370 ? -14.937 44.200 -22.188 1.00 15.02 370 PRO A O 1
ATOM 2830 N N . TYR A 1 371 ? -15.822 45.647 -20.653 1.00 14.32 371 TYR A N 1
ATOM 2831 C CA . TYR A 1 371 ? -14.657 45.578 -19.748 1.00 15.04 371 TYR A CA 1
ATOM 2832 C C . TYR A 1 371 ? -15.083 45.038 -18.411 1.00 14.50 371 TYR A C 1
ATOM 2833 O O . TYR A 1 371 ? -14.434 45.269 -17.403 1.00 15.10 371 TYR A O 1
ATOM 2842 N N . GLN A 1 372 ? -16.181 44.260 -18.370 1.00 13.72 372 GLN A N 1
ATOM 2843 C CA . GLN A 1 372 ? -16.685 43.834 -17.061 1.00 13.61 372 GLN A CA 1
ATOM 2844 C C . GLN A 1 372 ? -15.710 42.918 -16.334 1.00 14.05 372 GLN A C 1
ATOM 2845 O O . GLN A 1 372 ? -15.665 42.933 -15.100 1.00 14.34 372 GLN A O 1
ATOM 2851 N N . THR A 1 373 ? -15.002 42.066 -17.056 1.00 14.58 373 THR A N 1
ATOM 2852 C CA . THR A 1 373 ? -14.095 41.093 -16.434 1.00 15.97 373 THR A CA 1
ATOM 2853 C C . THR A 1 373 ? -12.818 40.934 -17.226 1.00 14.54 373 THR A C 1
ATOM 2854 O O . THR A 1 373 ? -12.759 41.219 -18.447 1.00 15.83 373 THR A O 1
ATOM 2858 N N . TYR A 1 374 ? -11.800 40.372 -16.586 1.00 14.93 374 TYR A N 1
ATOM 2859 C CA . TYR A 1 374 ? -10.553 40.088 -17.242 1.00 14.16 374 TYR A CA 1
ATOM 2860 C C . TYR A 1 374 ? -9.769 38.993 -16.522 1.00 14.07 374 TYR A C 1
ATOM 2861 O O . TYR A 1 374 ? -10.160 38.527 -15.441 1.00 13.20 374 TYR A O 1
ATOM 2870 N N A SER A 1 375 ? -8.642 38.612 -17.116 0.76 14.31 375 SER A N 1
ATOM 2871 N N B SER A 1 375 ? -8.664 38.594 -17.151 0.24 14.31 375 SER A N 1
ATOM 2872 C CA A SER A 1 375 ? -7.674 37.625 -16.622 0.76 15.91 375 SER A CA 1
ATOM 2873 C CA B SER A 1 375 ? -7.719 37.616 -16.649 0.24 15.25 375 SER A CA 1
ATOM 2874 C C A SER A 1 375 ? -8.308 36.294 -16.269 0.76 15.70 375 SER A C 1
ATOM 2875 C C B SER A 1 375 ? -8.352 36.322 -16.257 0.24 14.93 375 SER A C 1
ATOM 2876 O O A SER A 1 375 ? -7.942 35.645 -15.259 0.76 17.28 375 SER A O 1
ATOM 2877 O O B SER A 1 375 ? -8.069 35.759 -15.190 0.24 16.31 375 SER A O 1
ATOM 2882 N N . HIS A 1 376 ? -9.209 35.837 -17.142 1.00 14.32 376 HIS A N 1
ATOM 2883 C CA . HIS A 1 376 ? -9.880 34.587 -16.960 1.00 15.52 376 HIS A CA 1
ATOM 2884 C C . HIS A 1 376 ? -8.904 33.437 -16.852 1.00 15.50 376 HIS A C 1
ATOM 2885 O O . HIS A 1 376 ? -7.783 33.448 -17.419 1.00 15.86 376 HIS A O 1
ATOM 2892 N N . TYR A 1 377 ? -9.331 32.423 -16.119 1.00 13.57 377 TYR A N 1
ATOM 2893 C CA . TYR A 1 377 ? -8.561 31.206 -15.942 1.00 12.71 377 TYR A CA 1
ATOM 2894 C C . TYR A 1 377 ? -9.542 30.032 -16.050 1.00 12.82 377 TYR A C 1
ATOM 2895 O O . TYR A 1 377 ? -10.479 29.900 -15.229 1.00 13.15 377 TYR A O 1
ATOM 2904 N N . VAL A 1 378 ? -9.370 29.245 -17.117 1.00 12.48 378 VAL A N 1
ATOM 2905 C CA . VAL A 1 378 ? -10.176 28.048 -17.380 1.00 11.90 378 VAL A CA 1
ATOM 2906 C C . VAL A 1 378 ? -9.570 26.869 -16.659 1.00 12.97 378 VAL A C 1
ATOM 2907 O O . VAL A 1 378 ? -8.439 26.475 -16.902 1.00 13.41 378 VAL A O 1
ATOM 2911 N N . MET A 1 379 ? -10.306 26.340 -15.686 1.00 13.76 379 MET A N 1
ATOM 2912 C CA . MET A 1 379 ? -9.835 25.231 -14.907 1.00 13.65 379 MET A CA 1
ATOM 2913 C C . MET A 1 379 ? -10.273 23.896 -15.479 1.00 13.86 379 MET A C 1
ATOM 2914 O O . MET A 1 379 ? -11.204 23.857 -16.292 1.00 14.80 379 MET A O 1
ATOM 2919 N N . PRO A 1 380 ? -9.610 22.778 -15.116 1.00 14.47 380 PRO A N 1
ATOM 2920 C CA . PRO A 1 380 ? -9.909 21.498 -15.766 1.00 16.30 380 PRO A CA 1
ATOM 2921 C C . PRO A 1 380 ? -11.286 20.941 -15.539 1.00 17.28 380 PRO A C 1
ATOM 2922 O O . PRO A 1 380 ? -11.669 20.002 -16.262 1.00 24.06 380 PRO A O 1
ATOM 2926 N N . ASN A 1 381 ? -11.981 21.459 -14.530 1.00 16.07 381 ASN A N 1
ATOM 2927 C CA . ASN A 1 381 ? -13.376 21.127 -14.234 1.00 16.70 381 ASN A CA 1
ATOM 2928 C C . ASN A 1 381 ? -14.368 21.918 -15.036 1.00 17.82 381 ASN A C 1
ATOM 2929 O O . ASN A 1 381 ? -15.572 21.778 -14.788 1.00 22.52 381 ASN A O 1
ATOM 2934 N N . GLY A 1 382 ? -13.882 22.757 -15.972 1.00 17.56 382 GLY A N 1
ATOM 2935 C CA . GLY A 1 382 ? -14.722 23.600 -16.784 1.00 19.24 382 GLY A CA 1
ATOM 2936 C C . GLY A 1 382 ? -15.062 24.954 -16.229 1.00 15.41 382 GLY A C 1
ATOM 2937 O O . GLY A 1 382 ? -15.632 25.808 -16.892 1.00 15.83 382 GLY A O 1
ATOM 2938 N N . LEU A 1 383 ? -14.762 25.171 -14.949 1.00 13.50 383 LEU A N 1
ATOM 2939 C CA . LEU A 1 383 ? -15.075 26.447 -14.346 1.00 12.75 383 LEU A CA 1
ATOM 2940 C C . LEU A 1 383 ? -14.034 27.505 -14.707 1.00 12.67 383 LEU A C 1
ATOM 2941 O O . LEU A 1 383 ? -12.836 27.237 -14.747 1.00 14.11 383 LEU A O 1
ATOM 2946 N N . VAL A 1 384 ? -14.538 28.699 -15.001 1.00 13.00 384 VAL A N 1
ATOM 2947 C CA . VAL A 1 384 ? -13.715 29.817 -15.443 1.00 12.15 384 VAL A CA 1
ATOM 2948 C C . VAL A 1 384 ? -13.866 30.945 -14.407 1.00 13.06 384 VAL A C 1
ATOM 2949 O O . VAL A 1 384 ? -14.953 31.481 -14.226 1.00 12.94 384 VAL A O 1
ATOM 2953 N N . THR A 1 385 ? -12.751 31.314 -13.773 1.00 12.53 385 THR A N 1
ATOM 2954 C CA . THR A 1 385 ? -12.731 32.417 -12.852 1.00 12.90 385 THR A CA 1
ATOM 2955 C C . THR A 1 385 ? -12.161 33.659 -13.508 1.00 12.71 385 THR A C 1
ATOM 2956 O O . THR A 1 385 ? -11.335 33.540 -14.424 1.00 13.84 385 THR A O 1
ATOM 2960 N N . SER A 1 386 ? -12.661 34.836 -13.120 1.00 11.87 386 SER A N 1
ATOM 2961 C CA . SER A 1 386 ? -12.172 36.117 -13.625 1.00 12.09 386 SER A CA 1
ATOM 2962 C C . SER A 1 386 ? -12.393 37.161 -12.553 1.00 12.64 386 SER A C 1
ATOM 2963 O O . SER A 1 386 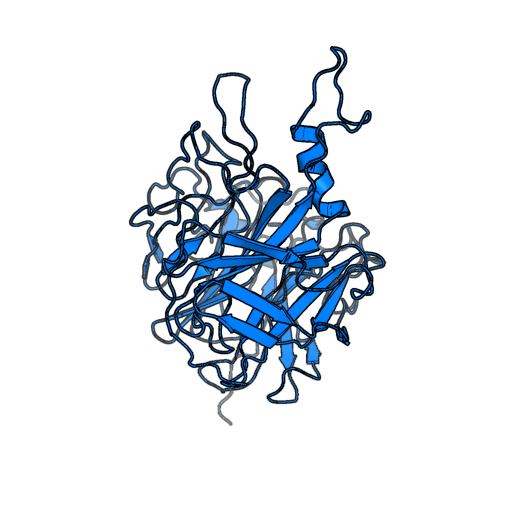? -13.172 36.926 -11.624 1.00 12.99 386 SER A O 1
ATOM 2966 N N . PHE A 1 387 ? -11.739 38.322 -12.706 1.00 12.52 387 PHE A N 1
ATOM 2967 C CA . PHE A 1 387 ? -11.970 39.455 -11.824 1.00 12.05 387 PHE A CA 1
ATOM 2968 C C . PHE A 1 387 ? -12.809 40.521 -12.504 1.00 12.94 387 PHE A C 1
ATOM 2969 O O . PHE A 1 387 ? -12.834 40.601 -13.744 1.00 13.25 387 PHE A O 1
ATOM 2977 N N . ILE A 1 388 ? -13.531 41.302 -11.711 1.00 13.79 388 ILE A N 1
ATOM 2978 C CA . ILE A 1 388 ? -14.351 42.406 -12.210 1.00 13.44 388 ILE A CA 1
ATOM 2979 C C . ILE A 1 388 ? -13.480 43.656 -12.397 1.00 13.52 388 ILE A C 1
ATOM 2980 O O . ILE A 1 388 ? -12.785 44.071 -11.493 1.00 14.50 388 ILE A O 1
ATOM 2985 N N . ASP A 1 389 ? -13.507 44.239 -13.595 1.00 13.59 389 ASP A N 1
ATOM 2986 C CA . ASP A 1 389 ? -12.821 45.493 -13.904 1.00 14.21 389 ASP A CA 1
ATOM 2987 C C . ASP A 1 389 ? -13.808 46.668 -13.815 1.00 15.40 389 ASP A C 1
ATOM 2988 O O . ASP A 1 389 ? -13.889 47.310 -12.782 1.00 16.98 389 ASP A O 1
ATOM 2993 N N A SER A 1 390 ? -14.592 46.895 -14.869 0.68 15.24 390 SER A N 1
ATOM 2994 N N B SER A 1 390 ? -14.559 46.917 -14.887 0.32 15.94 390 SER A N 1
ATOM 2995 C CA A SER A 1 390 ? -15.461 48.066 -14.941 0.68 15.87 390 SER A CA 1
ATOM 2996 C CA B SER A 1 390 ? -15.464 48.051 -14.945 0.32 16.48 390 SER A CA 1
ATOM 2997 C C A SER A 1 390 ? -16.844 47.688 -15.452 0.68 16.11 390 SER A C 1
ATOM 2998 C C B SER A 1 390 ? -16.835 47.566 -15.381 0.32 16.40 390 SER A C 1
ATOM 2999 O O A SER A 1 390 ? -16.972 47.142 -16.550 0.68 16.22 390 SER A O 1
ATOM 3000 O O B SER A 1 390 ? -16.939 46.787 -16.328 0.32 15.36 390 SER A O 1
ATOM 3005 N N . VAL A 1 391 ? -17.880 48.013 -14.675 1.00 16.94 391 VAL A N 1
ATOM 3006 C CA . VAL A 1 391 ? -19.241 47.665 -14.989 1.00 16.34 391 VAL A CA 1
ATOM 3007 C C . VAL A 1 391 ? -20.069 48.937 -15.128 1.00 16.87 391 VAL A C 1
ATOM 3008 O O . VAL A 1 391 ? -20.176 49.713 -14.177 1.00 18.89 391 VAL A O 1
ATOM 3012 N N . PRO A 1 392 ? -20.726 49.167 -16.280 1.00 18.79 392 PRO A N 1
ATOM 3013 C CA . PRO A 1 392 ? -21.573 50.353 -16.425 1.00 19.28 392 PRO A CA 1
ATOM 3014 C C . PRO A 1 392 ? -22.759 50.312 -15.492 1.00 21.80 392 PRO A C 1
ATOM 3015 O O . PRO A 1 392 ? -23.321 49.249 -15.247 1.00 22.63 392 PRO A O 1
ATOM 3019 N N . THR A 1 393 ? -23.147 51.487 -14.991 1.00 24.95 393 THR A N 1
ATOM 3020 C CA . THR A 1 393 ? -24.305 51.601 -14.128 1.00 27.89 393 THR A CA 1
ATOM 3021 C C . THR A 1 393 ? -25.276 52.687 -14.608 1.00 31.86 393 THR A C 1
ATOM 3022 O O . THR A 1 393 ? -26.251 53.012 -13.942 1.00 37.95 393 THR A O 1
ATOM 3026 N N . GLY A 1 394 ? -25.000 53.240 -15.791 1.00 35.22 394 GLY A N 1
ATOM 3027 C CA . GLY A 1 394 ? -25.851 54.238 -16.402 1.00 37.51 394 GLY A CA 1
ATOM 3028 C C . GLY A 1 394 ? -25.251 54.604 -17.745 1.00 41.07 394 GLY A C 1
ATOM 3029 O O . GLY A 1 394 ? -24.227 54.010 -18.201 1.00 42.07 394 GLY A O 1
ATOM 3030 N N . GLU A 1 395 ? -25.874 55.592 -18.386 1.00 46.63 395 GLU A N 1
ATOM 3031 C CA . GLU A 1 395 ? -25.437 56.066 -19.681 1.00 51.56 395 GLU A CA 1
ATOM 3032 C C . GLU A 1 395 ? -23.983 56.504 -19.596 1.00 50.60 395 GLU A C 1
ATOM 3033 O O . GLU A 1 395 ? -23.206 56.204 -20.498 1.00 54.52 395 GLU A O 1
ATOM 3039 N N . ASP A 1 396 ? -23.622 57.175 -18.492 1.00 48.31 396 ASP A N 1
ATOM 3040 C CA . ASP A 1 396 ? -22.283 57.718 -18.295 1.00 52.60 396 ASP A CA 1
ATOM 3041 C C . ASP A 1 396 ? -21.487 57.157 -17.122 1.00 51.18 396 ASP A C 1
ATOM 3042 O O . ASP A 1 396 ? -20.263 57.304 -17.082 1.00 60.44 396 ASP A O 1
ATOM 3047 N N . SER A 1 397 ? -22.156 56.501 -16.174 1.00 39.12 397 SER A N 1
ATOM 3048 C CA . SER A 1 397 ? -21.491 56.098 -14.948 1.00 33.83 397 SER A CA 1
ATOM 3049 C C . SER A 1 397 ? -21.054 54.616 -14.991 1.00 29.19 397 SER A C 1
ATOM 3050 O O . SER A 1 397 ? -21.627 53.782 -15.725 1.00 28.15 397 SER A O 1
ATOM 3053 N N . TYR A 1 398 ? -20.077 54.286 -14.144 1.00 25.26 398 TYR A N 1
ATOM 3054 C CA . TYR A 1 398 ? -19.617 52.922 -14.003 1.00 23.15 398 TYR A CA 1
ATOM 3055 C C . TYR A 1 398 ? -18.988 52.717 -12.643 1.00 21.73 398 TYR A C 1
ATOM 3056 O O . TYR A 1 398 ? -18.652 53.670 -11.971 1.00 25.43 398 TYR A O 1
ATOM 3065 N N . ARG A 1 399 ? -18.859 51.451 -12.253 1.00 19.40 399 ARG A N 1
ATOM 3066 C CA . ARG A 1 399 ? -18.238 51.046 -11.007 1.00 19.88 399 ARG A CA 1
ATOM 3067 C C . ARG A 1 399 ? -16.979 50.250 -11.346 1.00 19.03 399 ARG A C 1
ATOM 3068 O O . ARG A 1 399 ? -16.948 49.444 -12.288 1.00 19.21 399 ARG A O 1
ATOM 3076 N N . ILE A 1 400 ? -15.960 50.414 -10.517 1.00 17.86 400 ILE A N 1
ATOM 3077 C CA . ILE A 1 400 ? -14.746 49.625 -10.563 1.00 17.20 400 ILE A CA 1
ATOM 3078 C C . ILE A 1 400 ? -14.879 48.457 -9.639 1.00 16.15 400 ILE A C 1
ATOM 3079 O O . ILE A 1 400 ? -15.386 48.569 -8.516 1.00 17.24 400 ILE A O 1
ATOM 3084 N N . GLY A 1 401 ? -14.358 47.312 -10.084 1.00 16.13 401 GLY A N 1
ATOM 3085 C CA . GLY A 1 401 ? -14.326 46.091 -9.301 1.00 16.50 401 GLY A CA 1
ATOM 3086 C C . GLY A 1 401 ? -13.118 45.917 -8.406 1.00 15.67 401 GLY A C 1
ATOM 3087 O O . GLY A 1 401 ? -13.123 46.234 -7.188 1.00 17.27 401 GLY A O 1
ATOM 3088 N N . GLY A 1 402 ? -12.080 45.274 -8.928 1.00 15.48 402 GLY A N 1
ATOM 3089 C CA . GLY A 1 402 ? -10.947 44.898 -8.117 1.00 15.04 402 GLY A CA 1
ATOM 3090 C C . GLY A 1 402 ? -11.329 43.819 -7.105 1.00 15.42 402 GLY A C 1
ATOM 3091 O O . GLY A 1 402 ? -10.827 43.787 -5.996 1.00 15.41 402 GLY A O 1
ATOM 3092 N N . THR A 1 403 ? -12.201 42.911 -7.548 1.00 13.88 403 THR A N 1
ATOM 3093 C CA . THR A 1 403 ? -12.783 41.847 -6.772 1.00 14.04 403 THR A CA 1
ATOM 3094 C C . THR A 1 403 ? -13.163 40.725 -7.721 1.00 13.59 403 THR A C 1
ATOM 3095 O O . THR A 1 403 ? -13.206 40.945 -8.948 1.00 14.01 403 THR A O 1
ATOM 3099 N N . GLU A 1 404 ? -13.504 39.550 -7.208 1.00 13.52 404 GLU A N 1
ATOM 3100 C CA . GLU A 1 404 ? -13.807 38.411 -8.061 1.00 13.03 404 GLU A CA 1
ATOM 3101 C C . GLU A 1 404 ? -15.174 38.545 -8.752 1.00 13.83 404 GLU A C 1
ATOM 3102 O O . GLU A 1 404 ? -16.166 39.015 -8.199 1.00 14.92 404 GLU A O 1
ATOM 3108 N N . ALA A 1 405 ? -15.204 38.087 -10.012 1.00 13.49 405 ALA A N 1
ATOM 3109 C CA . ALA A 1 405 ? -16.427 38.008 -10.769 1.00 12.68 405 ALA A CA 1
ATOM 3110 C C . ALA A 1 405 ? -17.124 36.673 -10.534 1.00 12.83 405 ALA A C 1
ATOM 3111 O O . ALA A 1 405 ? -16.514 35.727 -10.038 1.00 13.30 405 ALA A O 1
ATOM 3113 N N . PRO A 1 406 ? -18.405 36.513 -10.962 1.00 13.17 406 PRO A N 1
ATOM 3114 C CA . PRO A 1 406 ? -19.032 35.197 -10.974 1.00 13.77 406 PRO A CA 1
ATOM 3115 C C . PRO A 1 406 ? -18.214 34.233 -11.826 1.00 12.59 406 PRO A C 1
ATOM 3116 O O . PRO A 1 406 ? -17.811 34.545 -12.961 1.00 13.98 406 PRO A O 1
ATOM 3120 N N . THR A 1 407 ? -18.036 33.025 -11.315 1.00 13.11 407 THR A N 1
ATOM 3121 C CA . THR A 1 407 ? -17.450 31.912 -12.026 1.00 12.43 407 THR A CA 1
ATOM 3122 C C . THR A 1 407 ? -18.469 31.430 -13.070 1.00 12.38 407 THR A C 1
ATOM 3123 O O . THR A 1 407 ? -19.673 31.474 -12.845 1.00 14.75 407 THR A O 1
ATOM 3127 N N A VAL A 1 408 ? -17.991 30.999 -14.230 0.77 13.37 408 VAL A N 1
ATOM 3128 N N B VAL A 1 408 ? -17.948 30.962 -14.208 0.23 12.70 408 VAL A N 1
ATOM 3129 C CA A VAL A 1 408 ? -18.894 30.452 -15.227 0.77 14.80 408 VAL A CA 1
ATOM 3130 C CA B VAL A 1 408 ? -18.736 30.488 -15.340 0.23 12.68 408 VAL A CA 1
ATOM 3131 C C A VAL A 1 408 ? -18.333 29.120 -15.755 0.77 12.97 408 VAL A C 1
ATOM 3132 C C B VAL A 1 408 ? -18.282 29.051 -15.645 0.23 12.47 408 VAL A C 1
ATOM 3133 O O A VAL A 1 408 ? -17.119 28.982 -16.007 0.77 14.67 408 VAL A O 1
ATOM 3134 O O B VAL A 1 408 ? -17.089 28.744 -15.556 0.23 14.07 408 VAL A O 1
ATOM 3141 N N . LEU A 1 409 ? -19.227 28.154 -15.952 1.00 13.16 409 LEU A N 1
ATOM 3142 C CA . LEU A 1 409 ? -18.881 26.826 -16.444 1.00 13.54 409 LEU A CA 1
ATOM 3143 C C . LEU A 1 409 ? -18.931 26.866 -17.987 1.00 13.44 409 LEU A C 1
ATOM 3144 O O . LEU A 1 409 ? -19.906 27.358 -18.556 1.00 14.45 409 LEU A O 1
ATOM 3149 N N . ILE A 1 410 ? -17.896 26.294 -18.614 1.00 13.15 410 ILE A N 1
ATOM 3150 C CA . ILE A 1 410 ? -17.880 26.049 -20.054 1.00 13.05 410 ILE A CA 1
ATOM 3151 C C . ILE A 1 410 ? -17.668 24.561 -20.289 1.00 13.27 410 ILE A C 1
ATOM 3152 O O . ILE A 1 410 ? -17.122 23.839 -19.434 1.00 15.55 410 ILE A O 1
ATOM 3157 N N . LYS A 1 411 ? -18.059 24.129 -21.505 1.00 13.44 411 LYS A N 1
ATOM 3158 C CA . LYS A 1 411 ? -17.857 22.769 -21.970 1.00 13.85 411 LYS A CA 1
ATOM 3159 C C . LYS A 1 411 ? -16.971 22.845 -23.195 1.00 13.20 411 LYS A C 1
ATOM 3160 O O . LYS A 1 411 ? -17.177 23.688 -24.078 1.00 14.62 411 LYS A O 1
ATOM 3166 N N . LEU A 1 412 ? -15.978 21.973 -23.224 1.00 13.21 412 LEU A N 1
ATOM 3167 C CA . LEU A 1 412 ? -15.080 21.810 -24.360 1.00 13.74 412 LEU A CA 1
ATOM 3168 C C . LEU A 1 412 ? -15.515 20.567 -25.090 1.00 14.72 412 LEU A C 1
ATOM 3169 O O . LEU A 1 412 ? -15.637 19.505 -24.491 1.00 15.28 412 LEU A O 1
ATOM 3174 N N . LYS A 1 413 ? -15.724 20.675 -26.412 1.00 14.68 413 LYS A N 1
ATOM 3175 C CA . LYS A 1 413 ? -16.196 19.555 -27.194 1.00 14.12 413 LYS A CA 1
ATOM 3176 C C . LYS A 1 413 ? -15.530 19.603 -28.569 1.00 12.88 413 LYS A C 1
ATOM 3177 O O . LYS A 1 413 ? -15.901 20.440 -29.397 1.00 14.10 413 LYS A O 1
ATOM 3183 N N . GLY A 1 414 ? -14.538 18.741 -28.787 1.00 14.28 414 GLY A N 1
ATOM 3184 C CA . GLY A 1 414 ? -13.814 18.819 -30.027 1.00 13.86 414 GLY A CA 1
ATOM 3185 C C . GLY A 1 414 ? -13.205 20.214 -30.176 1.00 13.47 414 GLY A C 1
ATOM 3186 O O . GLY A 1 414 ? -12.524 20.668 -29.302 1.00 15.61 414 GLY A O 1
ATOM 3187 N N . ALA A 1 415 ? -13.429 20.864 -31.325 1.00 12.24 415 ALA A N 1
ATOM 3188 C CA . ALA A 1 415 ? -12.928 22.216 -31.576 1.00 11.67 415 ALA A CA 1
ATOM 3189 C C . ALA A 1 415 ? -14.006 23.282 -31.321 1.00 11.30 415 ALA A C 1
ATOM 3190 O O . ALA A 1 415 ? -13.933 24.381 -31.851 1.00 12.72 415 ALA A O 1
ATOM 3192 N N . GLN A 1 416 ? -14.985 22.947 -30.451 1.00 12.69 416 GLN A N 1
ATOM 3193 C CA . GLN A 1 416 ? -16.017 23.868 -30.016 1.00 11.75 416 GLN A CA 1
ATOM 3194 C C . GLN A 1 416 ? -15.954 24.099 -28.512 1.00 11.68 416 GLN A C 1
ATOM 3195 O O . GLN A 1 416 ? -15.518 23.226 -27.798 1.00 13.14 416 GLN A O 1
ATOM 3201 N N . THR A 1 417 ? -16.504 25.237 -28.088 1.00 11.39 417 THR A N 1
ATOM 3202 C CA . THR A 1 417 ? -16.746 25.470 -26.656 1.00 11.36 417 THR A CA 1
ATOM 3203 C C . THR A 1 417 ? -18.170 26.032 -26.541 1.00 11.95 417 THR A C 1
ATOM 3204 O O . THR A 1 417 ? -18.703 26.722 -27.437 1.00 12.92 417 THR A O 1
ATOM 3208 N N . PHE A 1 418 ? -18.730 25.853 -25.353 1.00 11.65 418 PHE A N 1
ATOM 3209 C CA . PHE A 1 418 ? -20.079 26.274 -25.000 1.00 11.74 418 PHE A CA 1
ATOM 3210 C C . PHE A 1 418 ? -20.167 26.774 -23.558 1.00 11.91 418 PHE A C 1
ATOM 3211 O O . PHE A 1 418 ? -19.770 26.083 -22.637 1.00 14.00 418 PHE A O 1
ATOM 3219 N N A VAL A 1 419 ? -20.722 27.975 -23.363 0.50 11.80 419 VAL A N 1
ATOM 3220 N N B VAL A 1 419 ? -20.722 27.976 -23.377 0.50 12.37 419 VAL A N 1
ATOM 3221 C CA A VAL A 1 419 ? -20.928 28.507 -22.012 0.50 12.37 419 VAL A CA 1
ATOM 3222 C CA B VAL A 1 419 ? -21.035 28.496 -22.050 0.50 13.30 419 VAL A CA 1
ATOM 3223 C C A VAL A 1 419 ? -22.244 27.969 -21.431 0.50 13.06 419 VAL A C 1
ATOM 3224 C C B VAL A 1 419 ? -22.233 27.768 -21.496 0.50 13.44 419 VAL A C 1
ATOM 3225 O O A VAL A 1 419 ? -23.305 28.059 -22.068 0.50 12.77 419 VAL A O 1
ATOM 3226 O O B VAL A 1 419 ? -23.214 27.510 -22.218 0.50 13.42 419 VAL A O 1
ATOM 3233 N N . LEU A 1 420 ? -22.166 27.426 -20.200 1.00 14.74 420 LEU A N 1
ATOM 3234 C CA . LEU A 1 420 ? -23.263 26.646 -19.607 1.00 17.43 420 LEU A CA 1
ATOM 3235 C C . LEU A 1 420 ? -24.052 27.178 -18.490 1.00 20.15 420 LEU A C 1
ATOM 3236 O O . LEU A 1 420 ? -25.266 26.989 -18.426 1.00 23.44 420 LEU A O 1
ATOM 3241 N N . GLU A 1 421 ? -23.379 27.757 -17.532 1.00 19.71 421 GLU A N 1
ATOM 3242 C CA . GLU A 1 421 ? -23.994 28.014 -16.197 1.00 18.76 421 GLU A CA 1
ATOM 3243 C C . GLU A 1 421 ? -23.116 28.981 -15.404 1.00 16.66 421 GLU A C 1
ATOM 3244 O O . GLU A 1 421 ? -21.911 28.859 -15.385 1.00 18.31 421 GLU A O 1
ATOM 3250 N N . GLU A 1 422 ? -23.743 29.932 -14.707 1.00 16.48 422 GLU A N 1
ATOM 3251 C CA . GLU A 1 422 ? -23.058 30.916 -13.881 1.00 15.71 422 GLU A CA 1
ATOM 3252 C C . GLU A 1 422 ? -23.156 30.479 -12.415 1.00 15.34 422 GLU A C 1
ATOM 3253 O O . GLU A 1 422 ? -24.186 29.986 -11.944 1.00 17.02 422 GLU A O 1
ATOM 3259 N N . PHE A 1 423 ? -22.060 30.702 -11.701 1.00 14.28 423 PHE A N 1
ATOM 3260 C CA . PHE A 1 423 ? -21.883 30.408 -10.301 1.00 14.33 423 PHE A CA 1
ATOM 3261 C C . PHE A 1 423 ? -21.558 31.667 -9.516 1.00 15.87 423 PHE A C 1
ATOM 3262 O O . PHE A 1 423 ? -21.532 32.763 -10.057 1.00 17.20 423 PHE A O 1
ATOM 3270 N N . ASP A 1 424 ? -21.408 31.514 -8.172 1.00 15.75 424 ASP A N 1
ATOM 3271 C CA . ASP A 1 424 ? -21.192 32.661 -7.323 1.00 16.87 424 ASP A CA 1
ATOM 3272 C C . ASP A 1 424 ? -19.865 33.389 -7.644 1.00 14.92 424 ASP A C 1
ATOM 3273 O O . ASP A 1 424 ? -18.927 32.844 -8.247 1.00 14.79 424 ASP A O 1
ATOM 3278 N N . TYR A 1 425 ? -19.773 34.607 -7.105 1.00 14.29 425 TYR A N 1
ATOM 3279 C CA . TYR A 1 425 ? -18.585 35.397 -7.116 1.00 14.13 425 TYR A CA 1
ATOM 3280 C C . TYR A 1 425 ? -17.403 34.630 -6.549 1.00 14.36 425 TYR A C 1
ATOM 3281 O O . TYR A 1 425 ? -17.413 34.151 -5.425 1.00 16.52 425 TYR A O 1
ATOM 3290 N N . GLY A 1 426 ? -16.340 34.543 -7.333 1.00 13.09 426 GLY A N 1
ATOM 3291 C CA . GLY A 1 426 ? -15.108 33.940 -6.892 1.00 13.75 426 GLY A CA 1
ATOM 3292 C C . GLY A 1 426 ? -15.142 32.486 -6.500 1.00 13.84 426 GLY A C 1
ATOM 3293 O O . GLY A 1 426 ? -14.281 32.035 -5.738 1.00 15.17 426 GLY A O 1
ATOM 3294 N N . TYR A 1 427 ? -16.100 31.738 -7.048 1.00 13.92 427 TYR A N 1
ATOM 3295 C CA . TYR A 1 427 ? -16.219 30.332 -6.727 1.00 13.77 427 TYR A CA 1
ATOM 3296 C C . TYR A 1 427 ? -15.148 29.520 -7.435 1.00 13.08 427 TYR A C 1
ATOM 3297 O O . TYR A 1 427 ? -15.120 29.408 -8.671 1.00 13.73 427 TYR A O 1
ATOM 3306 N N . ILE A 1 428 ? -14.246 28.934 -6.663 1.00 13.82 428 ILE A N 1
ATOM 3307 C CA . ILE A 1 428 ? -13.088 28.210 -7.152 1.00 13.30 428 ILE A CA 1
ATOM 3308 C C . ILE A 1 428 ? -12.969 26.959 -6.277 1.00 13.97 428 ILE A C 1
ATOM 3309 O O . ILE A 1 428 ? -12.139 26.883 -5.360 1.00 15.34 428 ILE A O 1
ATOM 3314 N N . PRO A 1 429 ? -13.817 25.947 -6.523 1.00 13.68 429 PRO A N 1
ATOM 3315 C CA . PRO A 1 429 ? -13.769 24.720 -5.747 1.00 13.97 429 PRO A CA 1
ATOM 3316 C C . PRO A 1 429 ? -12.549 23.876 -6.055 1.00 15.12 429 PRO A C 1
ATOM 3317 O O . PRO A 1 429 ? -12.008 23.893 -7.169 1.00 15.01 429 PRO A O 1
ATOM 3321 N N . PRO A 1 430 ? -12.101 23.071 -5.095 1.00 14.17 430 PRO A N 1
ATOM 3322 C CA . PRO A 1 430 ? -10.964 22.191 -5.331 1.00 14.60 430 PRO A CA 1
ATOM 3323 C C . PRO A 1 430 ? -11.324 20.954 -6.164 1.00 14.39 430 PRO A C 1
ATOM 3324 O O . PRO A 1 430 ? -12.469 20.483 -6.122 1.00 16.91 430 PRO A O 1
ATOM 3328 N N . MET A 1 431 ? -10.333 20.447 -6.898 1.00 15.05 431 MET A N 1
ATOM 3329 C CA . MET A 1 431 ? -10.402 19.152 -7.547 1.00 16.38 431 MET A CA 1
ATOM 3330 C C . MET A 1 431 ? -9.829 18.033 -6.711 1.00 16.75 431 MET A C 1
ATOM 3331 O O . MET A 1 431 ? -10.317 16.895 -6.777 1.00 18.84 431 MET A O 1
ATOM 3336 N N . ILE A 1 432 ? -8.807 18.346 -5.912 1.00 17.04 432 ILE A N 1
ATOM 3337 C CA . ILE A 1 432 ? -8.207 17.392 -4.990 1.00 17.46 432 ILE A CA 1
ATOM 3338 C C . ILE A 1 432 ? -7.998 18.097 -3.671 1.00 17.55 432 ILE A C 1
ATOM 3339 O O . ILE A 1 432 ? -7.881 19.332 -3.613 1.00 16.19 432 ILE A O 1
ATOM 3344 N N . ASP A 1 433 ? -7.912 17.286 -2.608 1.00 19.85 433 ASP A N 1
ATOM 3345 C CA . ASP A 1 433 ? -7.450 17.724 -1.319 1.00 21.19 433 ASP A CA 1
ATOM 3346 C C . ASP A 1 433 ? -6.173 16.990 -0.987 1.00 22.88 433 ASP A C 1
ATOM 3347 O O . ASP A 1 433 ? -5.999 15.783 -1.286 1.00 24.01 433 ASP A O 1
ATOM 3352 N N . VAL A 1 434 ? -5.261 17.742 -0.384 1.00 21.32 434 VAL A N 1
ATOM 3353 C CA . VAL A 1 434 ? -3.957 17.256 0.005 1.00 22.32 434 VAL A CA 1
ATOM 3354 C C . VAL A 1 434 ? -3.834 17.353 1.504 1.00 22.31 434 VAL A C 1
ATOM 3355 O O . VAL A 1 434 ? -4.061 18.425 2.081 1.00 22.36 434 VAL A O 1
ATOM 3359 N N . LYS A 1 435 ? -3.447 16.230 2.129 1.00 24.15 435 LYS A N 1
ATOM 3360 C CA . LYS A 1 435 ? -3.187 16.220 3.566 1.00 23.25 435 LYS A CA 1
ATOM 3361 C C . LYS A 1 435 ? -1.770 16.689 3.806 1.00 23.97 435 LYS A C 1
ATOM 3362 O O . LYS A 1 435 ? -0.796 16.072 3.341 1.00 29.04 435 LYS A O 1
ATOM 3368 N N . VAL A 1 436 ? -1.658 17.797 4.538 1.00 21.86 436 VAL A N 1
ATOM 3369 C CA . VAL A 1 436 ? -0.383 18.444 4.809 1.00 23.21 436 VAL A CA 1
ATOM 3370 C C . VAL A 1 436 ? -0.053 18.377 6.254 1.00 23.90 436 VAL A C 1
ATOM 3371 O O . VAL A 1 436 ? -0.839 18.822 7.120 1.00 23.37 436 VAL A O 1
ATOM 3375 N N . GLU A 1 437 ? 1.148 17.855 6.522 1.00 30.37 437 GLU A N 1
ATOM 3376 C CA . GLU A 1 437 ? 1.708 17.845 7.847 1.00 35.20 437 GLU A CA 1
ATOM 3377 C C . GLU A 1 437 ? 3.153 18.261 7.703 1.00 39.79 437 GLU A C 1
ATOM 3378 O O . GLU A 1 437 ? 3.872 17.853 6.736 1.00 34.41 437 GLU A O 1
ATOM 3384 N N . HIS A 1 438 ? 3.575 19.099 8.647 1.00 46.58 438 HIS A N 1
ATOM 3385 C CA . HIS A 1 438 ? 4.961 19.429 8.861 1.00 48.82 438 HIS A CA 1
ATOM 3386 C C . HIS A 1 438 ? 5.052 19.824 10.338 1.00 55.10 438 HIS A C 1
ATOM 3387 O O . HIS A 1 438 ? 6.117 19.836 10.806 1.00 54.77 438 HIS A O 1
#